Protein AF-A0A950FVY1-F1 (afdb_monomer_lite)

Radius of gyration: 26.73 Å; chains: 1; bounding box: 45×70×74 Å

Secondary structure (DSSP, 8-state):
-PPPEE-B-HHHHHHHHHHTT--SHHHHHHHHHHH-GGGT---HHHHHHHHTT--EEHHHHHHHHHHTT-S-GGGGB--HHHHHHHHHHHTS---------PPP----------S---------EEETTEEE------------------PPB---TTTEEET-HHHHHHHTTSSSSPPEE---EEEEETTTEEEEE---SSSEEEEEEESS-BPSSEEEEEEEEEEE-SSEEEEEEEE-TTSSSEEEEEEE--SSTTTSEEEEEE-SSTTPPPEEEEESS-S-PPPTT-EEEEEEEE-TTS-EEEEEEETTSPPEEEEE----SS-BEEEEEEEE-SS-S---EEEEEEEEEEETTEEEE----B----TTTGGGS--

pLDDT: mean 79.08, std 24.02, range [25.48, 98.44]

Sequence (379 aa):
MAASKVVLDGERIRGLRERRGFSSQSDLALATVTVDPKRGGLGPRTVWDAENGKPVTRRTQLLIARALGVDDCDELLLRSGHQAVRDATRASLPLNAATSAIPFRYGQDRRWLGSAGRAAALCLVFIAGAALVTSWQFGRYETSSPDETGAPIGLDTAVWTVNGPAARAALTNMDAPRARIVQPMLSFSRQRGLGISGIDGTYEQEGIQTVKPFRPPFTVRATVMTTAVNAGAFALLVTSADGGRGVSLTGGKGANDVFTGLTYQSPSGPGTHWRLRGKLSEPRAPSLNVWYQLAIAVDASGNATLSAAPQGTEARSSTLRALGTGPFYVLLSQGSGAYGSGPNQAYWRSITITGRDTVVALRFRREAPRVAELARYLR

Foldseek 3Di:
DDFDWAWFQLVVLVVLCVVVVNPALQSLQCLLCVVPVPVSGDDSVLSVCNNVRHIDGPVNLVSSCVSSVNPDSCVGGDDPVVVVVVVVVVVDDDDDDDDDDDDDDDDDDDDDDDDDDDDQDFDFDDDPPDTDGDGDDPDPPPPPDDDDPDQDQDDPVQFKDWCDQFNVQQLQQQAPVGADEDTWDWDADPVQGIKTKDFFFARYKIWMKTPFFDFPQKKKKKKKAWADAQFFQKWKKKADSQSFFIKIFTFHADPDLVRAGTWMWTHNGGPHHTDTPGGQDRSHGPDHPFMKMWMWGQHQQGKIKIWMDTPPDDTRIDIDPDSGRDGIMIMMMGGHHRRGGDMHMMGMDQIWMDHPPDIPGDDRDRRGPPPVPVVVVVD

Structure (mmCIF, N/CA/C/O backbone):
data_AF-A0A950FVY1-F1
#
_entry.id   AF-A0A950FVY1-F1
#
loop_
_atom_site.group_PDB
_atom_site.id
_atom_site.type_symbol
_atom_site.label_atom_id
_atom_site.label_alt_id
_atom_site.label_comp_id
_atom_site.label_asym_id
_atom_site.label_entity_id
_atom_site.label_seq_id
_atom_site.pdbx_PDB_ins_code
_atom_site.Cartn_x
_atom_site.Cartn_y
_atom_site.Cartn_z
_atom_site.occupancy
_atom_site.B_iso_or_equiv
_atom_site.auth_seq_id
_atom_site.auth_comp_id
_atom_site.auth_asym_id
_atom_site.auth_atom_id
_atom_site.pdbx_PDB_model_num
ATOM 1 N N . MET A 1 1 ? 5.919 -19.213 45.539 1.00 53.00 1 MET A N 1
ATOM 2 C CA . MET A 1 1 ? 5.792 -18.754 44.135 1.00 53.00 1 MET A CA 1
ATOM 3 C C . MET A 1 1 ? 5.165 -17.369 44.132 1.00 53.00 1 MET A C 1
ATOM 5 O O . MET A 1 1 ? 4.071 -17.225 44.663 1.00 53.00 1 MET A O 1
ATOM 9 N N . ALA A 1 2 ? 5.852 -16.347 43.617 1.00 65.25 2 ALA A N 1
ATOM 10 C CA . ALA A 1 2 ? 5.283 -15.002 43.524 1.00 65.25 2 ALA A CA 1
ATOM 11 C C . ALA A 1 2 ? 4.118 -14.999 42.520 1.00 65.25 2 ALA A C 1
ATOM 13 O O . ALA A 1 2 ? 4.252 -15.519 41.412 1.00 65.25 2 ALA A O 1
ATOM 14 N N . ALA A 1 3 ? 2.965 -14.450 42.906 1.00 79.31 3 ALA A N 1
ATOM 15 C CA . ALA A 1 3 ? 1.828 -14.337 42.001 1.00 79.31 3 ALA A CA 1
ATOM 16 C C . ALA A 1 3 ? 2.189 -13.401 40.835 1.00 79.31 3 ALA A C 1
ATOM 18 O O . ALA A 1 3 ? 2.575 -12.254 41.063 1.00 79.31 3 ALA A O 1
ATOM 19 N N . SER A 1 4 ? 2.051 -13.886 39.598 1.00 91.06 4 SER A N 1
ATOM 20 C CA . SER A 1 4 ? 2.264 -13.075 38.396 1.00 91.06 4 SER A CA 1
ATOM 21 C C . SER A 1 4 ? 1.332 -11.854 38.412 1.00 91.06 4 SER A C 1
ATOM 23 O O . SER A 1 4 ? 0.108 -11.994 38.558 1.00 91.06 4 SER A O 1
ATOM 25 N N . LYS A 1 5 ? 1.927 -10.657 38.323 1.00 96.00 5 LYS A N 1
ATOM 26 C CA . LYS A 1 5 ? 1.216 -9.377 38.249 1.00 96.00 5 LYS A CA 1
ATOM 27 C C . LYS A 1 5 ? 1.126 -8.908 36.796 1.00 96.00 5 LYS A C 1
ATOM 29 O O . LYS A 1 5 ? 2.067 -9.078 36.031 1.00 96.00 5 LYS A O 1
ATOM 34 N N . VAL A 1 6 ? 0.004 -8.288 36.448 1.00 95.38 6 VAL A N 1
ATOM 35 C CA . VAL A 1 6 ? -0.328 -7.774 35.113 1.00 95.38 6 VAL A CA 1
ATOM 36 C C . VAL A 1 6 ? -0.851 -6.342 35.217 1.00 95.38 6 VAL A C 1
ATOM 38 O O . VAL A 1 6 ? -1.455 -5.978 36.225 1.00 95.38 6 VAL A O 1
ATOM 41 N N . VAL A 1 7 ? -0.634 -5.526 34.185 1.00 95.69 7 VAL A N 1
ATOM 42 C CA . VAL A 1 7 ? -1.182 -4.163 34.090 1.00 95.69 7 VAL A CA 1
ATOM 43 C C . VAL A 1 7 ? -2.344 -4.166 33.105 1.00 95.69 7 VAL A C 1
ATOM 45 O O . VAL A 1 7 ? -2.208 -4.653 31.981 1.00 95.69 7 VAL A O 1
ATOM 48 N N . LEU A 1 8 ? -3.491 -3.646 33.536 1.00 96.50 8 LEU A N 1
ATOM 49 C CA . LEU A 1 8 ? -4.715 -3.649 32.740 1.00 96.50 8 LEU A CA 1
ATOM 50 C C . LEU A 1 8 ? -4.956 -2.295 32.057 1.00 96.50 8 LEU A C 1
ATOM 52 O O . LEU A 1 8 ? -4.519 -1.249 32.542 1.00 96.50 8 LEU A O 1
ATOM 56 N N . ASP A 1 9 ? -5.656 -2.322 30.924 1.00 96.00 9 ASP A N 1
ATOM 57 C CA . ASP A 1 9 ? -6.133 -1.140 30.211 1.00 96.00 9 ASP A CA 1
ATOM 58 C C . ASP A 1 9 ? -7.315 -0.527 30.963 1.00 96.00 9 ASP A C 1
ATOM 60 O O . ASP A 1 9 ? -8.480 -0.898 30.789 1.00 96.00 9 ASP A O 1
ATOM 64 N N . GLY A 1 10 ? -6.990 0.417 31.838 1.00 96.31 10 GLY A N 1
ATOM 65 C CA . GLY A 1 10 ? -7.965 1.032 32.719 1.00 96.31 10 GLY A CA 1
ATOM 66 C C . GLY A 1 10 ? -9.083 1.810 32.017 1.00 96.31 10 GLY A C 1
ATOM 67 O O . GLY A 1 10 ? -10.212 1.800 32.504 1.00 96.31 10 GLY A O 1
ATOM 68 N N . GLU A 1 11 ? -8.815 2.423 30.855 1.00 94.88 11 GLU A N 1
ATOM 69 C CA . GLU A 1 11 ? -9.859 3.102 30.065 1.00 94.88 11 GLU A CA 1
ATOM 70 C C . GLU A 1 11 ? -10.829 2.088 29.464 1.00 94.88 11 GLU A C 1
ATOM 72 O O . GLU A 1 11 ? -12.046 2.280 29.503 1.00 94.88 11 GLU A O 1
ATOM 77 N N . ARG A 1 12 ? -10.305 0.965 28.956 1.00 96.56 12 ARG A N 1
ATOM 78 C CA . ARG A 1 12 ? -11.144 -0.122 28.443 1.00 96.56 12 ARG A CA 1
ATOM 79 C C . ARG A 1 12 ? -12.026 -0.707 29.544 1.00 96.56 12 ARG A C 1
ATOM 81 O O . ARG A 1 12 ? -13.214 -0.912 29.300 1.00 96.56 12 ARG A O 1
ATOM 88 N N . ILE A 1 13 ? -11.469 -0.948 30.736 1.00 97.56 13 ILE A N 1
ATOM 89 C CA . ILE A 1 13 ? -12.232 -1.431 31.898 1.00 97.56 13 ILE A CA 1
ATOM 90 C C . ILE A 1 13 ? -13.352 -0.447 32.238 1.00 97.56 13 ILE A C 1
ATOM 92 O O . ILE A 1 13 ? -14.505 -0.866 32.316 1.00 97.56 13 ILE A O 1
ATOM 96 N N . ARG A 1 14 ? -13.040 0.851 32.364 1.00 97.81 14 ARG A N 1
ATOM 97 C CA . ARG A 1 14 ? -14.029 1.892 32.676 1.00 97.81 14 ARG A CA 1
ATOM 98 C C . ARG A 1 14 ? -15.151 1.944 31.635 1.00 97.81 14 ARG A C 1
ATOM 100 O O . ARG A 1 14 ? -16.322 1.877 31.995 1.00 97.81 14 ARG A O 1
ATOM 107 N N . GLY A 1 15 ? -14.803 1.959 30.348 1.00 96.06 15 GLY A N 1
ATOM 108 C CA . GLY A 1 15 ? -15.790 1.998 29.268 1.00 96.06 15 GLY A CA 1
ATOM 109 C C . GLY A 1 15 ? -16.659 0.738 29.184 1.00 96.06 15 GLY A C 1
ATOM 110 O O . GLY A 1 15 ? -17.835 0.819 28.843 1.00 96.06 15 GLY A O 1
ATOM 111 N N . LEU A 1 16 ? -16.114 -0.444 29.498 1.00 97.38 16 LEU A N 1
ATOM 112 C CA . LEU A 1 16 ? -16.905 -1.678 29.592 1.00 97.38 16 LEU A CA 1
ATOM 113 C C . LEU A 1 16 ? -17.826 -1.672 30.814 1.00 97.38 16 LEU A C 1
ATOM 115 O O . LEU A 1 16 ? -18.971 -2.106 30.706 1.00 97.38 16 LEU A O 1
ATOM 119 N N . ARG A 1 17 ? -17.336 -1.166 31.949 1.00 97.75 17 ARG A N 1
ATOM 120 C CA . ARG A 1 17 ? -18.089 -1.040 33.197 1.00 97.75 17 ARG A CA 1
ATOM 121 C C . ARG A 1 17 ? -19.330 -0.168 33.000 1.00 97.75 17 ARG A C 1
ATOM 123 O O . ARG A 1 17 ? -20.438 -0.615 33.281 1.00 97.75 17 ARG A O 1
ATOM 130 N N . GLU A 1 18 ? -19.149 1.021 32.433 1.00 96.94 18 GLU A N 1
ATOM 131 C CA . GLU A 1 18 ? -20.239 1.960 32.144 1.00 96.94 18 GLU A CA 1
ATOM 132 C C . GLU A 1 18 ? -21.253 1.371 31.150 1.00 96.94 18 GLU A C 1
ATOM 134 O O . GLU A 1 18 ? -22.455 1.427 31.396 1.00 96.94 18 GLU A O 1
ATOM 139 N N . ARG A 1 19 ? -20.794 0.702 30.079 1.00 96.88 19 ARG A N 1
ATOM 140 C CA . ARG A 1 19 ? -21.686 0.019 29.118 1.00 96.88 19 ARG A CA 1
ATOM 141 C C . ARG A 1 19 ? -22.503 -1.122 29.728 1.00 96.88 19 ARG A C 1
ATOM 143 O O . ARG A 1 19 ? -23.579 -1.425 29.225 1.00 96.88 19 ARG A O 1
ATOM 150 N N . ARG A 1 20 ? -21.996 -1.769 30.780 1.00 96.88 20 ARG A N 1
ATOM 151 C CA . ARG A 1 20 ? -22.703 -2.822 31.527 1.00 96.88 20 ARG A CA 1
ATOM 152 C C . ARG A 1 20 ? -23.661 -2.264 32.587 1.00 96.88 20 ARG A C 1
ATOM 154 O O . ARG A 1 20 ? -24.316 -3.052 33.258 1.00 96.88 20 ARG A O 1
ATOM 161 N N . GLY A 1 21 ? -23.755 -0.940 32.733 1.00 96.75 21 GLY A N 1
ATOM 162 C CA . GLY A 1 21 ? -24.626 -0.288 33.713 1.00 96.75 21 GLY A CA 1
ATOM 163 C C . GLY A 1 21 ? -24.052 -0.242 35.131 1.00 96.75 21 GLY A C 1
ATOM 164 O O . GLY A 1 21 ? -24.766 0.108 36.064 1.00 96.75 21 GLY A O 1
ATOM 165 N N . PHE A 1 22 ? -22.772 -0.573 35.318 1.00 97.50 22 PHE A N 1
ATOM 166 C CA . PHE A 1 22 ? -22.100 -0.428 36.607 1.00 97.50 22 PHE A CA 1
ATOM 167 C C . PHE A 1 22 ? -21.666 1.033 36.777 1.00 97.50 22 PHE A C 1
ATOM 169 O O . PHE A 1 22 ? -20.730 1.496 36.120 1.00 97.50 22 PHE A O 1
ATOM 176 N N . SER A 1 23 ? -22.329 1.770 37.664 1.00 95.81 23 SER A N 1
ATOM 177 C CA . SER A 1 23 ? -22.103 3.206 37.863 1.00 95.81 23 SER A CA 1
ATOM 178 C C . SER A 1 23 ? -20.783 3.508 38.579 1.00 95.81 23 SER A C 1
ATOM 180 O O . SER A 1 23 ? -20.156 4.537 38.323 1.00 95.81 23 SER A O 1
ATOM 182 N N . SER A 1 24 ? -20.294 2.571 39.398 1.00 97.75 24 SER A N 1
ATOM 183 C CA .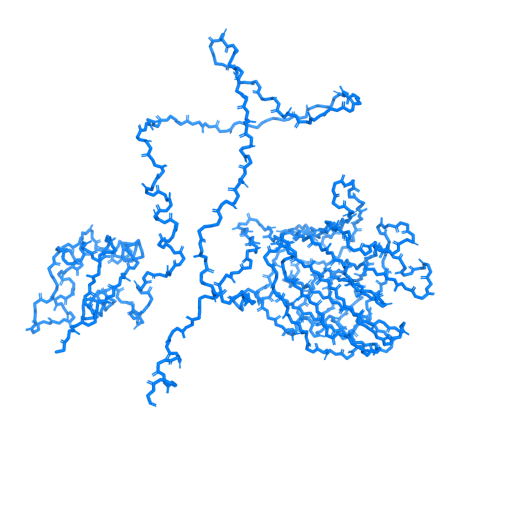 SER A 1 24 ? -19.103 2.751 40.234 1.00 97.75 24 SER A CA 1
ATOM 184 C C . SER A 1 24 ? -18.163 1.537 40.248 1.00 97.75 24 SER A C 1
ATOM 186 O O . SER A 1 24 ? -18.531 0.427 39.853 1.00 97.75 24 SER A O 1
ATOM 188 N N . GLN A 1 25 ? -16.934 1.715 40.754 1.00 98.06 25 GLN A N 1
ATOM 189 C CA . GLN A 1 25 ? -16.022 0.593 41.024 1.00 98.06 25 GLN A CA 1
ATOM 190 C C . GLN A 1 25 ? -16.579 -0.360 42.092 1.00 98.06 25 GLN A C 1
ATOM 192 O O . GLN A 1 25 ? -16.240 -1.543 42.073 1.00 98.06 25 GLN A O 1
ATOM 197 N N . SER A 1 26 ? -17.430 0.133 42.998 1.00 98.06 26 SER A N 1
ATOM 198 C CA . SER A 1 26 ? -18.124 -0.692 43.992 1.00 98.06 26 SER A CA 1
ATOM 199 C C . SER A 1 26 ? -19.138 -1.629 43.342 1.00 98.06 26 SER A C 1
ATOM 201 O O . SER A 1 26 ? -19.211 -2.791 43.731 1.00 98.06 26 SER A O 1
ATOM 203 N N . ASP A 1 27 ? -19.845 -1.176 42.305 1.00 97.75 27 ASP A N 1
ATOM 204 C CA . ASP A 1 27 ? -20.814 -2.006 41.578 1.00 97.75 27 ASP A CA 1
ATOM 205 C C . ASP A 1 27 ? -20.101 -3.140 40.838 1.00 97.75 27 ASP A C 1
ATOM 207 O O . ASP A 1 27 ? -20.505 -4.299 40.914 1.00 97.75 27 ASP A O 1
ATOM 211 N N . LEU A 1 28 ? -18.985 -2.824 40.169 1.00 98.19 28 LEU A N 1
ATOM 212 C CA . LEU A 1 28 ? -18.170 -3.835 39.494 1.00 98.19 28 LEU A CA 1
ATOM 213 C C . LEU A 1 28 ? -17.535 -4.806 40.501 1.00 98.19 28 LEU A C 1
ATOM 215 O O . LEU A 1 28 ? -17.508 -6.010 40.259 1.00 98.19 28 LEU A O 1
ATOM 219 N N . ALA A 1 29 ? -17.060 -4.309 41.646 1.00 97.94 29 ALA A N 1
ATOM 220 C CA . ALA A 1 29 ? -16.571 -5.146 42.739 1.00 97.94 29 ALA A CA 1
ATOM 221 C C . ALA A 1 29 ? -17.657 -6.117 43.234 1.00 97.94 29 ALA A C 1
ATOM 223 O O . ALA A 1 29 ? -17.406 -7.320 43.311 1.00 97.94 29 ALA A O 1
ATOM 224 N N . LEU A 1 30 ? -18.883 -5.636 43.462 1.00 97.31 30 LEU A N 1
ATOM 225 C CA . LEU A 1 30 ? -20.020 -6.470 43.851 1.00 97.31 30 LEU A CA 1
ATOM 226 C C . LEU A 1 30 ? -20.366 -7.506 42.770 1.00 97.31 30 LEU A C 1
ATOM 228 O O . LEU A 1 30 ? -20.584 -8.675 43.083 1.00 97.31 30 LEU A O 1
ATOM 232 N N . ALA A 1 31 ? -20.323 -7.125 41.491 1.00 97.56 31 ALA A N 1
ATOM 233 C CA . ALA A 1 31 ? -20.537 -8.054 40.385 1.00 97.56 31 ALA A CA 1
ATOM 234 C C . ALA A 1 31 ? -19.515 -9.206 40.390 1.00 97.56 31 ALA A C 1
ATOM 236 O O . ALA A 1 31 ? -19.877 -10.348 40.108 1.00 97.56 31 ALA A O 1
ATOM 237 N N . THR A 1 32 ? -18.261 -8.972 40.797 1.00 97.94 32 THR A N 1
ATOM 238 C CA . THR A 1 32 ? -17.279 -10.067 40.921 1.00 97.94 32 THR A CA 1
ATOM 239 C C . THR A 1 32 ? -17.600 -11.081 42.025 1.00 97.94 32 THR A C 1
ATOM 241 O O . THR A 1 32 ? -17.114 -12.210 41.952 1.00 97.94 32 THR A O 1
ATOM 244 N N . VAL A 1 33 ? -18.444 -10.739 43.009 1.00 97.25 33 VAL A N 1
ATOM 245 C CA . VAL A 1 33 ? -18.922 -11.687 44.035 1.00 97.25 33 VAL A CA 1
ATOM 246 C C . VAL A 1 33 ? -19.766 -12.789 43.394 1.00 97.25 33 VAL A C 1
ATOM 248 O O . VAL A 1 33 ? -19.642 -13.950 43.770 1.00 97.25 33 VAL A O 1
ATOM 251 N N . THR A 1 34 ? -20.556 -12.453 42.370 1.00 95.94 34 THR A N 1
ATOM 252 C CA . THR A 1 34 ? -21.360 -13.439 41.623 1.00 95.94 34 THR A CA 1
ATOM 253 C C . THR A 1 34 ? -20.495 -14.416 40.820 1.00 95.94 34 THR A C 1
ATOM 255 O O . THR A 1 34 ? -20.894 -15.553 40.587 1.00 95.94 34 THR A O 1
ATOM 258 N N . VAL A 1 35 ? -19.280 -13.997 40.447 1.00 96.00 35 VAL A N 1
ATOM 259 C CA . VAL A 1 35 ? -18.315 -14.806 39.691 1.00 96.00 35 VAL A CA 1
ATOM 260 C C . VAL A 1 35 ? -17.523 -15.758 40.598 1.00 96.00 35 VAL A C 1
ATOM 262 O O . VAL A 1 35 ? -17.211 -16.876 40.186 1.00 96.00 35 VAL A O 1
ATOM 265 N N . ASP A 1 36 ? -17.165 -15.330 41.813 1.00 95.62 36 ASP A N 1
ATOM 266 C CA . ASP A 1 36 ? -16.434 -16.146 42.798 1.00 95.62 36 ASP A CA 1
ATOM 267 C C . ASP A 1 36 ? -17.031 -15.988 44.210 1.00 95.62 36 ASP A C 1
ATOM 269 O O . ASP A 1 36 ? -16.441 -15.324 45.077 1.00 95.62 36 ASP A O 1
ATOM 273 N N . PRO A 1 37 ? -18.198 -16.615 44.466 1.00 92.69 37 PRO A N 1
ATOM 274 C CA . PRO A 1 37 ? -18.919 -16.462 45.730 1.00 92.69 37 PRO A CA 1
ATOM 275 C C . PRO A 1 37 ? -18.148 -17.041 46.921 1.00 92.69 37 PRO A C 1
ATOM 277 O O . PRO A 1 37 ? -18.285 -16.560 48.041 1.00 92.69 37 PRO A O 1
ATOM 280 N N . LYS A 1 38 ? -17.269 -18.029 46.695 1.00 93.12 38 LYS A N 1
ATOM 281 C CA . LYS A 1 38 ? -16.491 -18.689 47.759 1.00 93.12 38 LYS A CA 1
ATOM 282 C C . LYS A 1 38 ? -15.427 -17.786 48.381 1.00 93.12 38 LYS A C 1
ATOM 284 O O . LYS A 1 38 ? -14.932 -18.091 49.461 1.00 93.12 38 LYS A O 1
ATOM 289 N N . ARG A 1 39 ? -15.019 -16.720 47.688 1.00 89.50 39 ARG A N 1
ATOM 290 C CA . ARG A 1 39 ? -13.921 -15.838 48.114 1.00 89.50 39 ARG A CA 1
ATOM 291 C C . ARG A 1 39 ? -14.318 -14.361 48.174 1.00 89.50 39 ARG A C 1
ATOM 293 O O . ARG A 1 39 ? -13.434 -13.518 48.286 1.00 89.50 39 ARG A O 1
ATOM 300 N N . GLY A 1 40 ? -15.617 -14.059 48.102 1.00 91.50 40 GLY A N 1
ATOM 301 C CA . GLY A 1 40 ? -16.160 -12.718 48.341 1.00 91.50 40 GLY A CA 1
ATOM 302 C C . GLY A 1 40 ? -15.844 -11.674 47.264 1.00 91.50 40 GLY A C 1
ATOM 303 O O . GLY A 1 40 ? -15.910 -10.484 47.553 1.00 91.50 40 GLY A O 1
ATOM 304 N N . GLY A 1 41 ? -15.500 -12.085 46.037 1.00 94.31 41 GLY A N 1
ATOM 305 C CA . GLY A 1 41 ? -15.183 -11.157 44.944 1.00 94.31 41 GLY A CA 1
ATOM 306 C C . GLY A 1 41 ? -13.898 -10.337 45.151 1.00 94.31 41 GLY A C 1
ATOM 307 O O . GLY A 1 41 ? -12.918 -10.800 45.739 1.00 94.31 41 GLY A O 1
ATOM 308 N N . LEU A 1 42 ? -13.871 -9.132 44.583 1.00 97.31 42 LEU A N 1
ATOM 309 C CA . LEU A 1 42 ? -12.807 -8.134 44.708 1.00 97.31 42 LEU A CA 1
ATOM 310 C C . LEU A 1 42 ? -13.285 -6.948 45.551 1.00 97.31 42 LEU A C 1
ATOM 312 O O . LEU A 1 42 ? -14.460 -6.604 45.530 1.00 97.31 42 LEU A O 1
ATOM 316 N N . GLY A 1 43 ? -12.364 -6.258 46.228 1.00 97.44 43 GLY A N 1
ATOM 317 C CA . GLY A 1 43 ? -12.673 -4.979 46.874 1.00 97.44 43 GLY A CA 1
ATOM 318 C C . GLY A 1 43 ? -12.726 -3.812 45.869 1.00 97.44 43 GLY A C 1
ATOM 319 O O . GLY A 1 43 ? -11.966 -3.824 44.892 1.00 97.44 43 GLY A O 1
ATOM 320 N N . PRO A 1 44 ? -13.517 -2.747 46.127 1.00 98.00 44 PRO A N 1
ATOM 321 C CA . PRO A 1 44 ? -13.596 -1.569 45.251 1.00 98.00 44 PRO A CA 1
ATOM 322 C C . PRO A 1 44 ? -12.233 -0.918 44.986 1.00 98.00 44 PRO A C 1
ATOM 324 O O . PRO A 1 44 ? -11.942 -0.483 43.872 1.00 98.00 44 PRO A O 1
ATOM 327 N N . ARG A 1 45 ? -11.342 -0.918 45.989 1.00 97.69 45 ARG A N 1
ATOM 328 C CA . ARG A 1 45 ? -9.978 -0.392 45.845 1.00 97.69 45 ARG A CA 1
ATOM 329 C C . ARG A 1 45 ? -9.156 -1.159 44.808 1.00 97.69 45 ARG A C 1
ATOM 331 O O . ARG A 1 45 ? -8.412 -0.545 44.053 1.00 97.69 45 ARG A O 1
ATOM 338 N N . THR A 1 46 ? -9.306 -2.479 44.743 1.00 97.75 46 THR A N 1
ATOM 339 C CA . THR A 1 46 ? -8.596 -3.317 43.768 1.00 97.75 46 THR A CA 1
ATOM 340 C C . THR A 1 46 ? -9.090 -3.062 42.345 1.00 97.75 46 THR A C 1
ATOM 342 O O . THR A 1 46 ? -8.284 -3.020 41.417 1.00 97.75 46 THR A O 1
ATOM 345 N N . VAL A 1 47 ? -10.397 -2.842 42.170 1.00 97.94 47 VAL A N 1
ATOM 346 C CA . VAL A 1 47 ? -10.980 -2.435 40.881 1.00 97.94 47 VAL A CA 1
ATOM 347 C C . VAL A 1 47 ? -10.468 -1.050 40.475 1.00 97.94 47 VAL A C 1
ATOM 349 O O . VAL A 1 47 ? -10.047 -0.862 39.337 1.00 97.94 47 VAL A O 1
ATOM 352 N N . TRP A 1 48 ? -10.415 -0.102 41.414 1.00 97.81 48 TRP A N 1
ATOM 353 C CA . TRP A 1 48 ? -9.841 1.222 41.169 1.00 97.81 48 TRP A CA 1
ATOM 354 C C . TRP A 1 48 ? -8.366 1.143 40.754 1.00 97.81 48 TRP A C 1
ATOM 356 O O . TRP A 1 48 ? -7.954 1.823 39.817 1.00 97.81 48 TRP A O 1
ATOM 366 N N . ASP A 1 49 ? -7.568 0.303 41.415 1.00 97.50 49 ASP A N 1
ATOM 367 C CA . ASP A 1 49 ? -6.157 0.105 41.072 1.00 97.50 49 ASP A CA 1
ATOM 368 C C . ASP A 1 49 ? -6.007 -0.442 39.638 1.00 97.50 49 ASP A C 1
ATOM 370 O O . ASP A 1 49 ? -5.184 0.070 38.877 1.00 97.50 49 ASP A O 1
ATOM 374 N N . ALA A 1 50 ? -6.853 -1.395 39.232 1.00 97.56 50 ALA A N 1
ATOM 375 C CA . ALA A 1 50 ? -6.909 -1.897 37.858 1.00 97.56 50 ALA A CA 1
ATOM 376 C C . ALA A 1 50 ? -7.293 -0.806 36.836 1.00 97.56 50 ALA A C 1
ATOM 378 O O . ALA A 1 50 ? -6.619 -0.657 35.817 1.00 97.56 50 ALA A O 1
ATOM 379 N N . GLU A 1 51 ? -8.323 0.002 37.117 1.00 97.75 51 GLU A N 1
ATOM 380 C CA . GLU A 1 51 ? -8.746 1.122 36.253 1.00 97.75 51 GLU A CA 1
ATOM 381 C C . GLU A 1 51 ? -7.696 2.240 36.132 1.00 97.75 51 GLU A C 1
ATOM 383 O O . GLU A 1 51 ? -7.711 3.029 35.186 1.00 97.75 51 GLU A O 1
ATOM 388 N N . ASN A 1 52 ? -6.766 2.321 37.081 1.00 95.56 52 ASN A N 1
ATOM 389 C CA . ASN A 1 52 ? -5.695 3.315 37.086 1.00 95.56 52 ASN A CA 1
ATOM 390 C C . ASN A 1 52 ? -4.345 2.732 36.645 1.00 95.56 52 ASN A C 1
ATOM 392 O O . ASN A 1 52 ? -3.310 3.373 36.824 1.00 95.56 52 ASN A O 1
ATOM 396 N N . GLY A 1 53 ? -4.349 1.539 36.040 1.00 92.50 53 GLY A N 1
ATOM 397 C CA . GLY A 1 53 ? -3.156 0.921 35.463 1.00 92.50 53 GLY A CA 1
ATOM 398 C C . GLY A 1 53 ? -2.132 0.460 36.500 1.00 92.50 53 GLY A C 1
ATOM 399 O O . GLY A 1 53 ? -0.954 0.320 36.174 1.00 92.50 53 GLY A O 1
ATOM 400 N N . LYS A 1 54 ? -2.538 0.226 37.753 1.00 96.25 54 LYS A N 1
ATOM 401 C CA . LYS A 1 54 ? -1.643 -0.408 38.723 1.00 96.25 54 LYS A CA 1
ATOM 402 C C . LYS A 1 54 ? -1.547 -1.913 38.458 1.00 96.25 54 LYS A C 1
ATOM 404 O O . LYS A 1 54 ? -2.536 -2.526 38.051 1.00 96.25 54 LYS A O 1
ATOM 409 N N . PRO A 1 55 ? -0.386 -2.539 38.727 1.00 96.12 55 PRO A N 1
ATOM 410 C CA . PRO A 1 55 ? -0.243 -3.981 38.590 1.00 96.12 55 PRO A CA 1
ATOM 411 C C . PRO A 1 55 ? -1.181 -4.739 39.537 1.00 96.12 55 PRO A C 1
ATOM 413 O O . PRO A 1 55 ? -1.115 -4.572 40.757 1.00 96.12 55 PRO A O 1
ATOM 416 N N . VAL A 1 56 ? -2.003 -5.625 38.984 1.00 97.25 56 VAL A N 1
ATOM 417 C CA . VAL A 1 56 ? -2.923 -6.504 39.718 1.00 97.25 56 VAL A CA 1
ATOM 418 C C . VAL A 1 56 ? -2.601 -7.970 39.455 1.00 97.25 56 VAL A C 1
ATOM 420 O O . VAL A 1 56 ? -1.830 -8.302 38.562 1.00 97.25 56 VAL A O 1
ATOM 423 N N . THR A 1 57 ? -3.156 -8.884 40.247 1.00 97.25 57 THR A N 1
ATOM 424 C CA . THR A 1 57 ? -2.911 -10.322 40.046 1.00 97.25 57 THR A CA 1
ATOM 425 C C . THR A 1 57 ? -3.676 -10.861 38.832 1.00 97.25 57 THR A C 1
ATOM 427 O O . THR A 1 57 ? -4.733 -10.338 38.475 1.00 97.25 57 THR A O 1
ATOM 430 N N . ARG A 1 58 ? -3.219 -11.975 38.245 1.00 95.62 58 ARG A N 1
ATOM 431 C CA . ARG A 1 58 ? -3.962 -12.674 37.173 1.00 95.62 58 ARG A CA 1
ATOM 432 C C . ARG A 1 58 ? -5.386 -13.072 37.588 1.00 95.62 58 ARG A C 1
ATOM 434 O O . ARG A 1 58 ? -6.315 -13.008 36.790 1.00 95.62 58 ARG A O 1
ATOM 441 N N . ARG A 1 59 ? -5.580 -13.424 38.863 1.00 96.12 59 ARG A N 1
ATOM 442 C CA . ARG A 1 59 ? -6.906 -13.691 39.442 1.00 96.12 59 ARG A CA 1
ATOM 443 C C . ARG A 1 59 ? -7.803 -12.453 39.391 1.00 96.12 59 ARG A C 1
ATOM 445 O O . ARG A 1 59 ? -8.965 -12.568 39.022 1.00 96.12 59 ARG A O 1
ATOM 452 N N . THR A 1 60 ? -7.264 -11.281 39.728 1.00 97.62 60 THR A N 1
ATOM 453 C CA . THR A 1 60 ? -7.982 -10.002 39.633 1.00 97.62 60 THR A CA 1
ATOM 454 C C . THR A 1 60 ? -8.441 -9.733 38.200 1.00 97.62 60 THR A C 1
ATOM 456 O O . THR A 1 60 ? -9.610 -9.426 37.993 1.00 97.62 60 THR A O 1
ATOM 459 N N . GLN A 1 61 ? -7.558 -9.919 37.211 1.00 97.75 61 GLN A N 1
ATOM 460 C CA . GLN A 1 61 ? -7.895 -9.770 35.790 1.00 97.75 61 GLN A CA 1
ATOM 461 C C . GLN A 1 61 ? -9.055 -10.688 35.376 1.00 97.75 61 GLN A C 1
ATOM 463 O O . GLN A 1 61 ? -10.007 -10.224 34.756 1.00 97.75 61 GLN A O 1
ATOM 468 N N . LEU A 1 62 ? -9.001 -11.970 35.752 1.00 97.06 62 LEU A N 1
ATOM 469 C CA . LEU A 1 62 ? -10.040 -12.951 35.418 1.00 97.06 62 LEU A CA 1
ATOM 470 C C . LEU A 1 62 ? -11.406 -12.593 36.016 1.00 97.06 62 LEU A C 1
ATOM 472 O O . LEU A 1 62 ? -12.420 -12.707 35.332 1.00 97.06 62 LEU A O 1
ATOM 476 N N . LEU A 1 63 ? -11.438 -12.155 37.278 1.00 97.69 63 LEU A N 1
ATOM 477 C CA . LEU A 1 63 ? -12.684 -11.760 37.939 1.00 97.69 63 LEU A CA 1
ATOM 478 C C . LEU A 1 63 ? -13.302 -10.521 37.284 1.00 97.69 63 LEU A C 1
ATOM 480 O O . LEU A 1 63 ? -14.503 -10.514 37.028 1.00 97.69 63 LEU A O 1
ATOM 484 N N . ILE A 1 64 ? -12.482 -9.518 36.950 1.00 98.00 64 ILE A N 1
ATOM 485 C CA . ILE A 1 64 ? -12.939 -8.316 36.238 1.00 98.00 64 ILE A CA 1
ATOM 486 C C . ILE A 1 64 ? -13.455 -8.680 34.839 1.00 98.00 64 ILE A C 1
ATOM 488 O O . ILE A 1 64 ? -14.546 -8.253 34.472 1.00 98.00 64 ILE A O 1
ATOM 492 N N . ALA A 1 65 ? -12.724 -9.500 34.076 1.00 97.81 65 ALA A N 1
ATOM 493 C CA . ALA A 1 65 ? -13.133 -9.921 32.733 1.00 97.81 65 ALA A CA 1
ATOM 494 C C . ALA A 1 65 ? -14.490 -10.634 32.743 1.00 97.81 65 ALA A C 1
ATOM 496 O O . ALA A 1 65 ? -15.390 -10.253 31.998 1.00 97.81 65 ALA A O 1
ATOM 497 N N . ARG A 1 66 ? -14.675 -11.598 33.650 1.00 97.75 66 ARG A N 1
ATOM 498 C CA . ARG A 1 66 ? -15.939 -12.333 33.783 1.00 97.75 66 ARG A CA 1
ATOM 499 C C . ARG A 1 66 ? -17.097 -11.443 34.228 1.00 97.75 66 ARG A C 1
ATOM 501 O O . ARG A 1 66 ? -18.171 -11.542 33.649 1.00 97.75 66 ARG A O 1
ATOM 508 N N . ALA A 1 67 ? -16.885 -10.550 35.196 1.00 97.75 67 ALA A N 1
ATOM 509 C CA . ALA A 1 67 ? -17.931 -9.624 35.641 1.00 97.75 67 ALA A CA 1
ATOM 510 C C . ALA A 1 67 ? -18.343 -8.624 34.544 1.00 97.75 67 ALA A C 1
ATOM 512 O O . ALA A 1 67 ? -19.502 -8.226 34.471 1.00 97.75 67 ALA A O 1
ATOM 513 N N . LEU A 1 68 ? -17.419 -8.254 33.651 1.00 97.88 68 LEU A N 1
ATOM 514 C CA . LEU A 1 68 ? -17.700 -7.429 32.471 1.00 97.88 68 LEU A CA 1
ATOM 515 C C . LEU A 1 68 ? -18.235 -8.237 31.272 1.00 97.88 68 LEU A C 1
ATOM 517 O O . LEU A 1 68 ? -18.594 -7.646 30.249 1.00 97.88 68 LEU A O 1
ATOM 521 N N . GLY A 1 69 ? -18.294 -9.568 31.389 1.00 96.94 69 GLY A N 1
ATOM 522 C CA . GLY A 1 69 ? -18.637 -10.506 30.320 1.00 96.94 69 GLY A CA 1
ATOM 523 C C . GLY A 1 69 ? -17.736 -10.358 29.095 1.00 96.94 69 GLY A C 1
ATOM 524 O O . GLY A 1 69 ? -18.235 -10.166 27.989 1.00 96.94 69 GLY A O 1
ATOM 525 N N . VAL A 1 70 ? -16.423 -10.363 29.330 1.00 97.31 70 VAL A N 1
ATOM 526 C CA . VAL A 1 70 ? -15.366 -10.449 28.318 1.00 97.31 70 VAL A CA 1
ATOM 527 C C . VAL A 1 70 ? -14.844 -11.885 28.312 1.00 97.31 70 VAL A C 1
ATOM 529 O O . VAL A 1 70 ? -14.341 -12.351 29.337 1.00 97.31 70 VAL A O 1
ATOM 532 N N . ASP A 1 71 ? -14.961 -12.571 27.173 1.00 93.81 71 ASP A N 1
ATOM 533 C CA . ASP A 1 71 ? -14.618 -13.996 27.048 1.00 93.81 71 ASP A CA 1
ATOM 534 C C . ASP A 1 71 ? -13.109 -14.248 27.175 1.00 93.81 71 ASP A C 1
ATOM 536 O O . ASP A 1 71 ? -12.680 -15.154 27.893 1.00 93.81 71 ASP A O 1
ATOM 540 N N . ASP A 1 72 ? -12.294 -13.406 26.534 1.00 94.94 72 ASP A N 1
ATOM 541 C CA . ASP A 1 72 ? -10.837 -13.438 26.649 1.00 94.94 72 ASP A CA 1
ATOM 542 C C . ASP A 1 72 ? -10.343 -12.349 27.610 1.00 94.94 72 ASP A C 1
ATOM 544 O O . ASP A 1 72 ? -10.341 -11.153 27.308 1.00 94.94 72 ASP A O 1
ATOM 548 N N . CYS A 1 73 ? -9.867 -12.764 28.786 1.00 95.62 73 CYS A N 1
ATOM 549 C CA . CYS A 1 73 ? -9.376 -11.825 29.786 1.00 95.62 73 CYS A CA 1
ATOM 550 C C . CYS A 1 73 ? -8.166 -11.010 29.305 1.00 95.62 73 CYS A C 1
ATOM 552 O O . CYS A 1 73 ? -7.944 -9.914 29.830 1.00 95.62 73 CYS A O 1
ATOM 554 N N . ASP A 1 74 ? -7.395 -11.499 28.325 1.00 95.25 74 ASP A N 1
ATOM 555 C CA . ASP A 1 74 ? -6.225 -10.798 27.785 1.00 95.25 74 ASP A CA 1
ATOM 556 C C . ASP A 1 74 ? -6.579 -9.583 26.933 1.00 95.25 74 ASP A C 1
ATOM 558 O O . ASP A 1 74 ? -5.748 -8.689 26.754 1.00 95.25 74 ASP A O 1
ATOM 562 N N . GLU A 1 75 ? -7.844 -9.443 26.537 1.00 93.62 75 GLU A N 1
ATOM 563 C CA . GLU A 1 75 ? -8.344 -8.198 25.964 1.00 93.62 75 GLU A CA 1
ATOM 564 C C . GLU A 1 75 ? -8.265 -7.008 26.926 1.00 93.62 75 GLU A C 1
ATOM 566 O O . GLU A 1 75 ? -8.241 -5.863 26.469 1.00 93.62 75 GLU A O 1
ATOM 571 N N . LEU A 1 76 ? -8.230 -7.259 28.240 1.00 95.75 76 LEU A N 1
ATOM 572 C CA . LEU A 1 76 ? -8.096 -6.220 29.261 1.00 95.75 76 LEU A CA 1
ATOM 573 C C . LEU A 1 76 ? -6.646 -5.815 29.529 1.00 95.75 76 LEU A C 1
ATOM 575 O O . LEU A 1 76 ? -6.431 -4.913 30.333 1.00 95.75 76 LEU A O 1
ATOM 579 N N . LEU A 1 77 ? -5.645 -6.459 28.926 1.00 94.88 77 LEU A N 1
ATOM 580 C CA . LEU A 1 77 ? -4.250 -6.078 29.145 1.00 94.88 77 LEU A CA 1
ATOM 581 C C . LEU A 1 77 ? -3.948 -4.724 28.503 1.00 94.88 77 LEU A C 1
ATOM 583 O O . LEU A 1 77 ? -4.350 -4.449 27.368 1.00 94.88 77 LEU A O 1
ATOM 587 N N . LEU A 1 78 ? -3.183 -3.891 29.215 1.00 89.25 78 LEU A N 1
ATOM 588 C CA . LEU A 1 78 ? -2.692 -2.636 28.661 1.00 89.25 78 LEU A CA 1
ATOM 589 C C . LEU A 1 78 ? -1.749 -2.950 27.499 1.00 89.25 78 LEU A C 1
ATOM 591 O O . LEU A 1 78 ? -0.638 -3.446 27.685 1.00 89.25 78 LEU A O 1
ATOM 595 N N . ARG A 1 79 ? -2.203 -2.672 26.274 1.00 85.06 79 ARG A N 1
ATOM 596 C CA . ARG A 1 79 ? -1.379 -2.856 25.077 1.00 85.06 79 ARG A CA 1
ATOM 597 C C . ARG A 1 79 ? -0.233 -1.852 25.132 1.00 85.06 79 ARG A C 1
ATOM 599 O O . ARG A 1 79 ? -0.469 -0.658 25.298 1.00 85.06 79 ARG A O 1
ATOM 606 N N . SER A 1 80 ? 0.996 -2.321 24.932 1.00 64.25 80 SER A N 1
ATOM 607 C CA . SER A 1 80 ? 2.250 -1.567 25.108 1.00 64.25 80 SER A CA 1
ATOM 608 C C . SER A 1 80 ? 2.288 -0.210 24.381 1.00 64.25 80 SER A C 1
ATOM 610 O O . SER A 1 80 ? 2.998 0.697 24.800 1.00 64.25 80 SER A O 1
ATOM 612 N N . GLY A 1 81 ? 1.484 -0.032 23.326 1.00 55.69 81 GLY A N 1
ATOM 613 C CA . GLY A 1 81 ? 1.338 1.242 22.615 1.00 55.69 81 GLY A CA 1
ATOM 614 C C . GLY A 1 81 ? 0.575 2.344 23.369 1.00 55.69 81 GLY A C 1
ATOM 615 O O . GLY A 1 81 ? 0.817 3.515 23.105 1.00 55.69 81 GLY A O 1
ATOM 616 N N . HIS A 1 82 ? -0.318 2.012 24.308 1.00 53.38 82 HIS A N 1
ATOM 617 C CA . HIS A 1 82 ? -1.107 3.004 25.059 1.00 53.38 82 HIS A CA 1
ATOM 618 C C . HIS A 1 82 ? -0.350 3.590 26.261 1.00 53.38 82 HIS A C 1
ATOM 620 O O . HIS A 1 82 ? -0.605 4.730 26.652 1.00 53.38 82 HIS A O 1
ATOM 626 N N . GLN A 1 83 ? 0.604 2.845 26.824 1.00 50.38 83 GLN A N 1
ATOM 627 C CA . GLN A 1 83 ? 1.383 3.290 27.982 1.00 50.38 83 GLN A CA 1
ATOM 628 C C . GLN A 1 83 ? 2.369 4.407 27.610 1.00 50.38 83 GLN A C 1
ATOM 630 O O . GLN A 1 83 ? 2.383 5.444 28.262 1.00 50.38 83 GLN A O 1
ATOM 635 N N . ALA A 1 84 ? 3.068 4.269 26.476 1.00 46.81 84 ALA A N 1
ATOM 636 C CA . ALA A 1 84 ? 3.993 5.288 25.971 1.00 46.81 84 ALA A CA 1
ATOM 637 C C . ALA A 1 84 ? 3.307 6.633 25.654 1.00 46.81 84 ALA A C 1
ATOM 639 O O . ALA A 1 84 ? 3.880 7.695 25.883 1.00 46.81 84 ALA A O 1
ATOM 640 N N . VAL A 1 85 ? 2.059 6.602 25.167 1.00 51.94 85 VAL A N 1
ATOM 641 C CA . VAL A 1 85 ? 1.267 7.822 24.934 1.00 51.94 85 VAL A CA 1
ATOM 642 C C . VAL A 1 85 ? 0.874 8.465 26.263 1.00 51.94 85 VAL A C 1
ATOM 644 O O . VAL A 1 85 ? 1.012 9.676 26.413 1.00 51.94 85 VAL A O 1
ATOM 647 N N . ARG A 1 86 ? 0.439 7.682 27.259 1.00 54.06 86 ARG A N 1
ATOM 648 C CA . ARG A 1 86 ? 0.088 8.210 28.587 1.00 54.06 86 ARG A CA 1
ATOM 649 C C . ARG A 1 86 ? 1.285 8.823 29.307 1.00 54.06 86 ARG A C 1
ATOM 651 O O . ARG A 1 86 ? 1.137 9.916 29.841 1.00 54.06 86 ARG A O 1
ATOM 658 N N . ASP A 1 87 ? 2.448 8.181 29.275 1.00 49.97 87 ASP A N 1
ATOM 659 C CA . ASP A 1 87 ? 3.651 8.697 29.936 1.00 49.97 87 ASP A CA 1
ATOM 660 C C . ASP A 1 87 ? 4.136 10.000 29.276 1.00 49.97 87 ASP A C 1
ATOM 662 O O . ASP A 1 87 ? 4.460 10.962 29.972 1.00 49.97 87 ASP A O 1
ATOM 666 N N . ALA A 1 88 ? 4.045 10.099 27.943 1.00 48.59 88 ALA A N 1
ATOM 667 C CA . ALA A 1 88 ? 4.315 11.340 27.213 1.00 48.59 88 ALA A CA 1
ATOM 668 C C . ALA A 1 88 ? 3.301 12.459 27.529 1.00 48.59 88 ALA A C 1
ATOM 670 O O . ALA A 1 88 ? 3.684 13.621 27.663 1.00 48.59 88 ALA A O 1
ATOM 671 N N . THR A 1 89 ? 2.017 12.119 27.696 1.00 46.53 89 THR A N 1
ATOM 672 C CA . THR A 1 89 ? 0.953 13.096 28.009 1.00 46.53 89 THR A CA 1
ATOM 673 C C . THR A 1 89 ? 1.018 13.562 29.471 1.00 46.53 89 THR A C 1
ATOM 675 O O . THR A 1 89 ? 0.694 14.704 29.778 1.00 46.53 89 THR A O 1
ATOM 678 N N . ARG A 1 90 ? 1.469 12.702 30.396 1.00 43.38 90 ARG A N 1
ATOM 679 C CA . ARG A 1 90 ? 1.593 13.031 31.827 1.00 43.38 90 ARG A CA 1
ATOM 680 C C . ARG A 1 90 ? 2.833 13.868 32.138 1.00 43.38 90 ARG A C 1
ATOM 682 O O . ARG A 1 90 ? 2.816 14.629 33.098 1.00 43.38 90 ARG A O 1
ATOM 689 N N . ALA A 1 91 ? 3.874 13.757 31.315 1.00 40.88 91 ALA A N 1
ATOM 690 C CA . ALA A 1 91 ? 5.080 14.575 31.412 1.00 40.88 91 ALA A CA 1
ATOM 691 C C . ALA A 1 91 ? 4.907 16.008 30.860 1.00 40.88 91 ALA A C 1
ATOM 693 O O . ALA A 1 91 ? 5.837 16.803 30.956 1.00 40.88 91 ALA A O 1
ATOM 694 N N . SER A 1 92 ? 3.750 16.358 30.279 1.00 41.19 92 SER A N 1
ATOM 695 C CA . SER A 1 92 ? 3.580 17.598 29.504 1.00 41.19 92 SER A CA 1
ATOM 696 C C . SER A 1 92 ? 2.250 18.332 29.735 1.00 41.19 92 SER A C 1
ATOM 698 O O . SER A 1 92 ? 1.614 18.799 28.793 1.00 41.19 92 SER A O 1
ATOM 700 N N . LEU A 1 93 ? 1.839 18.508 30.995 1.00 30.44 93 LEU A N 1
ATOM 701 C CA . LEU A 1 93 ? 0.755 19.438 31.337 1.00 30.44 93 LEU A CA 1
ATOM 702 C C . LEU A 1 93 ? 1.169 20.388 32.470 1.00 30.44 93 LEU A C 1
ATOM 704 O O . LEU A 1 93 ? 1.123 19.994 33.635 1.00 30.44 93 LEU A O 1
ATOM 708 N N . PRO A 1 94 ? 1.506 21.658 32.177 1.00 34.81 94 PRO A N 1
ATOM 709 C CA . PRO A 1 94 ? 1.193 22.730 33.102 1.00 34.81 94 PRO A CA 1
ATOM 710 C C . PRO A 1 94 ? -0.320 22.985 33.059 1.00 34.81 94 PRO A C 1
ATOM 712 O O . PRO A 1 94 ? -0.930 23.100 31.995 1.00 34.81 94 PRO A O 1
ATOM 715 N N . LEU A 1 95 ? -0.925 23.047 34.242 1.00 36.00 95 LEU A N 1
ATOM 716 C CA . LEU A 1 95 ? -2.310 23.453 34.447 1.00 36.00 95 LEU A CA 1
ATOM 717 C C . LEU A 1 95 ? -2.470 24.899 33.946 1.00 36.00 95 LEU A C 1
ATOM 719 O O . LEU A 1 95 ? -1.816 25.777 34.497 1.00 36.00 95 LEU A O 1
ATOM 723 N N . ASN A 1 96 ? -3.311 25.157 32.939 1.00 33.78 96 ASN A N 1
ATOM 724 C CA . ASN A 1 96 ? -3.947 26.466 32.759 1.00 33.78 96 ASN A CA 1
ATOM 725 C C . ASN A 1 96 ? -5.208 26.399 31.883 1.00 33.78 96 ASN A C 1
ATOM 727 O O . ASN A 1 96 ? -5.381 25.507 31.058 1.00 33.78 96 ASN A O 1
ATOM 731 N N . ALA A 1 97 ? -6.099 27.341 32.182 1.00 35.59 97 ALA A N 1
ATOM 732 C CA . ALA A 1 97 ? -7.542 27.349 31.983 1.00 35.59 97 ALA A CA 1
ATOM 733 C C . ALA A 1 97 ? -8.065 27.128 30.553 1.00 35.59 97 ALA A C 1
ATOM 735 O O . ALA A 1 97 ? -7.455 27.501 29.554 1.00 35.59 97 ALA A O 1
ATOM 736 N N . ALA A 1 98 ? -9.275 26.569 30.507 1.00 38.84 98 ALA A N 1
ATOM 737 C CA . ALA A 1 98 ? -10.095 26.417 29.320 1.00 38.84 98 ALA A CA 1
ATOM 738 C C . ALA A 1 98 ? -10.628 27.768 28.821 1.00 38.84 98 ALA A C 1
ATOM 740 O O . ALA A 1 98 ? -11.250 28.507 29.583 1.00 38.84 98 ALA A O 1
ATOM 741 N N . THR A 1 99 ? -10.516 28.008 27.514 1.00 31.92 99 THR A N 1
ATOM 742 C CA . THR A 1 99 ? -11.424 28.920 26.813 1.00 31.92 99 THR A CA 1
ATOM 743 C C . THR A 1 99 ? -11.782 28.332 25.455 1.00 31.92 99 THR A C 1
ATOM 745 O O . THR A 1 99 ? -10.925 27.956 24.657 1.00 31.92 99 THR A O 1
ATOM 748 N N . SER A 1 100 ? -13.082 28.201 25.224 1.00 32.09 100 SER A N 1
ATOM 749 C CA . SER A 1 100 ? -13.713 27.665 24.023 1.00 32.09 100 SER A CA 1
ATOM 750 C C . SER A 1 100 ? -13.476 28.570 22.811 1.00 32.09 100 SER A C 1
ATOM 752 O O . SER A 1 100 ? -13.918 29.717 22.811 1.00 32.09 100 SER A O 1
ATOM 754 N N . ALA A 1 101 ? -12.845 28.044 21.761 1.00 29.80 101 ALA A N 1
ATOM 755 C CA . ALA A 1 101 ? -12.758 28.697 20.456 1.00 29.80 101 ALA A CA 1
ATOM 756 C C . ALA A 1 101 ? -13.612 27.933 19.432 1.00 29.80 101 ALA A C 1
ATOM 758 O O . ALA A 1 101 ? -13.440 26.730 19.237 1.00 29.80 101 ALA A O 1
ATOM 759 N N . ILE A 1 102 ? -14.540 28.641 18.786 1.00 28.58 102 ILE A N 1
ATOM 760 C CA . ILE A 1 102 ? -15.384 28.130 17.699 1.00 28.58 102 ILE A CA 1
ATOM 761 C C . ILE A 1 102 ? -14.675 28.447 16.372 1.00 28.58 102 ILE A C 1
ATOM 763 O O . ILE A 1 102 ? -14.366 29.616 16.134 1.00 28.58 102 ILE A O 1
ATOM 767 N N . PRO A 1 103 ? -14.408 27.472 15.485 1.00 29.08 103 PRO A N 1
ATOM 768 C CA . PRO A 1 103 ? -13.766 27.767 14.212 1.00 29.08 103 PRO A CA 1
ATOM 769 C C . PRO A 1 103 ? -14.782 28.287 13.185 1.00 29.08 103 PRO A C 1
ATOM 771 O O . PRO A 1 103 ? -15.747 27.605 12.843 1.00 29.08 103 PRO A O 1
ATOM 774 N N . PHE A 1 104 ? -14.520 29.480 12.649 1.00 26.84 104 PHE A N 1
ATOM 775 C CA . PHE A 1 104 ? -15.198 30.038 11.476 1.00 26.84 104 PHE A CA 1
ATOM 776 C C . PHE A 1 104 ? -14.354 29.790 10.210 1.00 26.84 104 PHE A C 1
ATOM 778 O O . PHE A 1 104 ? -13.124 29.778 10.273 1.00 26.84 104 PHE A O 1
ATOM 785 N N . ARG A 1 105 ? -14.998 29.590 9.050 1.00 31.64 105 ARG A N 1
ATOM 786 C CA . ARG A 1 105 ? -14.353 29.437 7.729 1.00 31.64 105 ARG A CA 1
ATOM 787 C C . ARG A 1 105 ? -14.792 30.555 6.785 1.00 31.64 105 ARG A C 1
ATOM 789 O O . ARG A 1 105 ? -15.985 30.749 6.606 1.00 31.64 105 ARG A O 1
ATOM 796 N N . TYR A 1 106 ? -13.833 31.164 6.096 1.00 29.48 106 TYR A N 1
ATOM 797 C CA . TYR A 1 106 ? -13.976 31.839 4.795 1.00 29.48 106 TYR A CA 1
ATOM 798 C C . TYR A 1 106 ? -12.573 31.827 4.153 1.00 29.48 106 TYR A C 1
ATOM 800 O O . TYR A 1 106 ? -11.590 31.838 4.886 1.00 29.48 106 TYR A O 1
ATOM 808 N N . GLY A 1 107 ? -12.326 31.688 2.852 1.00 25.48 107 GLY A N 1
ATOM 809 C CA . GLY A 1 107 ? -13.055 32.093 1.652 1.00 25.48 107 GLY A CA 1
ATOM 810 C C . GLY A 1 107 ? -12.063 32.916 0.810 1.00 25.48 107 GLY A C 1
ATOM 811 O O . GLY A 1 107 ? -11.286 33.678 1.368 1.00 25.48 107 GLY A O 1
ATOM 812 N N . GLN A 1 108 ? -12.008 32.643 -0.492 1.00 32.84 108 GLN A N 1
ATOM 813 C CA . GLN A 1 108 ? -10.998 33.067 -1.475 1.00 32.84 108 GLN A CA 1
ATOM 814 C C . GLN A 1 108 ? -10.549 34.541 -1.399 1.00 32.84 108 GLN A C 1
ATOM 816 O O . GLN A 1 108 ? -11.394 35.418 -1.320 1.00 32.84 108 GLN A O 1
ATOM 821 N N . ASP A 1 109 ? -9.246 34.807 -1.580 1.00 28.02 109 ASP A N 1
ATOM 822 C CA . ASP A 1 109 ? -8.790 35.521 -2.783 1.00 28.02 109 ASP A CA 1
ATOM 823 C C . ASP A 1 109 ? -7.267 35.490 -3.002 1.00 28.02 109 ASP A C 1
ATOM 825 O O . ASP A 1 109 ? -6.460 35.460 -2.074 1.00 28.02 109 ASP A O 1
ATOM 829 N N . ARG A 1 110 ? -6.883 35.459 -4.283 1.00 37.19 110 ARG A N 1
ATOM 830 C CA . ARG A 1 110 ? -5.503 35.492 -4.794 1.00 37.19 110 ARG A CA 1
ATOM 831 C C . ARG A 1 110 ? -5.061 36.940 -5.007 1.00 37.19 110 ARG A C 1
ATOM 833 O O . ARG A 1 110 ? -5.796 37.675 -5.656 1.00 37.19 110 ARG A O 1
ATOM 840 N N . ARG A 1 111 ? -3.809 37.278 -4.658 1.00 30.86 111 ARG A N 1
ATOM 841 C CA . ARG A 1 111 ? -2.899 38.133 -5.461 1.00 30.86 111 ARG A CA 1
ATOM 842 C C . ARG A 1 111 ? -1.467 38.140 -4.882 1.00 30.86 111 ARG A C 1
ATOM 844 O O . ARG A 1 111 ? -1.271 38.446 -3.719 1.00 30.86 111 ARG A O 1
ATOM 851 N N . TRP A 1 112 ? -0.521 37.778 -5.756 1.00 34.47 112 TRP A N 1
ATOM 852 C CA . TRP A 1 112 ? 0.888 38.195 -5.894 1.00 34.47 112 TRP A CA 1
ATOM 853 C C . TRP A 1 112 ? 1.804 38.387 -4.669 1.00 34.47 112 TRP A C 1
ATOM 855 O O . TRP A 1 112 ? 1.662 39.343 -3.920 1.00 34.47 112 TRP A O 1
ATOM 865 N N . LEU A 1 113 ? 2.882 37.589 -4.623 1.00 34.34 113 LEU A N 1
ATOM 866 C CA . LEU A 1 113 ? 4.216 38.011 -4.166 1.00 34.34 113 LEU A CA 1
ATOM 867 C C . LEU A 1 113 ? 5.287 37.133 -4.835 1.00 34.34 113 LEU A C 1
ATOM 869 O O . LEU A 1 113 ? 5.231 35.905 -4.773 1.00 34.34 113 LEU A O 1
ATOM 873 N N . GLY A 1 114 ? 6.212 37.785 -5.540 1.00 30.61 114 GLY A N 1
ATOM 874 C CA . GLY A 1 114 ? 7.331 37.170 -6.248 1.00 30.61 114 GLY A CA 1
ATOM 875 C C . GLY A 1 114 ? 8.596 37.036 -5.394 1.00 30.61 114 GLY A C 1
ATOM 876 O O . GLY A 1 114 ? 8.758 37.714 -4.385 1.00 30.61 114 GLY A O 1
ATOM 877 N N . SER A 1 115 ? 9.481 36.162 -5.884 1.00 33.59 115 SER A N 1
ATOM 878 C CA . SER A 1 115 ? 10.909 35.967 -5.571 1.00 33.59 115 SER A CA 1
ATOM 879 C C . SER A 1 115 ? 11.346 35.682 -4.122 1.00 33.59 115 SER A C 1
ATOM 881 O O . SER A 1 115 ? 11.350 36.549 -3.260 1.00 33.59 115 SER A O 1
ATOM 883 N N . ALA A 1 116 ? 11.854 34.454 -3.949 1.00 38.44 116 ALA A N 1
ATOM 884 C CA . ALA A 1 116 ? 12.955 34.026 -3.078 1.00 38.44 116 ALA A CA 1
ATOM 885 C C . ALA A 1 116 ? 13.008 34.575 -1.636 1.00 38.44 116 ALA A C 1
ATOM 887 O O . ALA A 1 116 ? 13.697 35.541 -1.328 1.00 38.44 116 ALA A O 1
ATOM 888 N N . GLY A 1 117 ? 12.401 33.832 -0.713 1.00 29.88 117 GLY A N 1
ATOM 889 C CA . GLY A 1 117 ? 12.619 33.974 0.723 1.00 29.88 117 GLY A CA 1
ATOM 890 C C . GLY A 1 117 ? 11.817 32.921 1.475 1.00 29.88 117 GLY A C 1
ATOM 891 O O . GLY A 1 117 ? 10.704 32.592 1.081 1.00 29.88 117 GLY A O 1
ATOM 892 N N . ARG A 1 118 ? 12.404 32.336 2.522 1.00 32.50 118 ARG A N 1
ATOM 893 C CA . ARG A 1 118 ? 11.785 31.337 3.409 1.00 32.50 118 ARG A CA 1
ATOM 894 C C . ARG A 1 118 ? 10.321 31.694 3.712 1.00 32.50 118 ARG A C 1
ATOM 896 O O . ARG A 1 118 ? 10.061 32.748 4.281 1.00 32.50 118 ARG A O 1
ATOM 903 N N . ALA A 1 119 ? 9.381 30.813 3.372 1.00 30.30 119 ALA A N 1
ATOM 904 C CA . ALA A 1 119 ? 7.973 31.015 3.698 1.00 30.30 119 ALA A CA 1
ATOM 905 C C . ALA A 1 119 ? 7.756 30.800 5.206 1.00 30.30 119 ALA A C 1
ATOM 907 O O . ALA A 1 119 ? 7.542 29.679 5.664 1.00 30.30 119 ALA A O 1
ATOM 908 N N . ALA A 1 120 ? 7.845 31.875 5.988 1.00 38.19 120 ALA A N 1
ATOM 909 C CA . ALA A 1 120 ? 7.217 31.939 7.298 1.00 38.19 120 ALA A CA 1
ATOM 910 C C . ALA A 1 120 ? 5.740 32.292 7.077 1.00 38.19 120 ALA A C 1
ATOM 912 O O . ALA A 1 120 ? 5.427 33.356 6.548 1.00 38.19 120 ALA A O 1
ATOM 913 N N . ALA A 1 121 ? 4.828 31.388 7.435 1.00 34.62 121 ALA A N 1
ATOM 914 C CA . ALA A 1 121 ? 3.405 31.701 7.454 1.00 34.62 121 ALA A CA 1
ATOM 915 C C . ALA A 1 121 ? 3.136 32.625 8.651 1.00 34.62 121 ALA A C 1
ATOM 917 O O . ALA A 1 121 ? 3.200 32.190 9.800 1.00 34.62 121 ALA A O 1
ATOM 918 N N . LEU A 1 122 ? 2.890 33.907 8.384 1.00 34.06 122 LEU A N 1
ATOM 919 C CA . LEU A 1 122 ? 2.511 34.880 9.402 1.00 34.06 122 LEU A CA 1
ATOM 920 C C . LEU A 1 122 ? 0.981 34.883 9.510 1.00 34.06 122 LEU A C 1
ATOM 922 O O . LEU A 1 122 ? 0.296 35.215 8.546 1.00 34.06 122 LEU A O 1
ATOM 926 N N . CYS A 1 123 ? 0.440 34.493 10.663 1.00 32.34 123 CYS A N 1
ATOM 927 C CA . CYS A 1 123 ? -0.988 34.609 10.950 1.00 32.34 123 CYS A CA 1
ATOM 928 C C . CYS A 1 123 ? -1.170 35.781 11.918 1.00 32.34 123 CYS A C 1
ATOM 930 O O . CYS A 1 123 ? -0.680 35.723 13.043 1.00 32.34 123 CYS A O 1
ATOM 932 N N . LEU A 1 124 ? -1.835 36.851 11.482 1.00 34.03 124 LEU A N 1
ATOM 933 C CA . LEU A 1 124 ? -2.228 37.948 12.366 1.00 34.03 124 LEU A CA 1
ATOM 934 C C . LEU A 1 124 ? -3.567 37.591 13.008 1.00 34.03 124 LEU A C 1
ATOM 936 O O . LEU A 1 124 ? -4.562 37.406 12.309 1.00 34.03 124 LEU A O 1
ATOM 940 N N . VAL A 1 125 ? -3.589 37.491 14.334 1.00 36.84 125 VAL A N 1
ATOM 941 C CA . VAL A 1 125 ? -4.822 37.369 15.115 1.00 36.84 125 VAL A CA 1
ATOM 942 C C . VAL A 1 125 ? -5.023 38.694 15.839 1.00 36.84 125 VAL A C 1
ATOM 944 O O . VAL A 1 125 ? -4.194 39.087 16.657 1.00 36.84 125 VAL A O 1
ATOM 947 N N . PHE A 1 126 ? -6.106 39.400 15.522 1.00 34.75 126 PHE A N 1
ATOM 948 C CA . PHE A 1 126 ? -6.483 40.625 16.219 1.00 34.75 126 PHE A CA 1
ATOM 949 C C . PHE A 1 126 ? -7.427 40.280 17.370 1.00 34.75 126 PHE A C 1
ATOM 951 O O . PHE A 1 126 ? -8.519 39.762 17.146 1.00 34.75 126 PHE A O 1
ATOM 958 N N . ILE A 1 127 ? -7.019 40.594 18.599 1.00 42.25 127 ILE A N 1
ATOM 959 C CA . ILE A 1 127 ? -7.887 40.572 19.780 1.00 42.25 127 ILE A CA 1
ATOM 960 C C . ILE A 1 127 ? -7.831 41.978 20.378 1.00 42.25 127 ILE A C 1
ATOM 962 O O . ILE A 1 127 ? -6.755 42.449 20.732 1.00 42.25 127 ILE A O 1
ATOM 966 N N . ALA A 1 128 ? -8.980 42.658 20.436 1.00 45.22 128 ALA A N 1
ATOM 967 C CA . ALA A 1 128 ? -9.176 43.931 21.139 1.00 45.22 128 ALA A CA 1
ATOM 968 C C . ALA A 1 128 ? -8.043 44.973 20.962 1.00 45.22 128 ALA A C 1
ATOM 970 O O . ALA A 1 128 ? -7.489 45.480 21.932 1.00 45.22 128 ALA A O 1
ATOM 971 N N . GLY A 1 129 ? -7.700 45.308 19.715 1.00 41.97 129 GLY A N 1
ATOM 972 C CA . GLY A 1 129 ? -6.888 46.494 19.409 1.00 41.97 129 GLY A CA 1
ATOM 973 C C . GLY A 1 129 ? -5.371 46.380 19.607 1.00 41.97 129 GLY A C 1
ATOM 974 O O . GLY A 1 129 ? -4.679 47.360 19.352 1.00 41.97 129 GLY A O 1
ATOM 975 N N . ALA A 1 130 ? -4.827 45.216 19.975 1.00 38.78 130 ALA A N 1
ATOM 976 C CA . ALA A 1 130 ? -3.379 44.989 19.996 1.00 38.78 130 ALA A CA 1
ATOM 977 C C . ALA A 1 130 ? -2.973 43.903 18.987 1.00 38.78 130 ALA A C 1
ATOM 979 O O . ALA A 1 130 ? -3.525 42.801 18.977 1.00 38.78 130 ALA A O 1
ATOM 980 N N . ALA A 1 131 ? -1.993 44.207 18.130 1.00 35.19 131 ALA A N 1
ATOM 981 C CA . ALA A 1 131 ? -1.385 43.224 17.241 1.00 35.19 131 ALA A CA 1
ATOM 982 C C . ALA A 1 131 ? -0.361 42.393 18.029 1.00 35.19 131 ALA A C 1
ATOM 984 O O . ALA A 1 131 ? 0.725 42.872 18.349 1.00 35.19 131 ALA A O 1
ATOM 985 N N . LEU A 1 132 ? -0.700 41.142 18.343 1.00 39.59 132 LEU A N 1
ATOM 986 C CA . LEU A 1 132 ? 0.257 40.174 18.874 1.00 39.59 132 LEU A CA 1
ATOM 987 C C . LEU A 1 132 ? 0.939 39.454 17.709 1.00 39.59 132 LEU A C 1
ATOM 989 O O . LEU A 1 132 ? 0.305 38.724 16.947 1.00 39.59 132 LEU A O 1
ATOM 993 N N . VAL A 1 133 ? 2.251 39.653 17.575 1.00 33.88 133 VAL A N 1
ATOM 994 C CA . VAL A 1 133 ? 3.081 38.873 16.652 1.00 33.88 133 VAL A CA 1
ATOM 995 C C . VAL A 1 133 ? 3.348 37.516 17.296 1.00 33.88 133 VAL A C 1
ATOM 997 O O . VAL A 1 133 ? 4.210 37.386 18.161 1.00 33.88 133 VAL A O 1
ATOM 1000 N N . THR A 1 134 ? 2.617 36.486 16.879 1.00 35.72 134 THR A N 1
ATOM 1001 C CA . THR A 1 134 ? 2.944 35.104 17.248 1.00 35.72 134 THR A CA 1
ATOM 1002 C C . THR A 1 134 ? 3.921 34.539 16.222 1.00 35.72 134 THR A C 1
ATOM 1004 O O . THR A 1 134 ? 3.538 34.273 15.081 1.00 35.72 134 THR A O 1
ATOM 1007 N N . SER A 1 135 ? 5.187 34.360 16.603 1.00 31.34 135 SER A N 1
ATOM 1008 C CA . SER A 1 135 ? 6.145 33.614 15.788 1.00 31.34 135 SER A CA 1
ATOM 1009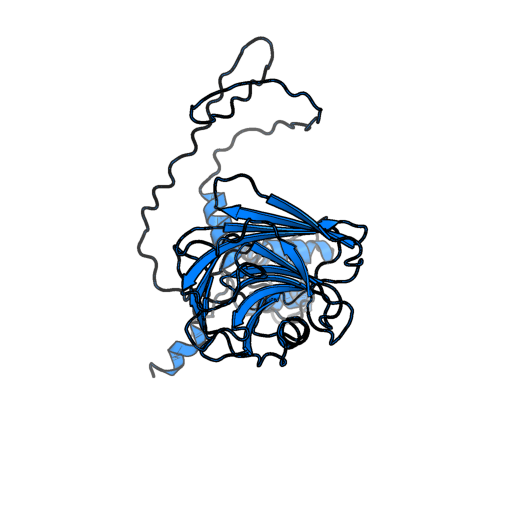 C C . SER A 1 135 ? 6.071 32.130 16.149 1.00 31.34 135 SER A C 1
ATOM 1011 O O . SER A 1 135 ? 6.175 31.737 17.308 1.00 31.34 135 SER A O 1
ATOM 1013 N N . TRP A 1 136 ? 5.860 31.287 15.142 1.00 30.58 136 TRP A N 1
ATOM 1014 C CA . TRP A 1 136 ? 5.957 29.841 15.297 1.00 30.58 136 TRP A CA 1
ATOM 1015 C C . TRP A 1 136 ? 7.389 29.435 14.977 1.00 30.58 136 TRP A C 1
ATOM 1017 O O . TRP A 1 136 ? 7.808 29.461 13.819 1.00 30.58 136 TRP A O 1
ATOM 1027 N N . GLN A 1 137 ? 8.156 29.068 15.998 1.00 27.88 137 GLN A N 1
ATOM 1028 C CA . GLN A 1 137 ? 9.414 28.368 15.785 1.00 27.88 137 GLN A CA 1
ATOM 1029 C C . GLN A 1 137 ? 9.118 26.873 15.699 1.00 27.88 137 GLN A C 1
ATOM 1031 O O . GLN A 1 137 ? 8.749 26.236 16.684 1.00 27.88 137 GLN A O 1
ATOM 1036 N N . PHE A 1 138 ? 9.295 26.293 14.513 1.00 31.28 138 PHE A N 1
ATOM 1037 C CA . PHE A 1 138 ? 9.457 24.849 14.412 1.00 31.28 138 PHE A CA 1
ATOM 1038 C C . PHE A 1 138 ? 10.810 24.515 15.034 1.00 31.28 138 PHE A C 1
ATOM 1040 O O . PHE A 1 138 ? 11.852 24.708 14.404 1.00 31.28 138 PHE A O 1
ATOM 1047 N N . GLY A 1 139 ? 10.792 24.073 16.292 1.00 26.56 139 GLY A N 1
ATOM 1048 C CA . GLY A 1 139 ? 11.979 23.549 16.947 1.00 26.56 139 GLY A CA 1
ATOM 1049 C C . GLY A 1 139 ? 12.616 22.492 16.049 1.00 26.56 139 GLY A C 1
ATOM 1050 O O . GLY A 1 139 ? 11.938 21.573 15.577 1.00 26.56 139 GLY A O 1
ATOM 1051 N N . ARG A 1 140 ? 13.918 22.633 15.782 1.00 29.84 140 ARG A N 1
ATOM 1052 C CA . ARG A 1 140 ? 14.711 21.506 15.297 1.00 29.84 140 ARG A CA 1
ATOM 1053 C C . ARG A 1 140 ? 14.516 20.386 16.312 1.00 29.84 140 ARG A C 1
ATOM 1055 O O . ARG A 1 140 ? 14.918 20.530 17.461 1.00 29.84 140 ARG A O 1
ATOM 1062 N N . TYR A 1 141 ? 13.894 19.290 15.893 1.00 31.31 141 TYR A N 1
ATOM 1063 C CA . TYR A 1 141 ? 14.017 18.037 16.621 1.00 31.31 141 TYR A CA 1
ATOM 1064 C C . TYR A 1 141 ? 15.468 17.582 16.453 1.00 31.31 141 TYR A C 1
ATOM 1066 O O . TYR A 1 141 ? 15.801 16.870 15.507 1.00 31.31 141 TYR A O 1
A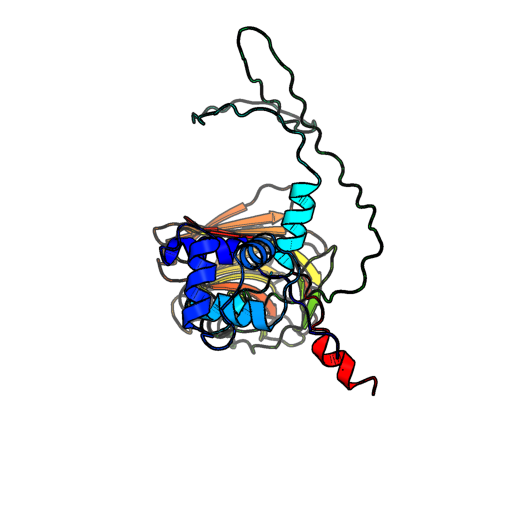TOM 1074 N N . GLU A 1 142 ? 16.351 18.056 17.329 1.00 30.55 142 GLU A N 1
ATOM 1075 C CA . GLU A 1 142 ? 17.615 17.380 17.579 1.00 30.55 142 GLU A CA 1
ATOM 1076 C C . GLU A 1 142 ? 17.271 16.045 18.233 1.00 30.55 142 GLU A C 1
ATOM 1078 O O . GLU A 1 142 ? 16.866 15.965 19.390 1.00 30.55 142 GLU A O 1
ATOM 1083 N N . THR A 1 143 ? 17.352 14.978 17.444 1.00 37.47 143 THR A N 1
ATOM 1084 C CA . THR A 1 143 ? 17.272 13.607 17.936 1.00 37.47 143 THR A CA 1
ATOM 1085 C C . THR A 1 143 ? 18.574 13.274 18.657 1.00 37.47 143 THR A C 1
ATOM 1087 O O . THR A 1 143 ? 19.454 12.631 18.085 1.00 37.47 143 THR A O 1
ATOM 1090 N N . SER A 1 144 ? 18.715 13.703 19.908 1.00 37.50 144 SER A N 1
ATOM 1091 C CA . SER A 1 144 ? 19.587 13.008 20.850 1.00 37.50 144 SER A CA 1
ATOM 1092 C C . SER A 1 144 ? 18.880 11.705 21.236 1.00 37.50 144 SER A C 1
ATOM 1094 O O . SER A 1 144 ? 17.902 11.684 21.978 1.00 37.50 144 SER A O 1
ATOM 1096 N N . SER A 1 145 ? 19.309 10.606 20.615 1.00 40.06 145 SER A N 1
ATOM 1097 C CA . SER A 1 145 ? 18.815 9.261 20.912 1.00 40.06 145 SER A CA 1
ATOM 1098 C C . SER A 1 145 ? 19.384 8.816 22.261 1.00 40.06 145 SER A C 1
ATOM 1100 O O . SER A 1 145 ? 20.604 8.701 22.358 1.00 40.06 145 SER A O 1
ATOM 1102 N N . PRO A 1 146 ? 18.565 8.501 23.280 1.00 45.53 146 PRO A N 1
ATOM 1103 C CA . PRO A 1 146 ? 19.003 7.554 24.288 1.00 45.53 146 PRO A CA 1
ATOM 1104 C C . PRO A 1 146 ? 19.084 6.172 23.624 1.00 45.53 146 PRO A C 1
ATOM 1106 O O . PRO A 1 146 ? 18.302 5.866 22.719 1.00 45.53 146 PRO A O 1
ATOM 1109 N N . ASP A 1 147 ? 20.074 5.377 24.015 1.00 50.31 147 ASP A N 1
ATOM 1110 C CA . ASP A 1 147 ? 20.343 4.032 23.507 1.00 50.31 147 ASP A CA 1
ATOM 1111 C C . ASP A 1 147 ? 19.072 3.172 23.420 1.00 50.31 147 ASP A C 1
ATOM 1113 O O . ASP A 1 147 ? 18.497 2.743 24.420 1.00 50.31 147 ASP A O 1
ATOM 1117 N N . GLU A 1 148 ? 18.617 2.913 22.192 1.00 44.78 148 GLU A N 1
ATOM 1118 C CA . GLU A 1 148 ? 17.433 2.107 21.918 1.00 44.78 148 GLU A CA 1
ATOM 1119 C C . GLU A 1 148 ? 17.836 0.699 21.485 1.00 44.78 148 GLU A C 1
ATOM 1121 O O . GLU A 1 148 ? 18.110 0.428 20.310 1.00 44.78 148 GLU A O 1
ATOM 1126 N N . THR A 1 149 ? 17.772 -0.215 22.441 1.00 45.84 149 THR A N 1
ATOM 1127 C CA . THR A 1 149 ? 17.779 -1.665 22.259 1.00 45.84 149 THR A CA 1
ATOM 1128 C C . THR A 1 149 ? 16.732 -2.123 21.225 1.00 45.84 149 THR A C 1
ATOM 1130 O O . THR A 1 149 ? 15.546 -2.2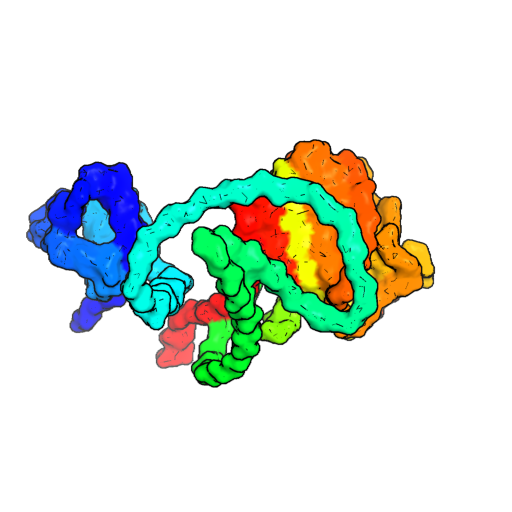77 21.498 1.00 45.84 149 THR A O 1
ATOM 1133 N N . GLY A 1 150 ? 17.180 -2.318 19.981 1.00 54.09 150 GLY A N 1
ATOM 1134 C CA . GLY A 1 150 ? 16.992 -3.556 19.210 1.00 54.09 150 GLY A CA 1
ATOM 1135 C C . GLY A 1 150 ? 15.593 -4.104 18.889 1.00 54.09 150 GLY A C 1
ATOM 1136 O O . GLY A 1 150 ? 15.521 -5.260 18.484 1.00 54.09 150 GLY A O 1
ATOM 1137 N N . ALA A 1 151 ? 14.487 -3.369 19.036 1.00 51.72 151 ALA A N 1
ATOM 1138 C CA . ALA A 1 151 ? 13.189 -3.887 18.582 1.00 51.72 151 ALA A CA 1
ATOM 1139 C C . ALA A 1 151 ? 13.175 -4.049 17.041 1.00 51.72 151 ALA A C 1
ATOM 1141 O O . ALA A 1 151 ? 13.428 -3.053 16.345 1.00 51.72 151 ALA A O 1
ATOM 1142 N N . PRO A 1 152 ? 12.904 -5.253 16.492 1.00 55.16 152 PRO A N 1
ATOM 1143 C CA . PRO A 1 152 ? 12.831 -5.464 15.054 1.00 55.16 152 PRO A CA 1
ATOM 1144 C C . PRO A 1 152 ? 11.774 -4.546 14.433 1.00 55.16 152 PRO A C 1
ATOM 1146 O O . PRO A 1 152 ? 10.638 -4.430 14.888 1.00 55.16 152 PRO A O 1
ATOM 1149 N N . ILE A 1 153 ? 12.169 -3.832 13.385 1.00 72.88 153 ILE A N 1
ATOM 1150 C CA . ILE A 1 153 ? 11.236 -3.058 12.570 1.00 72.88 153 ILE A CA 1
ATOM 1151 C C . ILE A 1 153 ? 10.668 -4.044 11.550 1.00 72.88 153 ILE A C 1
ATOM 1153 O O . ILE A 1 153 ? 11.439 -4.665 10.820 1.00 72.88 153 ILE A O 1
ATOM 1157 N N . GLY A 1 154 ? 9.347 -4.219 11.547 1.00 83.50 154 GLY A N 1
ATOM 1158 C CA . GLY A 1 154 ? 8.659 -5.232 10.748 1.00 83.50 154 GLY A CA 1
ATOM 1159 C C . GLY A 1 154 ? 7.480 -4.666 9.963 1.00 83.50 154 GLY A C 1
ATOM 1160 O O . GLY A 1 154 ? 7.081 -3.506 10.125 1.00 83.50 154 GLY A O 1
ATOM 1161 N N . LEU A 1 155 ? 6.917 -5.496 9.082 1.00 86.62 155 LEU A N 1
ATOM 1162 C CA . LEU A 1 155 ? 5.700 -5.157 8.352 1.00 86.62 155 LEU A CA 1
ATOM 1163 C C . LEU A 1 155 ? 4.519 -5.221 9.325 1.00 86.62 155 LEU A C 1
ATOM 1165 O O . LEU A 1 155 ? 4.300 -6.256 9.942 1.00 86.62 155 LEU A O 1
ATOM 1169 N N . ASP A 1 156 ? 3.720 -4.156 9.427 1.00 88.19 156 ASP A N 1
ATOM 1170 C CA . ASP A 1 156 ? 2.479 -4.202 10.209 1.00 88.19 156 ASP A CA 1
ATOM 1171 C C . ASP A 1 156 ? 1.456 -5.100 9.498 1.00 88.19 156 ASP A C 1
ATOM 1173 O O . ASP A 1 156 ? 0.705 -4.651 8.627 1.00 88.19 156 ASP A O 1
ATOM 1177 N N . THR A 1 157 ? 1.454 -6.385 9.856 1.00 89.12 157 THR A N 1
ATOM 1178 C CA . THR A 1 157 ? 0.622 -7.420 9.225 1.00 89.12 157 THR A CA 1
ATOM 1179 C C . THR A 1 157 ? -0.874 -7.245 9.482 1.00 89.12 157 THR A C 1
ATOM 1181 O O . THR A 1 157 ? -1.695 -7.823 8.771 1.00 89.12 157 THR A O 1
ATOM 1184 N N . ALA A 1 158 ? -1.263 -6.404 10.447 1.00 88.06 158 ALA A N 1
ATOM 1185 C CA . ALA A 1 158 ? -2.662 -6.030 10.637 1.00 88.06 158 ALA A CA 1
ATOM 1186 C C . ALA A 1 158 ? -3.157 -5.078 9.537 1.00 88.06 158 ALA A C 1
ATOM 1188 O O . ALA A 1 158 ? -4.366 -4.962 9.312 1.00 88.06 158 ALA A O 1
ATOM 1189 N N . VAL A 1 159 ? -2.236 -4.387 8.857 1.00 90.12 159 VAL A N 1
ATOM 1190 C CA . VAL A 1 159 ? -2.558 -3.434 7.792 1.00 90.12 159 VAL A CA 1
ATOM 1191 C C . VAL A 1 159 ? -2.132 -3.941 6.427 1.00 90.12 159 VAL A C 1
ATOM 1193 O O . VAL A 1 159 ? -2.865 -3.717 5.466 1.00 90.12 159 VAL A O 1
ATOM 1196 N N . TRP A 1 160 ? -1.000 -4.633 6.338 1.00 94.75 160 TRP A N 1
ATOM 1197 C CA . TRP A 1 160 ? -0.400 -5.073 5.086 1.00 94.75 160 TRP A CA 1
ATOM 1198 C C . TRP A 1 160 ? -0.297 -6.588 5.001 1.00 94.75 160 TRP A C 1
ATOM 1200 O O . TRP A 1 160 ? 0.017 -7.268 5.970 1.00 94.75 160 TRP A O 1
ATOM 1210 N N . THR A 1 161 ? -0.492 -7.121 3.805 1.00 96.19 161 THR A N 1
ATOM 1211 C CA . THR A 1 161 ? -0.189 -8.514 3.492 1.00 96.19 161 THR A CA 1
ATOM 1212 C C . THR A 1 161 ? 0.628 -8.580 2.211 1.00 96.19 161 THR A C 1
ATOM 1214 O O . THR A 1 161 ? 0.420 -7.798 1.277 1.00 96.19 161 THR A O 1
ATOM 1217 N N . VAL A 1 162 ? 1.597 -9.489 2.189 1.00 97.06 162 VAL A N 1
ATOM 1218 C CA . VAL A 1 162 ? 2.463 -9.706 1.034 1.00 97.06 162 VAL A CA 1
ATOM 1219 C C . VAL A 1 162 ? 1.710 -10.512 -0.013 1.00 97.06 162 VAL A C 1
ATOM 1221 O O . VAL A 1 162 ? 1.158 -11.561 0.310 1.00 97.06 162 VAL A O 1
ATOM 1224 N N . ASN A 1 163 ? 1.697 -10.032 -1.261 1.00 96.06 163 ASN A N 1
ATOM 1225 C CA . ASN A 1 163 ? 1.083 -10.728 -2.393 1.00 96.06 163 ASN A CA 1
ATOM 1226 C C . ASN A 1 163 ? -0.323 -11.274 -2.083 1.00 96.06 163 ASN A C 1
ATOM 1228 O O . ASN A 1 163 ? -0.639 -12.425 -2.403 1.00 96.06 163 ASN A O 1
ATOM 1232 N N . GLY A 1 164 ? -1.160 -10.463 -1.427 1.00 96.94 164 GLY A N 1
ATOM 1233 C CA . GLY A 1 164 ? -2.544 -10.833 -1.142 1.00 96.94 164 GLY A CA 1
ATOM 1234 C C . GLY A 1 164 ? -3.379 -11.034 -2.420 1.00 96.94 164 GLY A C 1
ATOM 1235 O O . GLY A 1 164 ? -2.897 -10.787 -3.530 1.00 96.94 164 GLY A O 1
ATOM 1236 N N . PRO A 1 165 ? -4.645 -11.474 -2.299 1.00 97.56 165 PRO A N 1
ATOM 1237 C CA . PRO A 1 165 ? -5.471 -11.822 -3.458 1.00 97.56 165 PRO A CA 1
ATOM 1238 C C . PRO A 1 165 ? -5.632 -10.691 -4.486 1.00 97.56 165 PRO A C 1
ATOM 1240 O O . PRO A 1 165 ? -5.498 -10.936 -5.683 1.00 97.56 165 PRO A O 1
ATOM 1243 N N . ALA A 1 166 ? -5.838 -9.450 -4.030 1.00 97.12 166 ALA A N 1
ATOM 1244 C CA . ALA A 1 166 ? -5.992 -8.289 -4.908 1.00 97.12 166 ALA A CA 1
ATOM 1245 C C . ALA A 1 166 ? -4.674 -7.915 -5.607 1.00 97.12 166 ALA A C 1
ATOM 1247 O O . ALA A 1 166 ? -4.676 -7.585 -6.791 1.00 97.12 166 ALA A O 1
ATOM 1248 N N . ALA A 1 167 ? -3.544 -8.023 -4.900 1.00 97.12 167 ALA A N 1
ATOM 1249 C CA . ALA A 1 167 ? -2.211 -7.872 -5.471 1.00 97.12 167 ALA A CA 1
ATOM 1250 C C . ALA A 1 167 ? -1.961 -8.924 -6.545 1.00 97.12 167 ALA A C 1
ATOM 1252 O O . ALA A 1 167 ? -1.635 -8.564 -7.668 1.00 97.12 167 ALA A O 1
ATOM 1253 N N . ARG A 1 168 ? -2.193 -10.209 -6.266 1.00 97.06 168 ARG A N 1
ATOM 1254 C CA . ARG A 1 168 ? -2.019 -11.265 -7.273 1.00 97.06 168 ARG A CA 1
ATOM 1255 C C . ARG A 1 168 ? -2.887 -11.023 -8.505 1.00 97.06 168 ARG A C 1
ATOM 1257 O O . ARG A 1 168 ? -2.381 -11.126 -9.619 1.00 97.06 168 ARG A O 1
ATOM 1264 N N . ALA A 1 169 ? -4.156 -10.661 -8.322 1.00 96.06 169 ALA A N 1
ATOM 1265 C CA . ALA A 1 169 ? -5.071 -10.416 -9.432 1.00 96.06 169 ALA A CA 1
ATOM 1266 C C . ALA A 1 169 ? -4.646 -9.220 -10.307 1.00 96.06 169 ALA A C 1
ATOM 1268 O O . ALA A 1 169 ? -4.663 -9.318 -11.537 1.00 96.06 169 ALA A O 1
ATOM 1269 N N . ALA A 1 170 ? -4.225 -8.113 -9.687 1.00 95.62 170 ALA A N 1
ATOM 1270 C CA . ALA A 1 170 ? -3.762 -6.927 -10.404 1.00 95.62 170 ALA A CA 1
ATOM 1271 C C . ALA A 1 170 ? -2.393 -7.147 -11.066 1.00 95.62 170 ALA A C 1
ATOM 1273 O O . ALA A 1 170 ? -2.260 -6.970 -12.275 1.00 95.62 170 ALA A O 1
ATOM 1274 N N . LEU A 1 171 ? -1.396 -7.580 -10.288 1.00 95.31 171 LEU A N 1
ATOM 1275 C CA . LEU A 1 171 ? 0.001 -7.674 -10.712 1.00 95.31 171 LEU A CA 1
ATOM 1276 C C . LEU A 1 171 ? 0.213 -8.715 -11.826 1.00 95.31 171 LEU A C 1
ATOM 1278 O O . LEU A 1 171 ? 0.985 -8.461 -12.745 1.00 95.31 171 LEU A O 1
ATOM 1282 N N . THR A 1 172 ? -0.520 -9.839 -11.817 1.00 94.56 172 THR A N 1
ATOM 1283 C CA . THR A 1 172 ? -0.378 -10.906 -12.840 1.00 94.56 172 THR A CA 1
ATOM 1284 C C . THR A 1 172 ? -0.655 -10.389 -14.254 1.00 94.56 172 THR A C 1
ATOM 1286 O O . THR A 1 172 ? -0.088 -10.883 -15.228 1.00 94.56 172 THR A O 1
ATOM 1289 N N . ASN A 1 173 ? -1.530 -9.387 -14.374 1.00 90.38 173 ASN A N 1
ATOM 1290 C CA . ASN A 1 173 ? -1.966 -8.840 -15.654 1.00 90.38 173 ASN A CA 1
ATOM 1291 C C . ASN A 1 173 ? -1.329 -7.475 -15.969 1.00 90.38 173 ASN A C 1
ATOM 1293 O O . ASN A 1 173 ? -1.753 -6.821 -16.920 1.00 90.38 173 ASN A O 1
ATOM 1297 N N . MET A 1 174 ? -0.340 -7.011 -15.197 1.00 86.75 174 MET A N 1
ATOM 1298 C CA . MET A 1 174 ? 0.321 -5.737 -15.511 1.00 86.75 174 MET A CA 1
ATOM 1299 C C . MET A 1 174 ? 1.227 -5.820 -16.740 1.00 86.75 174 MET A C 1
ATOM 1301 O O . MET A 1 174 ? 1.305 -4.847 -17.484 1.00 86.75 174 MET A O 1
ATOM 1305 N N . ASP A 1 175 ? 1.822 -6.984 -16.999 1.00 84.75 175 ASP A N 1
ATOM 1306 C CA . ASP A 1 175 ? 2.661 -7.217 -18.174 1.00 84.75 175 ASP A CA 1
ATOM 1307 C C . ASP A 1 175 ? 2.049 -8.239 -19.140 1.00 84.75 175 ASP A C 1
ATOM 1309 O O . ASP A 1 175 ? 1.126 -8.990 -18.799 1.00 84.75 175 ASP A O 1
ATOM 1313 N N . ALA A 1 176 ? 2.571 -8.242 -20.368 1.00 83.06 176 ALA A N 1
ATOM 1314 C CA . ALA A 1 176 ? 2.298 -9.228 -21.406 1.00 83.06 176 ALA A CA 1
ATOM 1315 C C . ALA A 1 176 ? 3.639 -9.745 -21.974 1.00 83.06 176 ALA A C 1
ATOM 1317 O O . ALA A 1 176 ? 4.376 -8.931 -22.535 1.00 83.06 176 ALA A O 1
ATOM 1318 N N . PRO A 1 177 ? 3.963 -11.055 -21.877 1.00 87.38 177 PRO A N 1
ATOM 1319 C CA . PRO A 1 177 ? 3.233 -12.137 -21.203 1.00 87.38 177 PRO A CA 1
ATOM 1320 C C . PRO A 1 177 ? 2.949 -11.872 -19.719 1.00 87.38 177 PRO A C 1
ATOM 1322 O O . PRO A 1 177 ? 3.540 -10.988 -19.106 1.00 87.38 177 PRO A O 1
ATOM 1325 N N . ARG A 1 178 ? 2.005 -12.644 -19.161 1.00 90.25 178 ARG A N 1
ATOM 1326 C CA . ARG A 1 178 ? 1.593 -12.528 -17.755 1.00 90.25 178 ARG A CA 1
ATOM 1327 C C . ARG A 1 178 ? 2.799 -12.606 -16.829 1.00 90.25 178 ARG A C 1
ATOM 1329 O O . ARG A 1 178 ? 3.626 -13.507 -16.967 1.00 90.25 178 ARG A O 1
ATOM 1336 N N . ALA A 1 179 ? 2.839 -11.700 -15.862 1.00 90.69 179 ALA A N 1
ATOM 1337 C CA . ALA A 1 179 ? 3.928 -11.648 -14.910 1.00 90.69 179 ALA A CA 1
ATOM 1338 C C . ALA A 1 179 ? 3.860 -12.800 -13.898 1.00 90.69 179 ALA A C 1
ATOM 1340 O O . ALA A 1 179 ? 2.789 -13.160 -13.398 1.00 90.69 179 ALA A O 1
ATOM 1341 N N . ARG A 1 180 ? 5.026 -13.343 -13.549 1.00 95.12 180 ARG A N 1
ATOM 1342 C CA . ARG A 1 180 ? 5.221 -14.228 -12.405 1.00 95.12 180 ARG A CA 1
ATOM 1343 C C . ARG A 1 180 ? 5.232 -13.394 -11.128 1.00 95.12 180 ARG A C 1
ATOM 1345 O O . ARG A 1 180 ? 6.051 -12.493 -10.980 1.00 95.12 180 ARG A O 1
ATOM 1352 N N . ILE A 1 181 ? 4.359 -13.722 -10.180 1.00 96.06 181 ILE A N 1
ATOM 1353 C CA . ILE A 1 181 ? 4.381 -13.071 -8.867 1.00 96.06 181 ILE A CA 1
ATOM 1354 C C . ILE A 1 181 ? 5.469 -13.705 -8.006 1.00 96.06 181 ILE A C 1
ATOM 1356 O O . ILE A 1 181 ? 5.406 -14.904 -7.727 1.00 96.06 181 ILE A O 1
ATOM 1360 N N . VAL A 1 182 ? 6.440 -12.906 -7.575 1.00 96.25 182 VAL A N 1
ATOM 1361 C CA . VAL A 1 182 ? 7.534 -13.336 -6.696 1.00 96.25 182 VAL A CA 1
ATOM 1362 C C . VAL A 1 182 ? 7.368 -12.763 -5.293 1.00 96.25 182 VAL A C 1
ATOM 1364 O O . VAL A 1 182 ? 6.608 -11.819 -5.064 1.00 96.25 182 VAL A O 1
ATOM 1367 N N . GLN A 1 183 ? 8.015 -13.393 -4.314 1.00 96.62 183 GLN A N 1
ATOM 1368 C CA . GLN A 1 183 ? 7.969 -12.951 -2.924 1.00 96.62 183 GLN A CA 1
ATOM 1369 C C . GLN A 1 183 ? 8.905 -11.746 -2.735 1.00 96.62 183 GLN A C 1
ATOM 1371 O O . GLN A 1 183 ? 10.110 -11.918 -2.906 1.00 96.62 183 GLN A O 1
ATOM 1376 N N . PRO A 1 184 ? 8.402 -10.575 -2.304 1.00 95.88 184 PRO A N 1
ATOM 1377 C CA . PRO A 1 184 ? 9.263 -9.441 -2.026 1.00 95.88 184 PRO A CA 1
ATOM 1378 C C . PRO A 1 184 ? 10.157 -9.697 -0.813 1.00 95.88 184 PRO A C 1
ATOM 1380 O O . PRO A 1 184 ? 9.709 -10.129 0.255 1.00 95.88 184 PRO A O 1
ATOM 1383 N N . MET A 1 185 ? 11.423 -9.342 -0.969 1.00 95.94 185 MET A N 1
ATOM 1384 C CA . MET A 1 185 ? 12.387 -9.116 0.096 1.00 95.94 185 MET A CA 1
ATOM 1385 C C . MET A 1 185 ? 12.124 -7.745 0.722 1.00 95.94 185 MET A C 1
ATOM 1387 O O . MET A 1 185 ? 12.442 -6.696 0.155 1.00 95.94 185 MET A O 1
ATOM 1391 N N . LEU A 1 186 ? 11.534 -7.753 1.915 1.00 95.12 186 LEU A N 1
ATOM 1392 C CA . LEU A 1 186 ? 11.260 -6.535 2.670 1.00 95.12 186 LEU A CA 1
ATOM 1393 C C . LEU A 1 186 ? 12.460 -6.177 3.545 1.00 95.12 186 LEU A C 1
ATOM 1395 O O . LEU A 1 186 ? 12.984 -7.013 4.278 1.00 95.12 186 LEU A O 1
ATOM 1399 N N . SER A 1 187 ? 12.862 -4.912 3.511 1.00 93.94 187 SER A N 1
ATOM 1400 C CA . SER A 1 187 ? 13.863 -4.354 4.421 1.00 93.94 187 SER A CA 1
ATOM 1401 C C . SER A 1 187 ? 13.316 -3.111 5.107 1.00 93.94 187 SER A C 1
ATOM 1403 O O . SER A 1 187 ? 12.461 -2.410 4.572 1.00 93.94 187 SER A O 1
ATOM 1405 N N . PHE A 1 188 ? 13.804 -2.816 6.307 1.00 90.69 188 PHE A N 1
ATOM 1406 C CA . PHE A 1 188 ? 13.322 -1.682 7.086 1.00 90.69 188 PHE A CA 1
ATOM 1407 C C . PHE A 1 188 ? 14.487 -0.790 7.484 1.00 90.69 188 PHE A C 1
ATOM 1409 O O . PHE A 1 188 ? 15.426 -1.211 8.153 1.00 90.69 188 PHE A O 1
ATOM 1416 N N . SER A 1 189 ? 14.413 0.471 7.076 1.00 89.50 189 SER A N 1
ATOM 1417 C CA . SER A 1 189 ? 15.384 1.502 7.413 1.00 89.50 189 SER A CA 1
ATOM 1418 C C . SER A 1 189 ? 14.703 2.596 8.219 1.00 89.50 189 SER A C 1
ATOM 1420 O O . SER A 1 189 ? 13.666 3.118 7.813 1.00 89.50 189 SER A O 1
ATOM 1422 N N . ARG A 1 190 ? 15.318 3.026 9.325 1.00 83.06 190 ARG A N 1
ATOM 1423 C CA . ARG A 1 190 ? 14.829 4.193 10.082 1.00 83.06 190 ARG A CA 1
ATOM 1424 C C . ARG A 1 190 ? 14.836 5.470 9.234 1.00 83.06 190 ARG A C 1
ATOM 1426 O O . ARG A 1 190 ? 13.946 6.300 9.368 1.00 83.06 190 ARG A O 1
ATOM 1433 N N . GLN A 1 191 ? 15.826 5.614 8.353 1.00 87.50 191 GLN A N 1
ATOM 1434 C CA . GLN A 1 191 ? 16.001 6.807 7.521 1.00 87.50 191 GLN A CA 1
ATOM 1435 C C . GLN A 1 191 ? 15.197 6.735 6.216 1.00 87.50 191 GLN A C 1
ATOM 1437 O O . GLN A 1 191 ? 14.631 7.738 5.775 1.00 87.50 191 GLN A O 1
ATOM 1442 N N . ARG A 1 192 ? 15.152 5.553 5.585 1.00 90.75 192 ARG A N 1
ATOM 1443 C CA . ARG A 1 192 ? 14.538 5.369 4.260 1.00 90.75 192 ARG A CA 1
ATOM 1444 C C . ARG A 1 192 ? 13.120 4.783 4.309 1.00 90.75 192 ARG A C 1
ATOM 1446 O O . ARG A 1 192 ? 12.390 4.933 3.342 1.00 90.75 192 ARG A O 1
ATOM 1453 N N . GLY A 1 193 ? 12.683 4.187 5.415 1.00 92.44 193 GLY A N 1
ATOM 1454 C CA . GLY A 1 193 ? 11.384 3.513 5.516 1.00 92.44 193 GLY A CA 1
ATOM 1455 C C . GLY A 1 193 ? 11.429 2.060 5.033 1.00 92.44 193 GLY A C 1
ATOM 1456 O O . GLY A 1 193 ? 12.427 1.370 5.241 1.00 92.44 193 GLY A O 1
ATOM 1457 N N . LEU A 1 194 ? 10.343 1.591 4.417 1.00 94.81 194 LEU A N 1
ATOM 1458 C CA . LEU A 1 194 ? 10.204 0.225 3.902 1.00 94.81 194 LEU A CA 1
ATOM 1459 C C . LEU A 1 194 ? 10.897 0.087 2.549 1.00 94.81 194 LEU A C 1
ATOM 1461 O O . LEU A 1 194 ? 10.426 0.648 1.566 1.00 94.81 194 LEU A O 1
ATOM 1465 N N . GLY A 1 195 ? 11.974 -0.682 2.491 1.00 95.81 195 GLY A N 1
ATOM 1466 C CA . GLY A 1 195 ? 12.543 -1.172 1.245 1.00 95.81 195 GLY A CA 1
ATOM 1467 C C . GLY A 1 195 ? 11.766 -2.380 0.729 1.00 95.81 195 GLY A C 1
ATOM 1468 O O . GLY A 1 195 ? 11.499 -3.313 1.485 1.00 95.81 195 GLY A O 1
ATOM 1469 N N . ILE A 1 196 ? 11.433 -2.356 -0.555 1.00 95.69 196 ILE A N 1
ATOM 1470 C CA . ILE A 1 196 ? 10.955 -3.500 -1.332 1.00 95.69 196 ILE A CA 1
ATOM 1471 C C . ILE A 1 196 ? 12.025 -3.781 -2.396 1.00 95.69 196 ILE A C 1
ATOM 1473 O O . ILE A 1 196 ? 12.624 -2.844 -2.941 1.00 95.69 196 ILE A O 1
ATOM 1477 N N . SER A 1 197 ? 12.321 -5.061 -2.584 1.00 94.62 197 SER A N 1
ATOM 1478 C CA . SER A 1 197 ? 13.197 -5.637 -3.609 1.00 94.62 197 SER A CA 1
ATOM 1479 C C . SER A 1 197 ? 12.866 -7.124 -3.741 1.00 94.62 197 SER A C 1
ATOM 1481 O O . SER A 1 197 ? 12.128 -7.636 -2.904 1.00 94.62 197 SER A O 1
ATOM 1483 N N . GLY A 1 198 ? 13.484 -7.843 -4.676 1.00 91.25 198 GLY A N 1
ATOM 1484 C CA . GLY A 1 198 ? 13.293 -9.293 -4.831 1.00 91.25 198 GLY A CA 1
ATOM 1485 C C . GLY A 1 198 ? 13.110 -9.719 -6.282 1.00 91.25 198 GLY A C 1
ATOM 1486 O O . GLY A 1 198 ? 13.381 -10.868 -6.617 1.00 91.25 198 GLY A O 1
ATOM 1487 N N . ILE A 1 199 ? 12.742 -8.776 -7.149 1.00 90.56 199 ILE A N 1
ATOM 1488 C CA . ILE A 1 199 ? 12.749 -8.972 -8.599 1.00 90.56 199 ILE A CA 1
ATOM 1489 C C . ILE A 1 199 ? 14.178 -9.117 -9.118 1.00 90.56 199 ILE A C 1
ATOM 1491 O O . ILE A 1 199 ? 15.007 -8.222 -8.930 1.00 90.56 199 ILE A O 1
ATOM 1495 N N . ASP A 1 200 ? 14.410 -10.218 -9.827 1.00 86.75 200 ASP A N 1
ATOM 1496 C CA . ASP A 1 200 ? 15.679 -10.531 -10.493 1.00 86.75 200 ASP A CA 1
ATOM 1497 C C . ASP A 1 200 ? 15.467 -11.092 -11.912 1.00 86.75 200 ASP A C 1
ATOM 1499 O O . ASP A 1 200 ? 16.334 -10.987 -12.773 1.00 86.75 200 ASP A O 1
ATOM 1503 N N . GLY A 1 201 ? 14.282 -11.625 -12.216 1.00 88.25 201 GLY A N 1
ATOM 1504 C CA . GLY A 1 201 ? 13.901 -12.130 -13.534 1.00 88.25 201 GLY A CA 1
ATOM 1505 C C . GLY A 1 201 ? 13.204 -11.099 -14.424 1.00 88.25 201 GLY A C 1
ATOM 1506 O O . GLY A 1 201 ? 12.953 -9.960 -14.040 1.00 88.25 201 GLY A O 1
ATOM 1507 N N . THR A 1 202 ? 12.870 -11.516 -15.646 1.00 89.00 202 THR A N 1
ATOM 1508 C CA . THR A 1 202 ? 11.998 -10.774 -16.579 1.00 89.00 202 THR A CA 1
ATOM 1509 C C . THR A 1 202 ? 10.538 -11.167 -16.335 1.00 89.00 202 THR A C 1
ATOM 1511 O O . THR A 1 202 ? 10.275 -12.333 -16.039 1.00 89.00 202 THR A O 1
ATOM 1514 N N . TYR A 1 203 ? 9.593 -10.236 -16.501 1.00 89.56 203 TYR A N 1
ATOM 1515 C CA . TYR A 1 203 ? 8.165 -10.463 -16.227 1.00 89.56 203 TYR A CA 1
ATOM 1516 C C . TYR A 1 203 ? 7.899 -10.910 -14.788 1.00 89.56 203 TYR A C 1
ATOM 1518 O O . TYR A 1 203 ? 7.075 -11.790 -14.547 1.00 89.56 203 TYR A O 1
ATOM 1526 N N . GLU A 1 204 ? 8.604 -10.330 -13.822 1.00 93.06 204 GLU A N 1
ATOM 1527 C CA . GLU A 1 204 ? 8.353 -10.567 -12.407 1.00 93.06 204 GLU A CA 1
ATOM 1528 C C . GLU A 1 204 ? 7.683 -9.362 -11.776 1.00 93.06 204 GLU A C 1
ATOM 1530 O O . GLU A 1 204 ? 8.029 -8.216 -12.046 1.00 93.06 204 GLU A O 1
ATOM 1535 N N . GLN A 1 205 ? 6.720 -9.621 -10.906 1.00 93.94 205 GLN A N 1
ATOM 1536 C CA . GLN A 1 205 ? 6.033 -8.584 -10.155 1.00 93.94 205 GLN A CA 1
ATOM 1537 C C . GLN A 1 205 ? 5.991 -8.980 -8.689 1.00 93.94 205 GLN A C 1
ATOM 1539 O O . GLN A 1 205 ? 5.825 -10.150 -8.345 1.00 93.94 205 GLN A O 1
ATOM 1544 N N . GLU A 1 206 ? 6.096 -7.995 -7.813 1.00 95.44 206 GLU A N 1
ATOM 1545 C CA . GLU A 1 206 ? 6.022 -8.210 -6.374 1.00 95.44 206 GLU A CA 1
ATOM 1546 C C . GLU A 1 206 ? 5.348 -7.027 -5.701 1.00 95.44 206 GLU A C 1
ATOM 1548 O O . GLU A 1 206 ? 5.414 -5.890 -6.174 1.00 95.44 206 GLU A O 1
ATOM 1553 N N . GLY A 1 207 ? 4.699 -7.268 -4.569 1.00 96.31 207 GLY A N 1
ATOM 1554 C CA . GLY A 1 207 ? 4.158 -6.163 -3.807 1.00 96.31 207 GLY A CA 1
ATOM 1555 C C . GLY A 1 207 ? 3.504 -6.556 -2.503 1.00 96.31 207 GLY A C 1
ATOM 1556 O O . GLY A 1 207 ? 3.318 -7.723 -2.152 1.00 96.31 207 GLY A O 1
ATOM 1557 N N . ILE A 1 208 ? 3.115 -5.519 -1.782 1.00 97.25 208 ILE A N 1
ATOM 1558 C CA . ILE A 1 208 ? 2.278 -5.620 -0.598 1.00 97.25 208 ILE A CA 1
ATOM 1559 C C . ILE A 1 208 ? 0.961 -4.904 -0.864 1.00 97.25 208 ILE A C 1
ATOM 1561 O O . ILE A 1 208 ? 0.917 -3.917 -1.597 1.00 97.25 208 ILE A O 1
ATOM 1565 N N . GLN A 1 209 ? -0.114 -5.389 -0.256 1.00 96.94 209 GLN A N 1
ATOM 1566 C CA . GLN A 1 209 ? -1.430 -4.758 -0.319 1.00 96.94 209 GLN A CA 1
ATOM 1567 C C . GLN A 1 209 ? -1.988 -4.503 1.070 1.00 96.94 209 GLN A C 1
ATOM 1569 O O . GLN A 1 209 ? -1.617 -5.181 2.030 1.00 96.94 209 GLN A O 1
ATOM 1574 N N . THR A 1 210 ? -2.949 -3.594 1.165 1.00 97.19 210 THR A N 1
ATOM 1575 C CA . THR A 1 210 ? -3.737 -3.461 2.384 1.00 97.19 210 THR A CA 1
ATOM 1576 C C . THR A 1 210 ? -4.568 -4.722 2.645 1.00 97.19 210 THR A C 1
ATOM 1578 O O . THR A 1 210 ? -5.034 -5.393 1.722 1.00 97.19 210 THR A O 1
ATOM 1581 N N . VAL A 1 211 ? -4.767 -5.064 3.918 1.00 96.00 211 VAL A N 1
ATOM 1582 C CA . VAL A 1 211 ? -5.621 -6.189 4.340 1.00 96.00 211 VAL A CA 1
ATOM 1583 C C . VAL A 1 211 ? -7.098 -5.846 4.137 1.00 96.00 211 VAL A C 1
ATOM 1585 O O . VAL A 1 211 ? -7.891 -6.694 3.732 1.00 96.00 211 VAL A O 1
ATOM 1588 N N . LYS A 1 212 ? -7.472 -4.585 4.385 1.00 95.19 212 LYS A N 1
ATOM 1589 C CA . LYS A 1 212 ? -8.835 -4.075 4.201 1.00 95.19 212 LYS A CA 1
ATOM 1590 C C . LYS A 1 212 ? -8.921 -3.167 2.971 1.00 95.19 212 LYS A C 1
ATOM 1592 O O . LYS A 1 212 ? -7.966 -2.427 2.704 1.00 95.19 212 LYS A O 1
ATOM 1597 N N . PRO A 1 213 ? -10.046 -3.197 2.240 1.00 96.69 213 PRO A N 1
ATOM 1598 C CA . PRO A 1 213 ? -10.286 -2.258 1.161 1.00 96.69 213 PRO A CA 1
ATOM 1599 C C . PRO A 1 213 ? -10.897 -0.941 1.664 1.00 96.69 213 PRO A C 1
ATOM 1601 O O . PRO A 1 213 ? -11.442 -0.861 2.765 1.00 96.69 213 PRO A O 1
ATOM 1604 N N . PHE A 1 214 ? -10.862 0.073 0.806 1.00 95.81 214 PHE A N 1
ATOM 1605 C CA . PHE A 1 214 ? -11.379 1.420 1.023 1.00 95.81 214 PHE A CA 1
ATOM 1606 C C . PHE A 1 214 ? -12.495 1.719 0.027 1.00 95.81 214 PHE A C 1
ATOM 1608 O O . PHE A 1 214 ? -12.407 1.348 -1.142 1.00 95.81 214 PHE A O 1
ATOM 1615 N N . ARG A 1 215 ? -13.548 2.401 0.478 1.00 96.12 215 ARG A N 1
ATOM 1616 C CA . ARG A 1 215 ? -14.612 2.897 -0.402 1.00 96.12 215 ARG A CA 1
ATOM 1617 C C . ARG A 1 215 ? -14.389 4.378 -0.694 1.00 96.12 215 ARG A C 1
ATOM 1619 O O . ARG A 1 215 ? -13.983 5.098 0.221 1.00 96.12 215 ARG A O 1
ATOM 1626 N N . PRO A 1 216 ? -14.660 4.851 -1.919 1.00 96.62 216 PRO A N 1
ATOM 1627 C CA . PRO A 1 216 ? -14.590 6.274 -2.208 1.00 96.62 216 PRO A CA 1
ATOM 1628 C C . PRO A 1 216 ? -15.571 7.110 -1.356 1.00 96.62 216 PRO A C 1
ATOM 1630 O O . PRO A 1 216 ? -16.650 6.623 -1.010 1.00 96.62 216 PRO A O 1
ATOM 1633 N N . PRO A 1 217 ? -15.236 8.373 -1.031 1.00 96.75 217 PRO A N 1
ATOM 1634 C CA . PRO A 1 217 ? -14.004 9.055 -1.400 1.00 96.75 217 PRO A CA 1
ATOM 1635 C C . PRO A 1 217 ? -12.839 8.715 -0.460 1.00 96.75 217 PRO A C 1
ATOM 1637 O O . PRO A 1 217 ? -12.997 8.669 0.763 1.00 96.75 217 PRO A O 1
ATOM 1640 N N . PHE A 1 218 ? -11.649 8.540 -1.031 1.00 97.31 218 PHE A N 1
ATOM 1641 C CA . PHE A 1 218 ? -10.405 8.437 -0.270 1.00 97.31 218 PHE A CA 1
ATOM 1642 C C . PHE A 1 218 ? -9.221 8.982 -1.064 1.00 97.31 218 PHE A C 1
ATOM 1644 O O . PHE A 1 218 ? -9.265 9.129 -2.281 1.00 97.31 218 PHE A O 1
ATOM 1651 N N . THR A 1 219 ? -8.136 9.291 -0.366 1.00 97.88 219 THR A N 1
ATOM 1652 C CA . THR A 1 219 ? -6.862 9.688 -0.963 1.00 97.88 219 THR A CA 1
ATOM 1653 C C . THR A 1 219 ? -5.744 8.860 -0.368 1.00 97.88 219 THR A C 1
ATOM 1655 O O . THR A 1 219 ? -5.618 8.768 0.849 1.00 97.88 219 THR A O 1
ATOM 1658 N N . VAL A 1 220 ? -4.916 8.290 -1.234 1.00 97.88 220 VAL A N 1
ATOM 1659 C CA . VAL A 1 220 ? -3.653 7.651 -0.881 1.00 97.88 220 VAL A CA 1
ATOM 1660 C C . VAL A 1 220 ? -2.531 8.610 -1.230 1.00 97.88 220 VAL A C 1
ATOM 1662 O O . VAL A 1 220 ? -2.482 9.121 -2.346 1.00 97.88 220 VAL A O 1
ATOM 1665 N N . ARG A 1 221 ? -1.618 8.839 -0.291 1.00 97.69 221 ARG A N 1
ATOM 1666 C CA . ARG A 1 221 ? -0.358 9.552 -0.506 1.00 97.69 221 ARG A CA 1
ATOM 1667 C C . ARG A 1 221 ? 0.787 8.654 -0.087 1.00 97.69 221 ARG A C 1
ATOM 1669 O O . ARG A 1 221 ? 0.685 7.987 0.936 1.00 97.69 221 ARG A O 1
ATOM 1676 N N . ALA A 1 222 ? 1.868 8.653 -0.848 1.00 96.94 222 ALA A N 1
ATOM 1677 C CA . ALA A 1 222 ? 3.086 7.937 -0.502 1.00 96.94 222 ALA A CA 1
ATOM 1678 C C . ALA A 1 222 ? 4.305 8.708 -1.003 1.00 96.94 222 ALA A C 1
ATOM 1680 O O . ALA A 1 222 ? 4.223 9.436 -1.990 1.00 96.94 222 ALA A O 1
ATOM 1681 N N . THR A 1 223 ? 5.437 8.527 -0.333 1.00 96.75 223 THR A N 1
ATOM 1682 C CA . THR A 1 223 ? 6.727 9.040 -0.786 1.00 96.75 223 THR A CA 1
ATOM 1683 C C . THR A 1 223 ? 7.623 7.853 -1.110 1.00 96.75 223 THR A C 1
ATOM 1685 O O . THR A 1 223 ? 7.773 6.961 -0.275 1.00 96.75 223 THR A O 1
ATOM 1688 N N . VAL A 1 224 ? 8.202 7.827 -2.307 1.00 96.75 224 VAL A N 1
ATOM 1689 C CA . VAL A 1 224 ? 9.011 6.707 -2.803 1.00 96.75 224 VAL A CA 1
ATOM 1690 C C . VAL A 1 224 ? 10.354 7.190 -3.335 1.00 96.75 224 VAL A C 1
ATOM 1692 O O . VAL A 1 224 ? 10.445 8.281 -3.889 1.00 96.75 224 VAL A O 1
ATOM 1695 N N . MET A 1 225 ? 11.401 6.395 -3.160 1.00 94.94 225 MET A N 1
ATOM 1696 C CA . MET A 1 225 ? 12.727 6.637 -3.723 1.00 94.94 225 MET A CA 1
ATOM 1697 C C . MET A 1 225 ? 13.288 5.335 -4.262 1.00 94.94 225 MET A C 1
ATOM 1699 O O . MET A 1 225 ? 13.254 4.316 -3.581 1.00 94.94 225 MET A O 1
ATOM 1703 N N . THR A 1 226 ? 13.863 5.381 -5.453 1.00 92.19 226 THR A N 1
ATOM 1704 C CA . THR A 1 226 ? 14.435 4.211 -6.122 1.00 92.19 226 THR A CA 1
ATOM 1705 C C . THR A 1 226 ? 15.943 4.226 -6.008 1.00 92.19 226 THR A C 1
ATOM 1707 O O . THR A 1 226 ? 16.565 5.245 -6.310 1.00 92.19 226 THR A O 1
ATOM 1710 N N . THR A 1 227 ? 16.539 3.114 -5.595 1.00 91.19 227 THR A N 1
ATOM 1711 C CA . THR A 1 227 ? 18.000 2.972 -5.469 1.00 91.19 227 THR A CA 1
ATOM 1712 C C . THR A 1 227 ? 18.593 2.092 -6.559 1.00 91.19 227 THR A C 1
ATOM 1714 O O . THR A 1 227 ? 19.748 2.288 -6.922 1.00 91.19 227 THR A O 1
ATOM 1717 N N . ALA A 1 228 ? 17.795 1.187 -7.125 1.00 86.94 228 ALA A N 1
ATOM 1718 C CA . ALA A 1 228 ? 18.143 0.379 -8.286 1.00 86.94 228 ALA A CA 1
ATOM 1719 C C . ALA A 1 228 ? 16.920 0.251 -9.201 1.00 86.94 228 ALA A C 1
ATOM 1721 O O . ALA A 1 228 ? 15.803 0.049 -8.716 1.00 86.94 228 ALA A O 1
ATOM 1722 N N . VAL A 1 229 ? 17.128 0.415 -10.510 1.00 82.12 229 VAL A N 1
ATOM 1723 C CA . VAL A 1 229 ? 16.068 0.341 -11.522 1.00 82.12 229 VAL A CA 1
ATOM 1724 C C . VAL A 1 229 ? 16.591 -0.379 -12.742 1.00 82.12 229 VAL A C 1
ATOM 1726 O O . VAL A 1 229 ? 17.466 0.134 -13.439 1.00 82.12 229 VAL A O 1
ATOM 1729 N N . ASN A 1 230 ? 15.984 -1.518 -13.027 1.00 79.38 230 ASN A N 1
ATOM 1730 C CA . ASN A 1 230 ? 16.143 -2.193 -14.298 1.00 79.38 230 ASN A CA 1
ATOM 1731 C C . ASN A 1 230 ? 14.982 -1.860 -15.252 1.00 79.38 230 ASN A C 1
ATOM 1733 O O . ASN A 1 230 ? 15.194 -1.487 -16.402 1.00 79.38 230 ASN A O 1
ATOM 1737 N N . ALA A 1 231 ? 13.750 -1.890 -14.734 1.00 74.75 231 ALA A N 1
ATOM 1738 C CA . ALA A 1 231 ? 12.531 -1.679 -15.514 1.00 74.75 231 ALA A CA 1
ATOM 1739 C C . ALA A 1 231 ? 11.500 -0.822 -14.752 1.00 74.75 231 ALA A C 1
ATOM 1741 O O . ALA A 1 231 ? 11.548 0.412 -14.776 1.00 74.75 231 ALA A O 1
ATOM 1742 N N . GLY A 1 232 ? 10.571 -1.464 -14.039 1.00 78.75 232 GLY A N 1
ATOM 1743 C CA . GLY A 1 232 ? 9.548 -0.826 -13.215 1.00 78.75 232 GLY A CA 1
ATOM 1744 C C . GLY A 1 232 ? 10.062 -0.560 -11.805 1.00 78.75 232 GLY A C 1
ATOM 1745 O O . GLY A 1 232 ? 10.032 -1.427 -10.934 1.00 78.75 232 GLY A O 1
ATOM 1746 N N . ALA A 1 233 ? 10.512 0.670 -11.578 1.00 82.62 233 ALA A N 1
ATOM 1747 C CA . ALA A 1 233 ? 11.164 1.065 -10.340 1.00 82.62 233 ALA A CA 1
ATOM 1748 C C . ALA A 1 233 ? 10.224 1.012 -9.126 1.00 82.62 233 ALA A C 1
ATOM 1750 O O . ALA A 1 233 ? 10.610 0.556 -8.050 1.00 82.62 233 ALA A O 1
ATOM 1751 N N . PHE A 1 234 ? 8.989 1.486 -9.304 1.00 93.38 234 PHE A N 1
ATOM 1752 C CA . PHE A 1 234 ? 7.917 1.431 -8.314 1.00 93.38 234 PHE A CA 1
ATOM 1753 C C . PHE A 1 234 ? 6.550 1.589 -8.972 1.00 93.38 234 PHE A C 1
ATOM 1755 O O . PHE A 1 234 ? 6.417 2.255 -10.001 1.00 93.38 234 PHE A O 1
ATOM 1762 N N . ALA A 1 235 ? 5.514 1.084 -8.311 1.00 95.31 235 ALA A N 1
ATOM 1763 C CA . ALA A 1 235 ? 4.134 1.409 -8.617 1.00 95.31 235 ALA A CA 1
ATOM 1764 C C . ALA A 1 235 ? 3.289 1.539 -7.340 1.00 95.31 235 ALA A C 1
ATOM 1766 O O . ALA A 1 235 ? 3.327 0.680 -6.455 1.00 95.31 235 ALA A O 1
ATOM 1767 N N . LEU A 1 236 ? 2.516 2.626 -7.266 1.00 97.81 236 LEU A N 1
ATOM 1768 C CA . LEU A 1 236 ? 1.437 2.824 -6.298 1.00 97.81 236 LEU A CA 1
ATOM 1769 C C . LEU A 1 236 ? 0.117 2.492 -6.995 1.00 97.81 236 LEU A C 1
ATOM 1771 O O . LEU A 1 236 ? -0.218 3.142 -7.984 1.00 97.81 236 LEU A O 1
ATOM 1775 N N . LEU A 1 237 ? -0.634 1.511 -6.491 1.00 97.75 237 LEU A N 1
ATOM 1776 C CA . LEU A 1 237 ? -1.882 1.086 -7.127 1.00 97.75 237 LEU A CA 1
ATOM 1777 C C . LEU A 1 237 ? -3.069 1.193 -6.186 1.00 97.75 237 LEU A C 1
ATOM 1779 O O . LEU A 1 237 ? -2.965 1.000 -4.975 1.00 97.75 237 LEU A O 1
ATOM 1783 N N . VAL A 1 238 ? -4.221 1.412 -6.805 1.00 98.00 238 VAL A N 1
ATOM 1784 C CA . VAL A 1 238 ? -5.545 1.239 -6.225 1.00 98.00 238 VAL A CA 1
ATOM 1785 C C . VAL A 1 238 ? -6.297 0.257 -7.118 1.00 98.00 238 VAL A C 1
ATOM 1787 O O . VAL A 1 238 ? -6.412 0.504 -8.316 1.00 98.00 238 VAL A O 1
ATOM 1790 N N . THR A 1 239 ? -6.788 -0.858 -6.578 1.00 98.12 239 THR A N 1
ATOM 1791 C CA . THR A 1 239 ? -7.418 -1.921 -7.386 1.00 98.12 239 THR A CA 1
ATOM 1792 C C . THR A 1 239 ? -8.568 -2.621 -6.669 1.00 98.12 239 THR A C 1
ATOM 1794 O O . THR A 1 239 ? -8.549 -2.778 -5.451 1.00 98.12 239 THR A O 1
ATOM 1797 N N . SER A 1 240 ? -9.574 -3.073 -7.414 1.00 97.81 240 SER A N 1
ATOM 1798 C CA . SER A 1 240 ? -10.590 -4.011 -6.940 1.00 97.81 240 SER A CA 1
ATOM 1799 C C . SER A 1 240 ? -9.968 -5.371 -6.614 1.00 97.81 240 SER A C 1
ATOM 1801 O O . SER A 1 240 ? -8.852 -5.684 -7.038 1.00 97.81 240 SER A O 1
ATOM 1803 N N . ALA A 1 241 ? -10.703 -6.191 -5.857 1.00 97.31 241 ALA A N 1
ATOM 1804 C CA . ALA A 1 241 ? -10.253 -7.513 -5.417 1.00 97.31 241 ALA A CA 1
ATOM 1805 C C . ALA A 1 241 ? -9.860 -8.451 -6.574 1.00 97.31 241 ALA A C 1
ATOM 1807 O O . ALA A 1 241 ? -8.970 -9.279 -6.418 1.00 97.31 241 ALA A O 1
ATOM 1808 N N . ASP A 1 242 ? -10.514 -8.310 -7.725 1.00 96.31 242 ASP A N 1
ATOM 1809 C CA . ASP A 1 242 ? -10.318 -9.117 -8.933 1.00 96.31 242 ASP A CA 1
ATOM 1810 C C . ASP A 1 242 ? -9.315 -8.509 -9.930 1.00 96.31 242 ASP A C 1
ATOM 1812 O O . ASP A 1 242 ? -9.141 -9.033 -11.031 1.00 96.31 242 ASP A O 1
ATOM 1816 N N . GLY A 1 243 ? -8.675 -7.383 -9.588 1.00 95.69 243 GLY A N 1
ATOM 1817 C CA . GLY A 1 243 ? -7.757 -6.683 -10.491 1.00 95.69 243 GLY A CA 1
ATOM 1818 C C . GLY A 1 243 ? -8.431 -6.038 -11.708 1.00 95.69 243 GLY A C 1
ATOM 1819 O O . GLY A 1 243 ? -7.736 -5.511 -12.573 1.00 95.69 243 GLY A O 1
ATOM 1820 N N . GLY A 1 244 ? -9.764 -6.096 -11.812 1.00 95.81 244 GLY A N 1
ATOM 1821 C CA . GLY A 1 244 ? -10.502 -5.703 -13.010 1.00 95.81 244 GLY A CA 1
ATOM 1822 C C . GLY A 1 244 ? -10.843 -4.223 -13.108 1.00 95.81 244 GLY A C 1
ATOM 1823 O O . GLY A 1 244 ? -11.184 -3.739 -14.187 1.00 95.81 244 GLY A O 1
ATOM 1824 N N . ARG A 1 245 ? -10.751 -3.497 -11.994 1.00 96.56 245 ARG A N 1
ATOM 1825 C CA . ARG A 1 245 ? -10.927 -2.047 -11.914 1.00 96.56 245 ARG A CA 1
ATOM 1826 C C . ARG A 1 245 ? -9.819 -1.478 -11.059 1.00 96.56 245 ARG A C 1
ATOM 1828 O O . ARG A 1 245 ? -9.623 -1.908 -9.929 1.00 96.56 245 ARG A O 1
ATOM 1835 N N . GLY A 1 246 ? -9.109 -0.489 -11.567 1.00 97.06 246 GLY A N 1
ATOM 1836 C CA . GLY A 1 246 ? -7.994 0.057 -10.822 1.00 97.06 246 GLY A CA 1
ATOM 1837 C C . GLY A 1 246 ? -7.215 1.094 -11.594 1.00 97.06 246 GLY A C 1
ATOM 1838 O O . GLY A 1 246 ? -7.466 1.351 -12.773 1.00 97.06 246 GLY A O 1
ATOM 1839 N N . VAL A 1 247 ? -6.288 1.721 -10.892 1.00 97.69 247 VAL A N 1
ATOM 1840 C CA . VAL A 1 247 ? -5.321 2.622 -11.487 1.00 97.69 247 VAL A CA 1
ATOM 1841 C C . VAL A 1 247 ? -3.975 2.434 -10.807 1.00 97.69 247 VAL A C 1
ATOM 1843 O O . VAL A 1 247 ? -3.890 2.241 -9.594 1.00 97.69 247 VAL A O 1
ATOM 1846 N N . SER A 1 248 ? -2.934 2.432 -11.627 1.00 96.44 248 SER A N 1
ATOM 1847 C CA . SER A 1 248 ? -1.549 2.260 -11.228 1.00 96.44 248 SER A CA 1
ATOM 1848 C C . SER A 1 248 ? -0.818 3.529 -11.601 1.00 96.44 248 SER A C 1
ATOM 1850 O O . SER A 1 248 ? -0.973 4.015 -12.721 1.00 96.44 248 SER A O 1
ATOM 1852 N N . LEU A 1 249 ? -0.062 4.072 -10.657 1.00 95.75 249 LEU A N 1
ATOM 1853 C CA . LEU A 1 249 ? 0.875 5.160 -10.862 1.00 95.75 249 LEU A CA 1
ATOM 1854 C C . LEU A 1 249 ? 2.282 4.581 -10.769 1.00 95.75 249 LEU A C 1
ATOM 1856 O O . LEU A 1 249 ? 2.748 4.244 -9.678 1.00 95.75 249 LEU A O 1
ATOM 1860 N N . THR A 1 250 ? 2.944 4.471 -11.914 1.00 92.31 250 THR A N 1
ATOM 1861 C CA . THR A 1 250 ? 4.228 3.784 -12.056 1.00 92.31 250 THR A CA 1
ATOM 1862 C C . THR A 1 250 ? 5.326 4.784 -12.376 1.00 92.31 250 THR A C 1
ATOM 1864 O O . THR A 1 250 ? 5.141 5.688 -13.193 1.00 92.31 250 THR A O 1
ATOM 1867 N N . GLY A 1 251 ? 6.484 4.605 -11.752 1.00 89.00 251 GLY A N 1
ATOM 1868 C CA . GLY A 1 251 ? 7.727 5.249 -12.148 1.00 89.00 251 GLY A CA 1
ATOM 1869 C C . GLY A 1 251 ? 8.724 4.198 -12.609 1.00 89.00 251 GLY A C 1
ATOM 1870 O O . GLY A 1 251 ? 8.919 3.193 -11.928 1.00 89.00 251 GLY A O 1
ATOM 1871 N N . GLY A 1 252 ? 9.361 4.411 -13.757 1.00 78.00 252 GLY A N 1
ATOM 1872 C CA . GLY A 1 252 ? 10.347 3.459 -14.254 1.00 78.00 252 GLY A CA 1
ATOM 1873 C C . GLY A 1 252 ? 11.057 3.875 -15.532 1.00 78.00 252 GLY A C 1
ATOM 1874 O O . GLY A 1 252 ? 10.817 4.948 -16.098 1.00 78.00 252 GLY A O 1
ATOM 1875 N N . LYS A 1 253 ? 11.956 2.990 -15.955 1.00 60.19 253 LYS A N 1
ATOM 1876 C CA . LYS A 1 253 ? 12.671 3.033 -17.225 1.00 60.19 253 LYS A CA 1
ATOM 1877 C C . LYS A 1 253 ? 12.034 1.987 -18.147 1.00 60.19 253 LYS A C 1
ATOM 1879 O O . LYS A 1 253 ? 12.021 0.806 -17.818 1.00 60.19 253 LYS A O 1
ATOM 1884 N N . GLY A 1 254 ? 11.472 2.419 -19.275 1.00 55.88 254 GLY A N 1
ATOM 1885 C CA . GLY A 1 254 ? 11.057 1.511 -20.349 1.00 55.88 254 GLY A CA 1
ATOM 1886 C C . GLY A 1 254 ? 12.184 1.308 -21.366 1.00 55.88 254 GLY A C 1
ATOM 1887 O O . GLY A 1 254 ? 13.119 2.107 -21.398 1.00 55.88 254 GLY A O 1
ATOM 1888 N N . ALA A 1 255 ? 12.091 0.287 -22.229 1.00 41.06 255 ALA A N 1
ATOM 1889 C CA . ALA A 1 255 ? 13.030 0.114 -23.355 1.00 41.06 255 ALA A CA 1
ATOM 1890 C C . ALA A 1 255 ? 12.911 1.195 -24.444 1.00 41.06 255 ALA A C 1
ATOM 1892 O O . ALA A 1 255 ? 13.773 1.311 -25.308 1.00 41.06 255 ALA A O 1
ATOM 1893 N N . ASN A 1 256 ? 11.845 1.985 -24.411 1.00 49.75 256 ASN A N 1
ATOM 1894 C CA . ASN A 1 256 ? 11.537 3.061 -25.337 1.00 49.75 256 ASN A CA 1
ATOM 1895 C C . ASN A 1 256 ? 10.882 4.217 -24.569 1.00 49.75 256 ASN A C 1
ATOM 1897 O O . ASN A 1 256 ? 10.156 4.012 -23.592 1.00 49.75 256 ASN A O 1
ATOM 1901 N N . ASP A 1 257 ? 11.110 5.444 -25.039 1.00 50.91 257 ASP A N 1
ATOM 1902 C CA . ASP A 1 257 ? 10.691 6.715 -24.422 1.00 50.91 257 ASP A CA 1
ATOM 1903 C C . ASP A 1 257 ? 9.193 6.753 -24.068 1.00 50.91 257 ASP A C 1
ATOM 1905 O O . ASP A 1 257 ? 8.744 7.491 -23.187 1.00 50.91 257 ASP A O 1
ATOM 1909 N N . VAL A 1 258 ? 8.391 5.919 -24.735 1.00 53.00 258 VAL A N 1
ATOM 1910 C CA . VAL A 1 258 ? 6.952 5.743 -24.518 1.00 53.00 258 VAL A CA 1
ATOM 1911 C C . VAL A 1 258 ? 6.620 5.252 -23.100 1.00 53.00 258 VAL A C 1
ATOM 1913 O O . VAL A 1 258 ? 5.619 5.704 -22.553 1.00 53.00 258 VAL A O 1
ATOM 1916 N N . PHE A 1 259 ? 7.461 4.435 -22.462 1.00 57.56 259 PHE A N 1
ATOM 1917 C CA . PHE A 1 259 ? 7.218 3.910 -21.104 1.00 57.56 259 PHE A CA 1
ATOM 1918 C C . PHE A 1 259 ? 8.170 4.468 -20.043 1.00 57.56 259 PHE A C 1
ATOM 1920 O O . PHE A 1 259 ? 8.099 4.099 -18.874 1.00 57.56 259 PHE A O 1
ATOM 1927 N N . THR A 1 260 ? 9.042 5.387 -20.443 1.00 73.62 260 THR A N 1
ATOM 1928 C CA . THR A 1 260 ? 9.971 6.060 -19.545 1.00 73.62 260 THR A CA 1
ATOM 1929 C C . THR A 1 260 ? 9.277 7.213 -18.820 1.00 73.62 260 THR A C 1
ATOM 1931 O O . THR A 1 260 ? 8.594 8.033 -19.438 1.00 73.62 260 THR A O 1
ATOM 1934 N N . GLY A 1 261 ? 9.469 7.283 -17.501 1.00 86.50 261 GLY A N 1
ATOM 1935 C CA . GLY A 1 261 ? 8.981 8.364 -16.642 1.00 86.50 261 GLY A CA 1
ATOM 1936 C C . GLY A 1 261 ? 7.857 7.965 -15.696 1.00 86.50 261 GLY A C 1
ATOM 1937 O O . GLY A 1 261 ? 7.744 6.809 -15.292 1.00 86.50 261 GLY A O 1
ATOM 1938 N N . LEU A 1 262 ? 7.068 8.958 -15.284 1.00 91.50 262 LEU A N 1
ATOM 1939 C CA . LEU A 1 262 ? 5.894 8.786 -14.435 1.00 91.50 262 LEU A CA 1
ATOM 1940 C C . LEU A 1 262 ? 4.677 8.587 -15.332 1.00 91.50 262 LEU A C 1
ATOM 1942 O O . LEU A 1 262 ? 4.261 9.504 -16.043 1.00 91.50 262 LEU A O 1
ATOM 1946 N N . THR A 1 263 ? 4.111 7.389 -15.305 1.00 92.50 263 THR A N 1
ATOM 1947 C CA . THR A 1 263 ? 2.984 6.991 -16.150 1.00 92.50 263 THR A CA 1
ATOM 1948 C C . THR A 1 263 ? 1.839 6.461 -15.308 1.00 92.50 263 THR A C 1
ATOM 1950 O O . THR A 1 263 ? 2.015 6.145 -14.130 1.00 92.50 263 THR A O 1
ATOM 1953 N N . TYR A 1 264 ? 0.650 6.384 -15.901 1.00 94.19 264 TYR A N 1
ATOM 1954 C CA . TYR A 1 264 ? -0.462 5.711 -15.253 1.00 94.19 264 TYR A CA 1
ATOM 1955 C C . TYR A 1 264 ? -1.194 4.762 -16.190 1.00 94.19 264 TYR A C 1
ATOM 1957 O O . TYR A 1 264 ? -1.360 5.013 -17.389 1.00 94.19 264 TYR A O 1
ATOM 1965 N N . GLN A 1 265 ? -1.625 3.647 -15.613 1.00 94.56 265 GLN A N 1
ATOM 1966 C CA . GLN A 1 265 ? -2.248 2.537 -16.317 1.00 94.56 265 GLN A CA 1
ATOM 1967 C C . GLN A 1 265 ? -3.556 2.138 -15.642 1.00 94.56 265 GLN A C 1
ATOM 1969 O O . GLN A 1 265 ? -3.755 2.391 -14.454 1.00 94.56 265 GLN A O 1
ATOM 1974 N N . SER A 1 266 ? -4.447 1.502 -16.397 1.00 96.25 266 SER A N 1
ATOM 1975 C CA . SER A 1 266 ? -5.717 0.987 -15.878 1.00 96.25 266 SER A CA 1
ATOM 1976 C C . SER A 1 266 ? -6.207 -0.198 -16.719 1.00 96.25 266 SER A C 1
ATOM 1978 O O . SER A 1 266 ? -6.076 -0.138 -17.952 1.00 96.25 266 SER A O 1
ATOM 1980 N N . PRO A 1 267 ? -6.772 -1.255 -16.102 1.00 95.06 267 PRO A N 1
ATOM 1981 C CA . PRO A 1 267 ? -7.339 -2.392 -16.820 1.00 95.06 267 PRO A CA 1
ATOM 1982 C C . PRO A 1 267 ? -8.619 -1.991 -17.570 1.00 95.06 267 PRO A C 1
ATOM 1984 O O . PRO A 1 267 ? -9.196 -0.924 -17.352 1.00 95.06 267 PRO A O 1
ATOM 1987 N N . SER A 1 268 ? -9.067 -2.844 -18.489 1.00 92.19 268 SER A N 1
ATOM 1988 C CA . SER A 1 268 ? -10.389 -2.729 -19.133 1.00 92.19 268 SER A CA 1
ATOM 1989 C C . SER A 1 268 ? -11.449 -3.634 -18.495 1.00 92.19 268 SER A C 1
ATOM 1991 O O . SER A 1 268 ? -12.622 -3.537 -18.840 1.00 92.19 268 SER A O 1
ATOM 1993 N N . GLY A 1 269 ? -11.041 -4.520 -17.588 1.00 93.69 269 GLY A N 1
ATOM 1994 C CA . GLY A 1 269 ? -11.894 -5.491 -16.912 1.00 93.69 269 GLY A CA 1
ATOM 1995 C C . GLY A 1 269 ? -11.085 -6.584 -16.200 1.00 93.69 269 GLY A C 1
ATOM 1996 O O . GLY A 1 269 ? -9.850 -6.596 -16.289 1.00 93.69 269 GLY A O 1
ATOM 1997 N N . PRO A 1 270 ? -11.755 -7.509 -15.491 1.00 91.69 270 PRO A N 1
ATOM 1998 C CA . PRO A 1 270 ? -11.100 -8.602 -14.772 1.00 91.69 270 PRO A CA 1
ATOM 1999 C C . PRO A 1 270 ? -10.249 -9.474 -15.700 1.00 91.69 270 PRO A C 1
ATOM 2001 O O . PRO A 1 270 ? -10.670 -9.810 -16.805 1.00 91.69 270 PRO A O 1
ATOM 2004 N N . GLY A 1 271 ? -9.034 -9.816 -15.262 1.00 89.94 271 GLY A N 1
ATOM 2005 C CA . GLY A 1 271 ? -8.105 -10.647 -16.040 1.00 89.94 271 GLY A CA 1
ATOM 2006 C C . GLY A 1 271 ? -7.548 -9.998 -17.314 1.00 89.94 271 GLY A C 1
ATOM 2007 O O . GLY A 1 271 ? -6.889 -10.683 -18.096 1.00 89.94 271 GLY A O 1
ATOM 2008 N N . THR A 1 272 ? -7.809 -8.706 -17.547 1.00 92.25 272 THR A N 1
ATOM 2009 C CA . THR A 1 272 ? -7.290 -7.979 -18.715 1.00 92.25 272 THR A CA 1
ATOM 2010 C C . THR A 1 272 ? -5.965 -7.295 -18.412 1.00 92.25 272 THR A C 1
ATOM 2012 O O . THR A 1 272 ? -5.708 -6.889 -17.278 1.00 92.25 272 THR A O 1
ATOM 2015 N N . HIS A 1 273 ? -5.138 -7.134 -19.447 1.00 91.62 273 HIS A N 1
ATOM 2016 C CA . HIS A 1 273 ? -3.876 -6.417 -19.322 1.00 91.62 273 HIS A CA 1
ATOM 2017 C C . HIS A 1 273 ? -4.084 -4.947 -18.948 1.00 91.62 273 HIS A C 1
ATOM 2019 O O . HIS A 1 273 ? -4.975 -4.274 -19.480 1.00 91.62 273 HIS A O 1
ATOM 2025 N N . TRP A 1 274 ? -3.226 -4.432 -18.069 1.00 92.38 274 TRP A N 1
ATOM 2026 C CA . TRP A 1 274 ? -3.226 -3.020 -17.704 1.00 92.38 274 TRP A CA 1
ATOM 2027 C C . TRP A 1 274 ? -2.666 -2.197 -18.860 1.00 92.38 274 TRP A C 1
ATOM 2029 O O . TRP A 1 274 ? -1.554 -2.419 -19.331 1.00 92.38 274 TRP A O 1
ATOM 2039 N N . ARG A 1 275 ? -3.458 -1.244 -19.358 1.00 91.81 275 ARG A N 1
ATOM 2040 C CA . ARG A 1 275 ? -3.070 -0.423 -20.510 1.00 91.81 275 ARG A CA 1
ATOM 2041 C C . ARG A 1 275 ? -2.624 0.953 -20.053 1.00 91.81 275 ARG A C 1
ATOM 2043 O O . ARG A 1 275 ? -3.263 1.547 -19.182 1.00 91.81 275 ARG A O 1
ATOM 2050 N N . LEU A 1 276 ? -1.574 1.475 -20.685 1.00 91.81 276 LEU A N 1
ATOM 2051 C CA . LEU A 1 276 ? -1.154 2.867 -20.538 1.00 91.81 276 LEU A CA 1
ATOM 2052 C C . LEU A 1 276 ? -2.317 3.800 -20.884 1.00 91.81 276 LEU A C 1
ATOM 2054 O O . LEU A 1 276 ? -2.920 3.689 -21.950 1.00 91.81 276 LEU A O 1
ATOM 2058 N N . ARG A 1 277 ? -2.641 4.707 -19.961 1.00 94.00 277 ARG A N 1
ATOM 2059 C CA . ARG A 1 277 ? -3.703 5.707 -20.129 1.00 94.00 277 ARG A CA 1
ATOM 2060 C C . ARG A 1 277 ? -3.143 7.108 -20.333 1.00 94.00 277 ARG A C 1
ATOM 2062 O O . ARG A 1 277 ? -3.765 7.911 -21.016 1.00 94.00 277 ARG A O 1
ATOM 2069 N N . GLY A 1 278 ? -1.959 7.380 -19.792 1.00 92.19 278 GLY A N 1
ATOM 2070 C CA . GLY A 1 278 ? -1.264 8.636 -20.016 1.00 92.19 278 GLY A CA 1
ATOM 2071 C C . GLY A 1 278 ? 0.044 8.736 -19.245 1.00 92.19 278 GLY A C 1
ATOM 2072 O O . GLY A 1 278 ? 0.480 7.796 -18.572 1.00 92.19 278 GLY A O 1
ATOM 2073 N N . LYS A 1 279 ? 0.667 9.909 -19.348 1.00 91.75 279 LYS A N 1
ATOM 2074 C CA . LYS A 1 279 ? 1.914 10.249 -18.664 1.00 91.75 279 LYS A CA 1
ATOM 2075 C C . LYS A 1 279 ? 1.708 11.455 -17.763 1.00 91.75 279 LYS A C 1
ATOM 2077 O O . LYS A 1 279 ? 0.984 12.379 -18.123 1.00 91.75 279 LYS A O 1
ATOM 2082 N N . LEU A 1 280 ? 2.357 11.441 -16.605 1.00 91.69 280 LEU A N 1
ATOM 2083 C CA . LEU A 1 280 ? 2.466 12.601 -15.731 1.00 91.69 280 LEU A CA 1
ATOM 2084 C C . LEU A 1 280 ? 3.765 13.359 -15.979 1.00 91.69 280 LEU A C 1
ATOM 2086 O O . LEU A 1 280 ? 3.751 14.570 -15.861 1.00 91.69 280 LEU A O 1
ATOM 2090 N N . SER A 1 281 ? 4.867 12.712 -16.366 1.00 86.12 281 SER A N 1
ATOM 2091 C CA . SER A 1 281 ? 6.111 13.406 -16.727 1.00 86.12 281 SER A CA 1
ATOM 2092 C C . SER A 1 281 ? 6.462 13.230 -18.202 1.00 86.12 281 SER A C 1
ATOM 2094 O O . SER A 1 281 ? 6.067 12.258 -18.844 1.00 86.12 281 SER A O 1
ATOM 2096 N N . GLU A 1 282 ? 7.255 14.166 -18.724 1.00 72.56 282 GLU A N 1
ATOM 2097 C CA . GLU A 1 282 ? 8.030 13.948 -19.951 1.00 72.56 282 GLU A CA 1
ATOM 2098 C C . GLU A 1 282 ? 8.947 12.724 -19.797 1.00 72.56 282 GLU A C 1
ATOM 2100 O O . GLU A 1 282 ? 9.163 12.290 -18.656 1.00 72.56 282 GLU A O 1
ATOM 2105 N N . PRO A 1 283 ? 9.442 12.130 -20.903 1.00 66.38 283 PRO A N 1
ATOM 2106 C CA . PRO A 1 283 ? 10.023 10.790 -20.916 1.00 66.38 283 PRO A CA 1
ATOM 2107 C C . PRO A 1 283 ? 11.429 10.750 -20.301 1.00 66.38 283 PRO A C 1
ATOM 2109 O O . PRO A 1 283 ? 12.414 10.407 -20.941 1.00 66.38 283 PRO A O 1
ATOM 2112 N N . ARG A 1 284 ? 11.534 11.105 -19.024 1.00 74.56 284 ARG A N 1
ATOM 2113 C CA . ARG A 1 284 ? 12.714 10.923 -18.191 1.00 74.56 284 ARG A CA 1
ATOM 2114 C C . ARG A 1 284 ? 12.329 9.996 -17.060 1.00 74.56 284 ARG A C 1
ATOM 2116 O O . ARG A 1 284 ? 11.408 10.307 -16.305 1.00 74.56 284 ARG A O 1
ATOM 2123 N N . ALA A 1 285 ? 13.021 8.862 -16.977 1.00 75.12 285 ALA A N 1
ATOM 2124 C CA . ALA A 1 285 ? 12.864 7.925 -15.877 1.00 75.12 285 ALA A CA 1
ATOM 2125 C C . ALA A 1 285 ? 13.036 8.684 -14.552 1.00 75.12 285 ALA A C 1
ATOM 2127 O O . ALA A 1 285 ? 13.815 9.644 -14.506 1.00 75.12 285 ALA A O 1
ATOM 2128 N N . PRO A 1 286 ? 12.339 8.274 -13.480 1.00 82.75 286 PRO A N 1
ATOM 2129 C CA . PRO A 1 286 ? 12.630 8.796 -12.158 1.00 82.75 286 PRO A CA 1
ATOM 2130 C C . PRO A 1 286 ? 14.128 8.688 -11.857 1.00 82.75 286 PRO A C 1
ATOM 2132 O O . PRO A 1 286 ? 14.734 7.635 -12.068 1.00 82.75 286 PRO A O 1
ATOM 2135 N N . SER A 1 287 ? 14.728 9.778 -11.385 1.00 88.38 287 SER A N 1
ATOM 2136 C CA . SER A 1 287 ? 16.140 9.778 -11.016 1.00 88.38 287 SER A CA 1
ATOM 2137 C C . SER A 1 287 ? 16.359 8.881 -9.801 1.00 88.38 287 SER A C 1
ATOM 2139 O O . SER A 1 287 ? 15.589 8.923 -8.837 1.00 88.38 287 SER A O 1
ATOM 2141 N N . LEU A 1 288 ? 17.439 8.098 -9.820 1.00 90.44 288 LEU A N 1
ATOM 2142 C CA . LEU A 1 288 ? 17.849 7.323 -8.653 1.00 90.44 288 LEU A CA 1
ATOM 2143 C C . LEU A 1 288 ? 18.130 8.252 -7.469 1.00 90.44 288 LEU A C 1
ATOM 2145 O O . LEU A 1 288 ? 18.610 9.372 -7.640 1.00 90.44 288 LEU A O 1
ATOM 2149 N N . ASN A 1 289 ? 17.852 7.764 -6.263 1.00 92.06 289 ASN A N 1
ATOM 2150 C CA . ASN A 1 289 ? 18.070 8.470 -5.000 1.00 92.06 289 ASN A CA 1
ATOM 2151 C C . ASN A 1 289 ? 17.312 9.806 -4.868 1.00 92.06 289 ASN A C 1
ATOM 2153 O O . ASN A 1 289 ? 17.631 10.616 -3.998 1.00 92.06 289 ASN A O 1
ATOM 2157 N N . VAL A 1 290 ? 16.281 10.028 -5.690 1.00 93.44 290 VAL A N 1
ATOM 2158 C CA . VAL A 1 290 ? 15.365 11.165 -5.564 1.00 93.44 290 VAL A CA 1
ATOM 2159 C C . VAL A 1 290 ? 14.048 10.690 -4.961 1.00 93.44 290 VAL A C 1
ATOM 2161 O O . VAL A 1 290 ? 13.475 9.687 -5.384 1.00 93.44 290 VAL A O 1
ATOM 2164 N N . TRP A 1 291 ? 13.562 11.419 -3.957 1.00 95.31 291 TRP A N 1
ATOM 2165 C CA . TRP A 1 291 ? 12.247 11.180 -3.371 1.00 95.31 291 TRP A CA 1
ATOM 2166 C C . TRP A 1 291 ? 11.156 11.765 -4.261 1.00 95.31 291 TRP A C 1
ATOM 2168 O O . TRP A 1 291 ? 11.178 12.952 -4.572 1.00 95.31 291 TRP A O 1
ATOM 2178 N N . TYR A 1 292 ? 10.171 10.947 -4.605 1.00 96.00 292 TYR A N 1
ATOM 2179 C CA . TYR A 1 292 ? 8.961 11.333 -5.316 1.00 96.00 292 TYR A CA 1
ATOM 2180 C C . TYR A 1 292 ? 7.764 11.267 -4.377 1.00 96.00 292 TYR A C 1
ATOM 2182 O O . TYR A 1 292 ? 7.610 10.308 -3.624 1.00 96.00 292 TYR A O 1
ATOM 2190 N N . GLN A 1 293 ? 6.901 12.274 -4.440 1.00 97.00 293 GLN A N 1
ATOM 2191 C CA . GLN A 1 293 ? 5.588 12.270 -3.810 1.00 97.00 293 GLN A CA 1
ATOM 2192 C C . GLN A 1 293 ? 4.558 11.783 -4.821 1.00 97.00 293 GLN A C 1
ATOM 2194 O O . GLN A 1 293 ? 4.436 12.344 -5.908 1.00 97.00 293 GLN A O 1
ATOM 2199 N N . LEU A 1 294 ? 3.818 10.745 -4.449 1.00 97.75 294 LEU A N 1
ATOM 2200 C CA . LEU A 1 294 ? 2.759 10.133 -5.239 1.00 97.75 294 LEU A CA 1
ATOM 2201 C C . LEU A 1 294 ? 1.423 10.332 -4.530 1.00 97.75 294 LEU A C 1
ATOM 2203 O O . LEU A 1 294 ? 1.347 10.224 -3.301 1.00 97.75 294 LEU A O 1
ATOM 2207 N N . ALA A 1 295 ? 0.359 10.564 -5.293 1.00 98.19 295 ALA A N 1
ATOM 2208 C CA . ALA A 1 295 ? -0.992 10.520 -4.761 1.00 98.19 295 ALA A CA 1
ATOM 2209 C C . ALA A 1 295 ? -2.003 9.958 -5.761 1.00 98.19 295 ALA A C 1
ATOM 2211 O O . ALA A 1 295 ? -1.917 10.217 -6.962 1.00 98.19 295 ALA A O 1
ATOM 2212 N N . ILE A 1 296 ? -2.978 9.224 -5.227 1.00 98.44 296 ILE A N 1
ATOM 2213 C CA . ILE A 1 296 ? -4.180 8.773 -5.932 1.00 98.44 296 ILE A CA 1
ATOM 2214 C C . ILE A 1 296 ? -5.374 9.163 -5.065 1.00 98.44 296 ILE A C 1
ATOM 2216 O O . ILE A 1 296 ? -5.526 8.660 -3.952 1.00 98.44 296 ILE A O 1
ATOM 2220 N N . ALA A 1 297 ? -6.212 10.067 -5.558 1.00 98.19 297 ALA A N 1
ATOM 2221 C CA . ALA A 1 297 ? -7.467 10.453 -4.927 1.00 98.19 297 ALA A CA 1
ATOM 2222 C C . ALA A 1 297 ? -8.631 9.877 -5.729 1.00 98.19 297 ALA A C 1
ATOM 2224 O O . ALA A 1 297 ? -8.746 10.172 -6.913 1.00 98.19 297 ALA A O 1
ATOM 2225 N N . VAL A 1 298 ? -9.485 9.073 -5.100 1.00 98.06 298 VAL A N 1
ATOM 2226 C CA . VAL A 1 298 ? -10.713 8.558 -5.714 1.00 98.06 298 VAL A CA 1
ATOM 2227 C C . VAL A 1 298 ? -11.891 9.320 -5.127 1.00 98.06 298 VAL A C 1
ATOM 2229 O O . VAL A 1 298 ? -12.087 9.305 -3.910 1.00 98.06 298 VAL A O 1
ATOM 2232 N N . ASP A 1 299 ? -12.650 10.013 -5.972 1.00 97.56 299 ASP A N 1
ATOM 2233 C CA . ASP A 1 299 ? -13.828 10.774 -5.558 1.00 97.56 299 ASP A CA 1
ATOM 2234 C C . ASP A 1 299 ? -15.054 9.868 -5.342 1.00 97.56 299 ASP A C 1
ATOM 2236 O O . ASP A 1 299 ? -15.057 8.686 -5.683 1.00 97.56 299 ASP A O 1
ATOM 2240 N N . ALA A 1 300 ? -16.125 10.418 -4.767 1.00 96.31 300 ALA A N 1
ATOM 2241 C CA . ALA A 1 300 ? -17.347 9.658 -4.487 1.00 96.31 300 ALA A CA 1
ATOM 2242 C C . ALA A 1 300 ? -18.043 9.108 -5.751 1.00 96.31 300 ALA A C 1
ATOM 2244 O O . ALA A 1 300 ? -18.806 8.148 -5.649 1.00 96.31 300 ALA A O 1
ATOM 2245 N N . SER A 1 301 ? -17.769 9.687 -6.922 1.00 96.88 301 SER A N 1
ATOM 2246 C CA . SER A 1 301 ? -18.290 9.249 -8.221 1.00 96.88 301 SER A CA 1
ATOM 2247 C C . SER A 1 301 ? -17.436 8.145 -8.852 1.00 96.88 301 SER A C 1
ATOM 2249 O O . SER A 1 301 ? -17.801 7.597 -9.891 1.00 96.88 301 SER A O 1
ATOM 2251 N N . GLY A 1 302 ? -16.300 7.802 -8.240 1.00 95.69 302 GLY A N 1
ATOM 2252 C CA . GLY A 1 302 ? -15.369 6.821 -8.771 1.00 95.69 302 GLY A CA 1
ATOM 2253 C C . GLY A 1 302 ? -14.474 7.364 -9.882 1.00 95.69 302 GLY A C 1
ATOM 2254 O O . GLY A 1 302 ? -14.055 6.590 -10.739 1.00 95.69 302 GLY A O 1
ATOM 2255 N N . ASN A 1 303 ? -14.181 8.665 -9.916 1.00 97.69 303 ASN A N 1
ATOM 2256 C CA . ASN A 1 303 ? -13.082 9.199 -10.724 1.00 97.69 303 ASN A CA 1
ATOM 2257 C C . ASN A 1 303 ? -11.801 9.228 -9.893 1.00 97.69 303 ASN A C 1
ATOM 2259 O O . ASN A 1 303 ? -11.837 9.521 -8.699 1.00 97.69 303 ASN A O 1
ATOM 2263 N N . ALA A 1 304 ? -10.667 8.947 -10.531 1.00 98.12 304 ALA A N 1
ATOM 2264 C CA . ALA A 1 304 ? -9.366 8.931 -9.884 1.00 98.12 304 ALA A CA 1
ATOM 2265 C C . ALA A 1 304 ? -8.486 10.076 -10.386 1.00 98.12 304 ALA A C 1
ATOM 2267 O O . ALA A 1 304 ? -8.131 10.119 -11.562 1.00 98.12 304 ALA A O 1
ATOM 2268 N N . THR A 1 305 ? -8.079 10.965 -9.488 1.00 98.38 305 THR A N 1
ATOM 2269 C CA . THR A 1 305 ? -7.058 11.980 -9.748 1.00 98.38 305 THR A CA 1
ATOM 2270 C C . THR A 1 305 ? -5.708 11.461 -9.283 1.00 98.38 305 THR A C 1
ATOM 2272 O O . THR A 1 305 ? -5.520 11.130 -8.111 1.00 98.38 305 THR A O 1
ATOM 2275 N N . LEU A 1 306 ? -4.760 11.399 -10.207 1.00 98.06 306 LEU A N 1
ATOM 2276 C CA . LEU A 1 306 ? -3.394 10.959 -9.971 1.00 98.06 306 LEU A CA 1
ATOM 2277 C C . LEU A 1 306 ? -2.478 12.165 -9.974 1.00 98.06 306 LEU A C 1
ATOM 2279 O O . LEU A 1 306 ? -2.636 13.050 -10.813 1.00 98.06 306 LEU A O 1
ATOM 2283 N N . SER A 1 307 ? -1.496 12.184 -9.081 1.00 97.56 307 SER A N 1
ATOM 2284 C CA . SER A 1 307 ? -0.453 13.202 -9.106 1.00 97.56 307 SER A CA 1
ATOM 2285 C C . SER A 1 307 ? 0.896 12.641 -8.695 1.00 97.56 307 SER A C 1
ATOM 2287 O O . SER A 1 307 ? 0.965 11.818 -7.781 1.00 97.56 307 SER A O 1
ATOM 2289 N N . ALA A 1 308 ? 1.960 13.122 -9.330 1.00 96.38 308 ALA A N 1
ATOM 2290 C CA . ALA A 1 308 ? 3.322 12.739 -8.997 1.00 96.38 308 ALA A CA 1
ATOM 2291 C C . ALA A 1 308 ? 4.311 13.880 -9.255 1.00 96.38 308 ALA A C 1
ATOM 2293 O O . ALA A 1 308 ? 4.182 14.611 -10.238 1.00 96.38 308 ALA A O 1
ATOM 2294 N N . ALA A 1 309 ? 5.313 14.003 -8.387 1.00 94.56 309 ALA A N 1
ATOM 2295 C CA . ALA A 1 309 ? 6.445 14.907 -8.572 1.00 94.56 309 ALA A CA 1
ATOM 2296 C C . ALA A 1 309 ? 7.630 14.527 -7.681 1.00 94.56 309 ALA A C 1
ATOM 2298 O O . ALA A 1 309 ? 7.427 13.922 -6.626 1.00 94.56 309 ALA A O 1
ATOM 2299 N N . PRO A 1 310 ? 8.858 14.930 -8.047 1.00 94.69 310 PRO A N 1
ATOM 2300 C CA . PRO A 1 310 ? 9.948 15.042 -7.086 1.00 94.69 310 PRO A CA 1
ATOM 2301 C C . PRO A 1 310 ? 9.528 15.861 -5.856 1.00 94.69 310 PRO A C 1
ATOM 2303 O O . PRO A 1 310 ? 8.824 16.869 -5.964 1.00 94.69 310 PRO A O 1
ATOM 2306 N N . GLN A 1 311 ? 9.969 15.448 -4.674 1.00 92.50 311 GLN A N 1
ATOM 2307 C CA . GLN A 1 311 ? 9.687 16.151 -3.429 1.00 92.50 311 GLN A CA 1
ATOM 2308 C C . GLN A 1 311 ? 10.196 17.600 -3.508 1.00 92.50 311 GLN A C 1
ATOM 2310 O O . GLN A 1 311 ? 11.348 17.841 -3.853 1.00 92.50 311 GLN A O 1
ATOM 2315 N N . GLY A 1 312 ? 9.330 18.559 -3.171 1.00 91.19 312 GLY A N 1
ATOM 2316 C CA . GLY A 1 312 ? 9.644 19.991 -3.252 1.00 91.19 312 GLY A CA 1
ATOM 2317 C C . GLY A 1 312 ? 9.379 20.629 -4.620 1.00 91.19 312 GLY A C 1
ATOM 2318 O O . GLY A 1 312 ? 9.629 21.819 -4.777 1.00 91.19 312 GLY A O 1
ATOM 2319 N N . THR A 1 313 ? 8.850 19.875 -5.587 1.00 93.44 313 THR A N 1
ATOM 2320 C CA . THR A 1 313 ? 8.420 20.400 -6.894 1.00 93.44 313 THR A CA 1
ATOM 2321 C C . THR A 1 313 ? 6.903 20.303 -7.058 1.00 93.44 313 THR A C 1
ATOM 2323 O O . THR A 1 313 ? 6.234 19.569 -6.326 1.00 93.44 313 THR A O 1
ATOM 2326 N N . GLU A 1 314 ? 6.344 21.067 -7.998 1.00 92.38 314 GLU A N 1
ATOM 2327 C CA . GLU A 1 314 ? 4.911 21.035 -8.286 1.00 92.38 314 GLU A CA 1
ATOM 2328 C C . GLU A 1 314 ? 4.496 19.687 -8.890 1.00 92.38 314 GLU A C 1
ATOM 2330 O O . GLU A 1 314 ? 5.080 19.208 -9.865 1.00 92.38 314 GLU A O 1
ATOM 2335 N N . ALA A 1 315 ? 3.463 19.075 -8.306 1.00 94.31 315 ALA A N 1
ATOM 2336 C CA . ALA A 1 315 ? 2.935 17.803 -8.769 1.00 94.31 315 ALA A CA 1
ATOM 2337 C C . ALA A 1 315 ? 2.179 17.959 -10.084 1.00 94.31 315 ALA A C 1
ATOM 2339 O O . ALA A 1 315 ? 1.176 18.667 -10.167 1.00 94.31 315 ALA A O 1
ATOM 2340 N N . ARG A 1 316 ? 2.611 17.210 -11.098 1.00 95.44 316 ARG A N 1
ATOM 2341 C CA . ARG A 1 316 ? 1.822 17.042 -12.316 1.00 95.44 316 ARG A CA 1
ATOM 2342 C C . ARG A 1 316 ? 0.667 16.099 -12.015 1.00 95.44 316 ARG A C 1
ATOM 2344 O O . ARG A 1 316 ? 0.844 15.132 -11.271 1.00 95.44 316 ARG A O 1
ATOM 2351 N N . SER A 1 317 ? -0.509 16.382 -12.572 1.00 96.81 317 SER A N 1
ATOM 2352 C CA . SER A 1 317 ? -1.725 15.626 -12.277 1.00 96.81 317 SER A CA 1
ATOM 2353 C C . SER A 1 317 ? -2.532 15.269 -13.520 1.00 96.81 317 SER A C 1
ATOM 2355 O O . SER A 1 317 ? -2.437 15.919 -14.558 1.00 96.81 317 SER A O 1
ATOM 2357 N N . SER A 1 318 ? -3.312 14.196 -13.419 1.00 97.44 318 SER A N 1
ATOM 2358 C CA . SER A 1 318 ? -4.251 13.759 -14.450 1.00 97.44 318 SER A CA 1
ATOM 2359 C C . SER A 1 318 ? -5.455 13.083 -13.805 1.00 97.44 318 SER A C 1
ATOM 2361 O O . SER A 1 318 ? -5.375 12.623 -12.667 1.00 97.44 318 SER A O 1
ATOM 2363 N N . THR A 1 319 ? -6.581 13.036 -14.512 1.00 97.62 319 THR A N 1
ATOM 2364 C CA . THR A 1 319 ? -7.814 12.418 -14.013 1.00 97.62 319 THR A CA 1
ATOM 2365 C C . THR A 1 319 ? -8.229 11.277 -14.925 1.00 97.62 319 THR A C 1
ATOM 2367 O O . THR A 1 319 ? -8.480 11.480 -16.111 1.00 97.62 319 THR A O 1
ATOM 2370 N N . LEU A 1 320 ? -8.352 10.086 -14.350 1.00 95.94 320 LEU A N 1
ATOM 2371 C CA . LEU A 1 320 ? -8.967 8.932 -14.980 1.00 95.94 320 LEU A CA 1
ATOM 2372 C C . LEU A 1 320 ? -10.441 8.870 -14.568 1.00 95.94 320 LEU A C 1
ATOM 2374 O O . LEU A 1 320 ? -10.768 8.767 -13.384 1.00 95.94 320 LEU A O 1
ATOM 2378 N N . ARG A 1 321 ? -11.340 8.933 -15.549 1.00 95.25 321 ARG A N 1
ATOM 2379 C CA . ARG A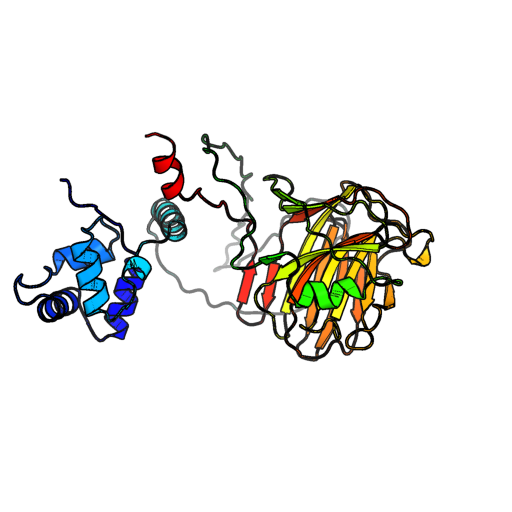 1 321 ? -12.782 8.807 -15.311 1.00 95.25 321 ARG A CA 1
ATOM 2380 C C . ARG A 1 321 ? -13.187 7.338 -15.203 1.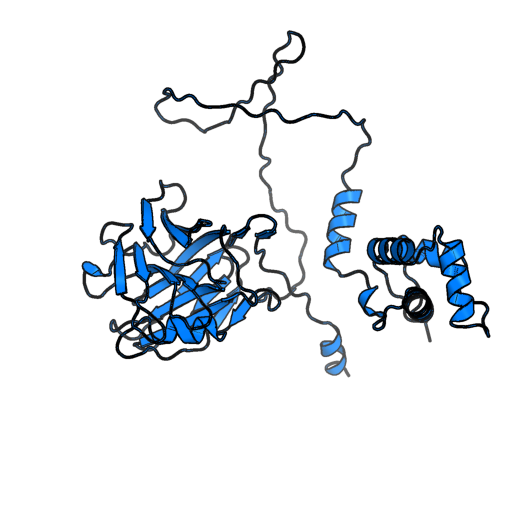00 95.25 321 ARG A C 1
ATOM 2382 O O . ARG A 1 321 ? -12.562 6.483 -15.824 1.00 95.25 321 ARG A O 1
ATOM 2389 N N . ALA A 1 322 ? -14.263 7.078 -14.462 1.00 89.75 322 ALA A N 1
ATOM 2390 C CA . ALA A 1 322 ? -14.919 5.769 -14.389 1.00 89.75 322 ALA A CA 1
ATOM 2391 C C . ALA A 1 322 ? -14.053 4.611 -13.837 1.00 89.75 322 ALA A C 1
ATOM 2393 O O . ALA A 1 322 ? -14.146 3.479 -14.308 1.00 89.75 322 ALA A O 1
ATOM 2394 N N . LEU A 1 323 ? -13.271 4.858 -12.779 1.00 92.19 323 LEU A N 1
ATOM 2395 C CA . LEU A 1 323 ? -12.677 3.789 -11.958 1.00 92.19 323 LEU A CA 1
ATOM 2396 C C . LEU A 1 323 ? -13.770 2.923 -11.293 1.00 92.19 323 LEU A C 1
ATOM 2398 O O . LEU A 1 323 ? -13.599 1.719 -11.090 1.00 92.19 323 LEU A O 1
ATOM 2402 N N . GLY A 1 324 ? -14.904 3.552 -10.967 1.00 92.12 324 GLY A N 1
ATOM 2403 C CA . GLY A 1 324 ? -16.047 2.951 -10.280 1.00 92.12 324 GLY A CA 1
ATOM 2404 C C . GLY A 1 324 ? -16.039 3.194 -8.767 1.00 92.12 324 GLY A C 1
ATOM 2405 O O . GLY A 1 324 ? -15.111 3.774 -8.212 1.00 92.12 324 GLY A O 1
ATOM 2406 N N . THR A 1 325 ? -17.095 2.748 -8.086 1.00 91.69 325 THR A N 1
ATOM 2407 C CA . THR A 1 325 ? -17.350 3.024 -6.654 1.00 91.69 325 THR A CA 1
ATOM 2408 C C . THR A 1 325 ? -16.966 1.876 -5.716 1.00 91.69 325 THR A C 1
ATOM 2410 O O . THR A 1 325 ? -17.262 1.920 -4.521 1.00 91.69 325 THR A O 1
ATOM 2413 N N . GLY A 1 326 ? -16.358 0.817 -6.259 1.00 85.69 326 GLY A N 1
ATOM 2414 C CA . GLY A 1 326 ? -16.101 -0.426 -5.539 1.00 85.69 326 GLY A CA 1
ATOM 2415 C C . GLY A 1 326 ? -15.195 -0.257 -4.313 1.00 85.69 326 GLY A C 1
ATOM 2416 O O . GLY A 1 326 ? -14.561 0.781 -4.127 1.00 85.69 326 GLY A O 1
ATOM 2417 N N . PRO A 1 327 ? -15.108 -1.283 -3.454 1.00 96.06 327 PRO A N 1
ATOM 2418 C CA . PRO A 1 327 ? -14.024 -1.354 -2.492 1.00 96.06 327 PRO A CA 1
ATOM 2419 C C . PRO A 1 327 ? -12.696 -1.531 -3.245 1.00 96.06 327 PRO A C 1
ATOM 2421 O O . PRO A 1 327 ? -12.569 -2.421 -4.087 1.00 96.06 327 PRO A O 1
ATOM 2424 N N . PHE A 1 328 ? -11.707 -0.704 -2.922 1.00 97.81 328 PHE A N 1
ATOM 2425 C CA . PHE A 1 328 ? -10.379 -0.757 -3.517 1.00 97.81 328 PHE A CA 1
ATOM 2426 C C . PHE A 1 328 ? -9.304 -1.061 -2.476 1.00 97.81 328 PHE A C 1
ATOM 2428 O O . PHE A 1 328 ? -9.287 -0.494 -1.387 1.00 97.81 328 PHE A O 1
ATOM 2435 N N . TYR A 1 329 ? -8.371 -1.928 -2.832 1.00 97.94 329 TYR A N 1
ATOM 2436 C CA . TYR A 1 329 ? -7.145 -2.188 -2.094 1.00 97.94 329 TYR A CA 1
ATOM 2437 C C . TYR A 1 329 ? -6.046 -1.243 -2.559 1.00 97.94 329 TYR A C 1
ATOM 2439 O O . TYR A 1 329 ? -5.992 -0.884 -3.736 1.00 97.94 329 TYR A O 1
ATOM 2447 N N . VAL A 1 330 ? -5.163 -0.868 -1.637 1.00 97.94 330 VAL A N 1
ATOM 2448 C CA . VAL A 1 330 ? -3.979 -0.055 -1.935 1.00 97.94 330 VAL A CA 1
ATOM 2449 C C . VAL A 1 330 ? -2.761 -0.959 -1.960 1.00 97.94 330 VAL A C 1
ATOM 2451 O O . VAL A 1 330 ? -2.573 -1.744 -1.030 1.00 97.94 330 VAL A O 1
ATOM 2454 N N . LEU A 1 331 ? -1.950 -0.865 -3.011 1.00 98.00 331 LEU A N 1
ATOM 2455 C CA . LEU A 1 331 ? -0.768 -1.701 -3.203 1.00 98.00 331 LEU A CA 1
ATOM 2456 C C . LEU A 1 331 ? 0.479 -0.830 -3.362 1.00 98.00 331 LEU A C 1
ATOM 2458 O O . LEU A 1 331 ? 0.441 0.202 -4.037 1.00 98.00 331 LEU A O 1
ATOM 2462 N N . LEU A 1 332 ? 1.585 -1.299 -2.789 1.00 97.62 332 LEU A N 1
ATOM 2463 C CA . LEU A 1 332 ? 2.938 -0.836 -3.091 1.00 97.62 332 LEU A CA 1
ATOM 2464 C C . LEU A 1 332 ? 3.647 -1.988 -3.793 1.00 97.62 332 LEU A C 1
ATOM 2466 O O . LEU A 1 332 ? 3.695 -3.093 -3.250 1.00 97.62 332 LEU A O 1
ATOM 2470 N N . SER A 1 333 ? 4.154 -1.756 -4.997 1.00 96.00 333 SER A N 1
ATOM 2471 C CA . SER A 1 333 ? 4.717 -2.830 -5.817 1.00 96.00 333 SER A CA 1
ATOM 2472 C C . SER A 1 333 ? 5.900 -2.371 -6.652 1.00 96.00 333 SER A C 1
ATOM 2474 O O . SER A 1 333 ? 6.181 -1.173 -6.768 1.00 96.00 333 SER A O 1
ATOM 2476 N N . GLN A 1 334 ? 6.587 -3.353 -7.215 1.00 92.88 334 GLN A N 1
ATOM 2477 C CA . GLN A 1 334 ? 7.645 -3.205 -8.200 1.00 92.88 334 GLN A CA 1
ATOM 2478 C C . GLN A 1 334 ? 7.458 -4.269 -9.278 1.00 92.88 334 GLN A C 1
ATOM 2480 O O . GLN A 1 334 ? 6.776 -5.269 -9.044 1.00 92.88 334 GLN A O 1
ATOM 2485 N N . GLY A 1 335 ? 8.070 -4.046 -10.441 1.00 90.06 335 GLY A N 1
ATOM 2486 C CA . GLY A 1 335 ? 7.899 -4.927 -11.588 1.00 90.06 335 GLY A CA 1
ATOM 2487 C C . GLY A 1 335 ? 9.076 -4.914 -12.549 1.00 90.06 335 GLY A C 1
ATOM 2488 O O . GLY A 1 335 ? 9.661 -3.863 -12.814 1.00 90.06 335 GLY A O 1
ATOM 2489 N N . SER A 1 336 ? 9.410 -6.061 -13.124 1.00 85.19 336 SER A N 1
ATOM 2490 C CA . SER A 1 336 ? 10.205 -6.154 -14.341 1.00 85.19 336 SER A CA 1
ATOM 2491 C C . SER A 1 336 ? 9.291 -6.493 -15.511 1.00 85.19 336 SER A C 1
ATOM 2493 O O . SER A 1 336 ? 8.625 -7.519 -15.521 1.00 85.19 336 SER A O 1
ATOM 2495 N N . GLY A 1 337 ? 9.255 -5.615 -16.514 1.00 80.69 337 GLY A N 1
ATOM 2496 C CA . GLY A 1 337 ? 8.617 -5.926 -17.793 1.00 80.69 337 GLY A CA 1
ATOM 2497 C C . GLY A 1 337 ? 9.543 -6.767 -18.674 1.00 80.69 337 GLY A C 1
ATOM 2498 O O . GLY A 1 337 ? 10.432 -7.463 -18.188 1.00 80.69 337 GLY A O 1
ATOM 2499 N N . ALA A 1 338 ? 9.415 -6.609 -19.991 1.00 78.88 338 ALA A N 1
ATOM 2500 C CA . ALA A 1 338 ? 10.249 -7.258 -21.010 1.00 78.88 338 ALA A CA 1
ATOM 2501 C C . ALA A 1 338 ? 11.746 -6.872 -20.986 1.00 78.88 338 ALA A C 1
ATOM 2503 O O . ALA A 1 338 ? 12.514 -7.300 -21.844 1.00 78.88 338 ALA A O 1
ATOM 2504 N N . TYR A 1 339 ? 12.162 -6.005 -20.064 1.00 71.44 339 TYR A N 1
ATOM 2505 C CA . TYR A 1 339 ? 13.341 -5.151 -20.218 1.00 71.44 339 TYR A CA 1
ATOM 2506 C C . TYR A 1 339 ? 14.604 -5.699 -19.538 1.00 71.44 339 TYR A C 1
ATOM 2508 O O . TYR A 1 339 ? 15.508 -4.938 -19.211 1.00 71.44 339 TYR A O 1
ATOM 2516 N N . GLY A 1 340 ? 14.670 -7.023 -19.378 1.00 64.62 340 GLY A N 1
ATOM 2517 C CA . GLY A 1 340 ? 15.823 -7.752 -18.852 1.00 64.62 340 GLY A CA 1
ATOM 2518 C C . GLY A 1 340 ? 15.698 -8.142 -17.380 1.00 64.62 340 GLY A C 1
ATOM 2519 O O . GLY A 1 340 ? 14.845 -7.645 -16.647 1.00 64.62 340 GLY A O 1
ATOM 2520 N N . SER A 1 341 ? 16.561 -9.063 -16.959 1.00 73.25 341 SER A N 1
ATOM 2521 C CA . SER A 1 341 ? 16.811 -9.433 -15.561 1.00 73.25 341 SER A CA 1
ATOM 2522 C C . SER A 1 341 ? 17.683 -8.388 -14.875 1.00 73.25 341 SER A C 1
ATOM 2524 O O . SER A 1 341 ? 18.545 -7.783 -15.516 1.00 73.25 341 SER A O 1
ATOM 2526 N N . GLY A 1 342 ? 17.471 -8.170 -13.583 1.00 78.69 342 GLY A N 1
ATOM 2527 C CA . GLY A 1 342 ? 18.283 -7.246 -12.802 1.00 78.69 342 GLY A CA 1
ATOM 2528 C C . GLY A 1 342 ? 17.520 -6.610 -11.645 1.00 78.69 342 GLY A C 1
ATOM 2529 O O . GLY A 1 342 ? 16.290 -6.508 -11.691 1.00 78.69 342 GLY A O 1
ATOM 2530 N N . PRO A 1 343 ? 18.249 -6.140 -10.622 1.00 84.50 343 PRO A N 1
ATOM 2531 C CA . PRO A 1 343 ? 17.655 -5.759 -9.355 1.00 84.50 343 PRO A CA 1
ATOM 2532 C C . PRO A 1 343 ? 16.808 -4.492 -9.484 1.00 84.50 343 PRO A C 1
ATOM 2534 O O . PRO A 1 343 ? 17.266 -3.448 -9.958 1.00 84.50 343 PRO A O 1
ATOM 2537 N N . ASN A 1 344 ? 15.587 -4.562 -8.960 1.00 88.44 344 ASN A N 1
ATOM 2538 C CA . ASN A 1 344 ? 14.781 -3.392 -8.633 1.00 88.44 344 ASN A CA 1
ATOM 2539 C C . ASN A 1 344 ? 14.788 -3.182 -7.117 1.00 88.44 344 ASN A C 1
ATOM 2541 O O . ASN A 1 344 ? 14.638 -4.127 -6.345 1.00 88.44 344 ASN A O 1
ATOM 2545 N N . GLN A 1 345 ? 14.940 -1.932 -6.678 1.00 92.06 345 GLN A N 1
ATOM 2546 C CA . GLN A 1 345 ? 14.844 -1.591 -5.261 1.00 92.06 345 GLN A CA 1
ATOM 2547 C C . GLN A 1 345 ? 14.252 -0.197 -5.066 1.00 92.06 345 GLN A C 1
ATOM 2549 O O . GLN A 1 345 ? 14.736 0.792 -5.629 1.00 92.06 345 GLN A O 1
ATOM 2554 N N . ALA A 1 346 ? 13.223 -0.125 -4.223 1.00 94.81 346 ALA A N 1
ATOM 2555 C CA . ALA A 1 346 ? 12.562 1.118 -3.862 1.00 94.81 346 ALA A CA 1
ATOM 2556 C C . ALA A 1 346 ? 12.261 1.173 -2.367 1.00 94.81 346 ALA A C 1
ATOM 2558 O O . ALA A 1 346 ? 11.864 0.189 -1.750 1.00 94.81 346 ALA A O 1
ATOM 2559 N N . TYR A 1 347 ? 12.418 2.361 -1.798 1.00 96.00 347 TYR A N 1
ATOM 2560 C CA . TYR A 1 347 ? 12.095 2.674 -0.419 1.00 96.00 347 TYR A CA 1
ATOM 2561 C C . TYR A 1 347 ? 10.836 3.527 -0.351 1.00 96.00 347 TYR A C 1
ATOM 2563 O O . TYR A 1 347 ? 10.720 4.531 -1.051 1.00 96.00 347 TYR A O 1
ATOM 2571 N N . TRP A 1 348 ? 9.919 3.150 0.531 1.00 96.88 348 TRP A N 1
ATOM 2572 C CA . TRP A 1 348 ? 8.624 3.777 0.733 1.00 96.88 348 TRP A CA 1
ATOM 2573 C C . TRP A 1 348 ? 8.528 4.379 2.131 1.00 96.88 348 TRP A C 1
ATOM 2575 O O . TRP A 1 348 ? 8.859 3.741 3.134 1.00 96.88 348 TRP A O 1
ATOM 2585 N N . ARG A 1 349 ? 8.006 5.604 2.218 1.00 94.81 349 ARG A N 1
ATOM 2586 C CA . ARG A 1 349 ? 7.724 6.285 3.486 1.00 94.81 349 ARG A CA 1
ATOM 2587 C C . ARG A 1 349 ? 6.497 7.184 3.402 1.00 94.81 349 ARG A C 1
ATOM 2589 O O . ARG A 1 349 ? 6.003 7.497 2.321 1.00 94.81 349 ARG A O 1
ATOM 2596 N N . SER A 1 350 ? 6.021 7.610 4.571 1.00 91.00 350 SER A N 1
ATOM 2597 C CA . SER A 1 350 ? 4.900 8.550 4.716 1.00 91.00 350 SER A CA 1
ATOM 2598 C C . SER A 1 350 ? 3.618 8.106 4.001 1.00 91.00 350 SER A C 1
ATOM 2600 O O . SER A 1 350 ? 2.879 8.944 3.483 1.00 91.00 350 SER A O 1
ATOM 2602 N N . ILE A 1 351 ? 3.349 6.795 3.957 1.00 94.19 351 ILE A N 1
ATOM 2603 C CA . ILE A 1 351 ? 2.137 6.285 3.315 1.00 94.19 351 ILE A CA 1
ATOM 2604 C C . ILE A 1 351 ? 0.933 6.661 4.181 1.00 94.19 351 ILE A C 1
ATOM 2606 O O . ILE A 1 351 ? 0.849 6.300 5.353 1.00 94.19 351 ILE A O 1
ATOM 2610 N N . THR A 1 352 ? 0.007 7.416 3.611 1.00 94.81 352 THR A N 1
ATOM 2611 C CA . THR A 1 352 ? -1.189 7.888 4.307 1.00 94.81 352 THR A CA 1
ATOM 2612 C C . THR A 1 352 ? -2.402 7.617 3.442 1.00 94.81 352 THR A C 1
ATOM 2614 O O . THR A 1 352 ? -2.413 7.977 2.267 1.00 94.81 352 THR A O 1
ATOM 2617 N N . ILE A 1 353 ? -3.427 7.007 4.028 1.00 94.88 353 ILE A N 1
ATOM 2618 C CA . ILE A 1 353 ? -4.722 6.801 3.385 1.00 94.88 353 ILE A CA 1
ATOM 2619 C C . ILE A 1 353 ? -5.762 7.574 4.194 1.00 94.88 353 ILE A C 1
ATOM 2621 O O . ILE A 1 353 ? -5.969 7.291 5.373 1.00 94.88 353 ILE A O 1
ATOM 2625 N N . THR A 1 354 ? -6.396 8.570 3.581 1.00 94.62 354 THR A N 1
ATOM 2626 C CA . THR A 1 354 ? -7.427 9.406 4.212 1.00 94.62 354 THR A CA 1
ATOM 2627 C C . THR A 1 354 ? -8.767 9.201 3.514 1.00 94.62 354 THR A C 1
ATOM 2629 O O . THR A 1 354 ? -8.882 9.512 2.330 1.00 94.62 354 THR A O 1
ATOM 2632 N N . GLY A 1 355 ? -9.764 8.689 4.232 1.00 90.31 355 GLY A N 1
ATOM 2633 C CA . GLY A 1 355 ? -11.167 8.596 3.805 1.00 90.31 355 GLY A CA 1
ATOM 2634 C C . GLY A 1 355 ? -12.077 9.530 4.610 1.00 90.31 355 GLY A C 1
ATOM 2635 O O . GLY A 1 355 ? -11.578 10.296 5.432 1.00 90.31 355 GLY A O 1
ATOM 2636 N N . ARG A 1 356 ? -13.404 9.451 4.401 1.00 79.88 356 ARG A N 1
ATOM 2637 C CA . ARG A 1 356 ? -14.397 10.321 5.078 1.00 79.88 356 ARG A CA 1
ATOM 2638 C C . ARG A 1 356 ? -14.239 10.370 6.601 1.00 79.88 356 ARG A C 1
ATOM 2640 O O . ARG A 1 356 ? -14.258 11.460 7.152 1.00 79.88 356 ARG A O 1
ATOM 2647 N N . ASP A 1 357 ? -13.981 9.227 7.235 1.00 68.50 357 ASP A N 1
ATOM 2648 C CA . ASP A 1 357 ? -13.946 9.116 8.702 1.00 68.50 357 ASP A CA 1
ATOM 2649 C C . ASP A 1 357 ? -12.719 8.346 9.209 1.00 68.50 357 ASP A C 1
ATOM 2651 O O . ASP A 1 357 ? -12.696 7.818 10.321 1.00 68.50 357 ASP A O 1
ATOM 2655 N N . THR A 1 358 ? -11.690 8.177 8.375 1.00 70.56 358 THR A N 1
ATOM 2656 C CA . THR A 1 358 ? -10.532 7.354 8.746 1.00 70.56 358 THR A CA 1
ATOM 2657 C C . THR A 1 358 ? -9.252 7.912 8.157 1.00 70.56 358 THR A C 1
ATOM 2659 O O . THR A 1 358 ? -9.102 8.015 6.940 1.00 70.56 358 THR A O 1
ATOM 2662 N N . VAL A 1 359 ? -8.300 8.220 9.037 1.00 71.12 359 VAL A N 1
ATOM 2663 C CA . VAL A 1 359 ? -6.909 8.473 8.669 1.00 71.12 359 VAL A CA 1
ATOM 2664 C C . VAL A 1 359 ? -6.104 7.245 9.061 1.00 71.12 359 VAL A C 1
ATOM 2666 O O . VAL A 1 359 ? -5.837 7.009 10.237 1.00 71.12 359 VAL A O 1
ATOM 2669 N N . VAL A 1 360 ? -5.702 6.457 8.069 1.00 73.12 360 VAL A N 1
ATOM 2670 C CA . VAL A 1 360 ? -4.696 5.411 8.249 1.00 73.12 360 VAL A CA 1
ATOM 2671 C C . VAL A 1 360 ? -3.354 6.026 7.870 1.00 73.12 360 VAL A C 1
ATOM 2673 O O . VAL A 1 360 ? -2.930 5.988 6.715 1.00 73.12 360 VAL A O 1
ATOM 2676 N N . ALA A 1 361 ? -2.708 6.667 8.844 1.00 63.00 361 ALA A N 1
ATOM 2677 C CA . ALA A 1 361 ? -1.321 7.095 8.716 1.00 63.00 361 ALA A CA 1
ATOM 2678 C C . ALA A 1 361 ? -0.422 5.909 9.068 1.00 63.00 361 ALA A C 1
ATOM 2680 O O . ALA A 1 361 ? -0.406 5.443 10.210 1.00 63.00 361 ALA A O 1
ATOM 2681 N N . LEU A 1 362 ? 0.319 5.403 8.089 1.00 57.97 362 LEU A N 1
ATOM 2682 C CA . LEU A 1 362 ? 1.216 4.284 8.316 1.00 57.97 362 LEU A CA 1
ATOM 2683 C C . LEU A 1 362 ? 2.516 4.798 8.907 1.00 57.97 362 LEU A C 1
ATOM 2685 O O . LEU A 1 362 ? 3.331 5.438 8.241 1.00 57.97 362 LEU A O 1
ATOM 2689 N N . ARG A 1 363 ? 2.714 4.477 10.180 1.00 57.31 363 ARG A N 1
ATOM 2690 C CA . ARG A 1 363 ? 4.038 4.456 10.789 1.00 57.31 363 ARG A CA 1
ATOM 2691 C C . ARG A 1 363 ? 4.481 3.003 10.801 1.00 57.31 363 ARG A C 1
ATOM 2693 O O . ARG A 1 363 ? 3.761 2.164 11.335 1.00 57.31 363 ARG A O 1
ATOM 2700 N N . PHE A 1 364 ? 5.630 2.706 10.198 1.00 58.91 364 PHE A N 1
ATOM 2701 C CA . PHE A 1 364 ? 6.248 1.388 10.329 1.00 58.91 364 PHE A CA 1
ATOM 2702 C C . PHE A 1 364 ? 6.451 1.126 11.819 1.00 58.91 364 PHE A C 1
ATOM 2704 O O . PHE A 1 364 ? 7.170 1.868 12.494 1.00 58.91 364 PHE A O 1
ATOM 2711 N N . ARG A 1 365 ? 5.704 0.160 12.356 1.00 48.19 365 ARG A N 1
ATOM 2712 C CA . ARG A 1 365 ? 5.753 -0.150 13.779 1.00 48.19 365 ARG A CA 1
ATOM 2713 C C . ARG A 1 365 ? 7.058 -0.877 14.071 1.00 48.19 365 ARG A C 1
ATOM 2715 O O . ARG A 1 365 ? 7.484 -1.755 13.326 1.00 48.19 365 ARG A O 1
ATOM 2722 N N . ARG A 1 366 ? 7.667 -0.526 15.199 1.00 46.53 366 ARG A N 1
ATOM 2723 C CA . ARG A 1 366 ? 8.561 -1.445 15.896 1.00 46.53 366 ARG A CA 1
ATOM 2724 C C . ARG A 1 366 ? 7.728 -2.627 16.357 1.00 46.53 366 ARG A C 1
ATOM 2726 O O . ARG A 1 366 ? 6.810 -2.442 17.156 1.00 46.53 366 ARG A O 1
ATOM 2733 N N . GLU A 1 367 ? 8.043 -3.813 15.871 1.00 40.09 367 GLU A N 1
ATOM 2734 C CA . GLU A 1 367 ? 7.643 -5.022 16.566 1.00 40.09 367 GLU A CA 1
ATOM 2735 C C . GLU A 1 367 ? 8.618 -5.179 17.734 1.00 40.09 367 GLU A C 1
ATOM 2737 O O . GLU A 1 367 ? 9.818 -5.347 17.550 1.00 40.09 367 GLU A O 1
ATOM 2742 N N . ALA A 1 368 ? 8.139 -5.057 18.972 1.00 40.44 368 ALA A N 1
ATOM 2743 C CA . ALA A 1 368 ? 8.919 -5.574 20.089 1.00 40.44 368 ALA A CA 1
ATOM 2744 C C . ALA A 1 368 ? 8.978 -7.103 19.913 1.00 40.44 368 ALA A C 1
ATOM 2746 O O . ALA A 1 368 ? 7.925 -7.699 19.653 1.00 40.44 368 ALA A O 1
ATOM 2747 N N . PRO A 1 369 ? 10.151 -7.754 20.035 1.00 39.28 369 PRO A N 1
ATOM 2748 C CA . PRO A 1 369 ? 10.202 -9.203 19.942 1.00 39.28 369 PRO A CA 1
ATOM 2749 C C . PRO A 1 369 ? 9.275 -9.772 21.016 1.00 39.28 369 PRO A C 1
ATOM 2751 O O . PRO A 1 369 ? 9.296 -9.325 22.167 1.00 39.28 369 PRO A O 1
ATOM 2754 N N . ARG A 1 370 ? 8.446 -10.757 20.660 1.00 49.25 370 ARG A N 1
ATOM 2755 C CA . ARG A 1 370 ? 7.719 -11.538 21.662 1.00 49.25 370 ARG A CA 1
ATOM 2756 C C . ARG A 1 370 ? 8.765 -12.292 22.483 1.00 49.25 370 ARG A C 1
ATOM 2758 O O . ARG A 1 370 ? 9.228 -13.354 22.089 1.00 49.25 370 ARG A O 1
ATOM 2765 N N . VAL A 1 371 ? 9.119 -11.751 23.647 1.00 47.12 371 VAL A N 1
ATOM 2766 C CA . VAL A 1 371 ? 10.088 -12.326 24.604 1.00 47.12 371 VAL A CA 1
ATOM 2767 C C . VAL A 1 371 ? 9.695 -13.745 25.073 1.00 47.12 371 VAL A C 1
ATOM 2769 O O . VAL A 1 371 ? 10.483 -14.436 25.708 1.00 47.12 371 VAL A O 1
ATOM 2772 N N . ALA A 1 372 ? 8.510 -14.243 24.708 1.00 47.34 372 ALA A N 1
ATOM 2773 C CA . ALA A 1 372 ? 8.063 -15.595 25.022 1.00 47.34 372 ALA A CA 1
ATOM 2774 C C . ALA A 1 372 ? 8.859 -16.726 24.329 1.00 47.34 372 ALA A C 1
ATOM 2776 O O . ALA A 1 372 ? 8.790 -17.855 24.807 1.00 47.34 372 ALA A O 1
ATOM 2777 N N . GLU A 1 373 ? 9.624 -16.468 23.259 1.00 44.53 373 GLU A N 1
ATOM 2778 C CA . GLU A 1 373 ? 10.339 -17.538 22.531 1.00 44.53 373 GLU A CA 1
ATOM 2779 C C . GLU A 1 373 ? 11.832 -17.683 22.880 1.00 44.53 373 GLU A C 1
ATOM 2781 O O . GLU A 1 373 ? 12.379 -18.780 22.781 1.00 44.53 373 GLU A O 1
ATOM 2786 N N . LEU A 1 374 ? 12.487 -16.639 23.402 1.00 41.69 374 LEU A N 1
ATOM 2787 C CA . LEU A 1 374 ? 13.908 -16.707 23.792 1.00 41.69 374 LEU A CA 1
ATOM 2788 C C . LEU A 1 374 ? 14.148 -17.437 25.125 1.00 41.69 374 LEU A C 1
ATOM 2790 O O . LEU A 1 374 ? 15.240 -17.945 25.363 1.00 41.69 374 LEU A O 1
ATOM 2794 N N . ALA A 1 375 ? 13.123 -17.573 25.972 1.00 47.75 375 ALA A N 1
ATOM 2795 C CA . ALA A 1 375 ? 13.227 -18.325 27.225 1.00 47.75 375 ALA A CA 1
ATOM 2796 C C . ALA A 1 375 ? 13.279 -19.858 27.031 1.00 47.75 375 ALA A C 1
ATOM 2798 O O . ALA A 1 375 ? 13.537 -20.576 27.997 1.00 47.75 375 ALA A O 1
ATOM 2799 N N . ARG A 1 376 ? 13.047 -20.373 25.811 1.00 47.56 376 ARG A N 1
ATOM 2800 C CA . ARG A 1 376 ? 13.191 -21.807 25.485 1.00 47.56 376 ARG A CA 1
ATOM 2801 C C . ARG A 1 376 ? 14.582 -22.207 24.990 1.00 47.56 376 ARG A C 1
ATOM 2803 O O . ARG A 1 376 ? 14.876 -23.391 25.021 1.00 47.56 376 ARG A O 1
ATOM 2810 N N . TYR A 1 377 ? 15.423 -21.256 24.582 1.00 40.22 377 TYR A N 1
ATOM 2811 C CA . TYR A 1 377 ? 16.780 -21.531 24.078 1.00 40.22 377 TYR A CA 1
ATOM 2812 C C . TYR A 1 377 ? 17.895 -21.261 25.101 1.00 40.22 377 TYR A C 1
ATOM 2814 O O . TYR A 1 377 ? 19.063 -21.488 24.809 1.00 40.22 377 TYR A O 1
ATOM 2822 N N . LEU A 1 378 ? 17.542 -20.795 26.303 1.00 46.44 378 LEU A N 1
ATOM 2823 C CA . LEU A 1 378 ? 18.470 -20.570 27.419 1.00 46.44 378 LEU A CA 1
ATOM 2824 C C . LEU A 1 378 ? 18.237 -21.551 28.584 1.00 46.44 378 LEU A C 1
ATOM 2826 O O . LEU A 1 378 ? 18.426 -21.188 29.745 1.00 46.44 378 LEU A O 1
ATOM 2830 N N . ARG A 1 379 ? 17.796 -22.780 28.293 1.00 42.19 379 ARG A N 1
ATOM 2831 C CA . ARG A 1 379 ? 17.771 -23.883 29.261 1.00 42.19 379 ARG A CA 1
ATOM 2832 C C . ARG A 1 379 ? 18.457 -25.109 28.708 1.00 42.19 379 ARG A C 1
ATOM 2834 O O . ARG A 1 379 ? 18.107 -25.480 27.568 1.00 42.19 379 ARG A O 1
#